Protein AF-0000000072903865 (afdb_homodimer)

InterPro domains:
  IPR009920 Heptaprenyl diphosphate synthase subunit 1 [PF07307] (24-212)

Radius of gyration: 25.07 Å; Cα contacts (8 Å, |Δi|>4): 602; chains: 2; bounding box: 53×66×64 Å

Solvent-accessible surface area (backbone atoms only — not comparable to full-atom values): 28950 Å² total; per-residue (Å²): 129,86,62,72,68,51,54,59,50,50,45,50,51,36,51,50,54,43,51,56,67,57,50,33,78,80,39,54,84,67,42,81,69,78,80,79,59,61,66,61,49,51,54,52,41,61,64,45,49,81,71,39,38,94,90,51,65,48,54,54,57,54,38,26,50,51,30,46,51,49,18,54,54,37,48,62,36,45,65,63,54,79,59,79,54,86,85,47,54,51,57,55,32,46,51,34,45,38,49,17,52,35,34,45,23,48,24,53,31,44,35,38,73,71,65,42,47,69,57,50,33,39,45,23,50,21,50,35,51,22,34,53,29,50,48,40,52,76,64,61,68,57,88,44,68,67,53,44,50,49,31,51,47,36,55,73,32,30,63,62,38,36,55,30,55,73,70,68,34,66,71,55,31,52,38,51,46,26,54,51,47,30,54,48,47,52,51,47,48,52,28,51,74,67,70,42,86,43,75,62,41,52,49,49,47,51,52,24,59,77,66,76,45,52,71,69,57,50,50,49,52,49,49,53,52,31,49,56,25,39,65,61,41,65,65,39,45,73,72,47,87,44,64,68,54,37,51,50,54,49,52,66,58,44,81,68,85,68,71,81,62,68,74,57,58,76,78,98,130,87,61,71,69,53,52,58,49,50,45,50,51,36,49,51,53,44,49,56,66,57,50,33,77,81,39,54,84,68,41,82,72,80,79,80,60,62,66,61,50,50,54,52,40,61,64,44,50,82,71,39,40,93,90,51,66,47,54,52,57,53,38,24,51,52,30,46,51,50,16,54,53,37,49,63,37,45,64,63,53,79,60,78,55,84,85,46,53,52,57,54,33,47,52,34,45,37,49,16,52,37,34,45,25,48,24,55,31,46,33,36,72,70,64,41,47,68,58,50,32,40,45,24,50,21,50,35,51,23,36,53,28,49,48,39,53,75,63,61,68,59,87,44,69,67,53,42,51,50,32,50,47,36,54,71,32,30,61,63,38,35,53,30,55,72,69,69,34,66,70,57,32,51,36,51,46,26,53,52,47,30,55,47,48,53,51,49,49,52,27,52,74,66,71,42,87,43,76,61,43,52,49,48,48,50,52,24,60,75,66,76,47,52,71,69,58,50,49,50,53,50,49,52,54,32,50,55,27,39,65,61,41,65,68,40,44,72,71,46,87,44,62,69,56,35,50,48,51,48,52,66,59,44,79,69,88,66,73,77,60,68,75,56,57,77,74,98

Sequence (536 aa):
MIDVSNILEFIEDVKEQLTNKLQHKYMKNIISTPSIDEDKLLLLCSFLEPFSTAEKPLHAHAVSVMLVQIALDTHDLVSTQKIPSETAPEKERQLTVIAGDYYSGLYYFLLSQAGDIMFIQRLATAIKKTNISKMFLYRNEVKTLEEMIDHFTLIETAVFTALTEYFEQPKWTKLFLNVLLTKRFSYEKQCLLNDEKTLFTETFKKYMKRNSINKREGIAMLDSYIETNRNALIDGDELTKSEEMKKYIKSLLIHETSMGRRVNDARIMIDVSNILEFIEDVKEQLTNKLQHKYMKNIISTPSIDEDKLLLLCSFLEPFSTAEKPLHAHAVSVMLVQIALDTHDLVSTQKIPSETAPEKERQLTVIAGDYYSGLYYFLLSQAGDIMFIQRLATAIKKTNISKMFLYRNEVKTLEEMIDHFTLIETAVFTALTEYFEQPKWTKLFLNVLLTKRFSYEKQCLLNDEKTLFTETFKKYMKRNSINKREGIAMLDSYIETNRNALIDGDELTKSEEMKKYIKSLLIHETSMGRRVNDARI

pLDDT: mean 85.99, std 16.4, range [20.61, 97.69]

Secondary structure (DSSP, 8-state):
---THHHHHHHHHHHHHHHHHHT-HHHHTTSPPPPP-HHHHHHHHHHHGGG--SSS--HHHHHHHHHHHHHHHHHHTTTT-----TT-HHHHHHHHHHHHHHHHHHHHHHHHHHT-HHHHHHHHHHHHHHHHHHHHHHTT---SHHHHHHHHHHHHHHHHHHHHHHTT-HHHHHHHHHHHHHHHHHHHHHHHHTT---HHHHHHHHHHHHTT--HHHHHHHHHHHHHHHHHTTTTHHHH---HHHHHHHHHHHS--S-TTSGGGSTT-/---THHHHHHHHHHHHHHHHHHT-HHHHTTSPPPPP-HHHHHHHHHHHGGG--SSS--HHHHHHHHHHHHHHHHHHTTTT-----TT-HHHHHHHHHHHHHHHHHHHHHHHHHHT-HHHHHHHHHHHHHHHHHHHHHHTT---SHHHHHHHHHHHHHHHHHHHHHHTT-HHHHHHHHHHHHHHHHHHHHHHHHTT---HHHHHHHHHHHHTT--HHHHHHHHHHHHHHHHHTTHHHHHH---HHHHHHHHHHHS--S-TTSGGGSTT-

Nearest PDB structures (foldseek):
  1wl1-assembly1_B  TM=6.257E-01  e=2.037E-03  Thermotoga maritima MSB8
  1wkz-assembly1_B  TM=6.314E-01  e=2.641E-03  Thermotoga maritima MSB8
  1wl2-assembly1_A  TM=6.770E-01  e=1.309E-02  Thermotoga maritima MSB8
  2azj-assembly1_B  TM=6.085E-01  e=1.101E-02  Saccharolobus solfataricus
  2azk-assembly1_B  TM=6.023E-01  e=1.427E-02  Saccharolobus solfataricus

Structure (mmCIF, N/CA/C/O backbone):
data_AF-0000000072903865-model_v1
#
loop_
_entity.id
_entity.type
_entity.pdbx_description
1 polymer 'Uncharacterized protein'
#
loop_
_atom_site.group_PDB
_atom_site.id
_atom_site.type_symbol
_atom_site.label_atom_id
_atom_site.label_alt_id
_atom_site.label_comp_id
_atom_site.label_asym_id
_atom_site.label_entity_id
_atom_site.label_seq_id
_atom_site.pdbx_PDB_ins_code
_atom_site.Cartn_x
_atom_site.Cartn_y
_atom_site.Cartn_z
_atom_site.occupancy
_atom_site.B_iso_or_equiv
_atom_site.auth_seq_id
_atom_site.auth_comp_id
_atom_site.auth_asym_id
_atom_site.auth_atom_id
_atom_site.pdbx_PDB_model_num
ATOM 1 N N . MET A 1 1 ? -21.141 14.852 34.25 1 27.98 1 MET A N 1
ATOM 2 C CA . MET A 1 1 ? -19.703 14.789 34.469 1 27.98 1 MET A CA 1
ATOM 3 C C . MET A 1 1 ? -19.031 13.844 33.5 1 27.98 1 MET A C 1
ATOM 5 O O . MET A 1 1 ? -19.312 12.641 33.5 1 27.98 1 MET A O 1
ATOM 9 N N . ILE A 1 2 ? -18.797 14.133 32.312 1 41.06 2 ILE A N 1
ATOM 10 C CA . ILE A 1 2 ? -18.281 13.367 31.203 1 41.06 2 ILE A CA 1
ATOM 11 C C . ILE A 1 2 ? -17 12.648 31.594 1 41.06 2 ILE A C 1
ATOM 13 O O . ILE A 1 2 ? -16.031 13.281 32.062 1 41.06 2 ILE A O 1
ATOM 17 N N . ASP A 1 3 ? -16.953 11.422 32.094 1 46.97 3 ASP A N 1
ATOM 18 C CA . ASP A 1 3 ? -16.047 10.523 32.781 1 46.97 3 ASP A CA 1
ATOM 19 C C . ASP A 1 3 ? -14.719 10.383 32 1 46.97 3 ASP A C 1
ATOM 21 O O . ASP A 1 3 ? -14.695 9.898 30.891 1 46.97 3 ASP A O 1
ATOM 25 N N . VAL A 1 4 ? -13.719 11.344 32.188 1 51.69 4 VAL A N 1
ATOM 26 C CA . VAL A 1 4 ? -12.312 11.328 31.812 1 51.69 4 VAL A CA 1
ATOM 27 C C . VAL A 1 4 ? -11.836 9.883 31.641 1 51.69 4 VAL A C 1
ATOM 29 O O . VAL A 1 4 ? -11.023 9.586 30.75 1 51.69 4 VAL A O 1
ATOM 32 N N . SER A 1 5 ? -12.508 8.898 32.375 1 62.56 5 SER A N 1
ATOM 33 C CA . SER A 1 5 ? -12.172 7.477 32.438 1 62.56 5 SER A CA 1
ATOM 34 C C . SER A 1 5 ? -12.406 6.805 31.094 1 62.56 5 SER A C 1
ATOM 36 O O . SER A 1 5 ? -11.664 5.906 30.703 1 62.56 5 SER A O 1
ATOM 38 N N . ASN A 1 6 ? -13.109 7.594 30.281 1 81.38 6 ASN A N 1
ATOM 39 C CA . ASN A 1 6 ? -13.562 6.906 29.078 1 81.38 6 ASN A CA 1
ATOM 40 C C . ASN A 1 6 ? -12.57 7.082 27.922 1 81.38 6 ASN A C 1
ATOM 42 O O . ASN A 1 6 ? -12.234 6.113 27.234 1 81.38 6 ASN A O 1
ATOM 46 N N . ILE A 1 7 ? -11.883 8.305 27.953 1 86 7 ILE A N 1
ATOM 47 C CA . ILE A 1 7 ? -10.992 8.547 26.828 1 86 7 ILE A CA 1
ATOM 48 C C . ILE A 1 7 ? -9.695 7.762 27.016 1 86 7 ILE A C 1
ATOM 50 O O . ILE A 1 7 ? -9.133 7.23 26.047 1 86 7 ILE A O 1
ATOM 54 N N . LEU A 1 8 ? -9.188 7.742 28.234 1 88.94 8 LEU A N 1
ATOM 55 C CA . LEU A 1 8 ? -7.957 7.016 28.516 1 88.94 8 LEU A CA 1
ATOM 56 C C . LEU A 1 8 ? -8.117 5.531 28.203 1 88.94 8 LEU A C 1
ATOM 58 O O . LEU A 1 8 ? -7.203 4.902 27.656 1 88.94 8 LEU A O 1
ATOM 62 N N . GLU A 1 9 ? -9.234 5.047 28.578 1 90.88 9 GLU A N 1
ATOM 63 C CA . GLU A 1 9 ? -9.516 3.652 28.266 1 90.88 9 GLU A CA 1
ATOM 64 C C . GLU A 1 9 ? -9.586 3.434 26.75 1 90.88 9 GLU A C 1
ATOM 66 O O . GLU A 1 9 ? -9.078 2.438 26.234 1 90.88 9 GLU A O 1
ATOM 71 N N . PHE A 1 10 ? -10.242 4.352 26.141 1 93 10 PHE A N 1
ATOM 72 C CA . PHE A 1 10 ? -10.344 4.289 24.688 1 93 10 PHE A CA 1
ATOM 73 C C . PHE A 1 10 ? -8.969 4.324 24.031 1 93 10 PHE A C 1
ATOM 75 O O . PHE A 1 10 ? -8.664 3.512 23.156 1 93 10 PHE A O 1
ATOM 82 N N . ILE A 1 11 ? -8.102 5.184 24.453 1 94.62 11 ILE A N 1
ATOM 83 C CA . ILE A 1 11 ? -6.75 5.324 23.938 1 94.62 11 ILE A CA 1
ATOM 84 C C . ILE A 1 11 ? -5.969 4.035 24.188 1 94.62 11 ILE A C 1
ATOM 86 O O . ILE A 1 11 ? -5.285 3.533 23.281 1 94.62 11 ILE A O 1
ATOM 90 N N . GLU A 1 12 ? -6.055 3.518 25.344 1 94.5 12 GLU A N 1
ATOM 91 C CA . GLU A 1 12 ? -5.332 2.299 25.688 1 94.5 12 GLU A CA 1
ATOM 92 C C . GLU A 1 12 ? -5.777 1.121 24.828 1 94.5 12 GLU A C 1
ATOM 94 O O . GLU A 1 12 ? -4.953 0.31 24.406 1 94.5 12 GLU A O 1
ATOM 99 N N . ASP A 1 13 ? -7.023 1.055 24.641 1 95.25 13 ASP A N 1
ATOM 100 C CA . ASP A 1 13 ? -7.562 -0.015 23.797 1 95.25 13 ASP A CA 1
ATOM 101 C C . ASP A 1 13 ? -7.031 0.085 22.375 1 95.25 13 ASP A C 1
ATOM 103 O O . ASP A 1 13 ? -6.621 -0.918 21.781 1 95.25 13 ASP A O 1
ATOM 107 N N . VAL A 1 14 ? -7.09 1.253 21.812 1 96.12 14 VAL A N 1
ATOM 108 C CA . VAL A 1 14 ? -6.605 1.47 20.453 1 96.12 14 VAL A CA 1
ATOM 109 C C . VAL A 1 14 ? -5.113 1.16 20.391 1 96.12 14 VAL A C 1
ATOM 111 O O . VAL A 1 14 ? -4.656 0.488 19.453 1 96.12 14 VAL A O 1
ATOM 114 N N . LYS A 1 15 ? -4.414 1.618 21.375 1 95.12 15 LYS A N 1
ATOM 115 C CA . LYS A 1 15 ? -2.973 1.376 21.422 1 95.12 15 LYS A CA 1
ATOM 116 C C . LYS A 1 15 ? -2.668 -0.118 21.484 1 95.12 15 LYS A C 1
ATOM 118 O O . LYS A 1 15 ? -1.74 -0.595 20.828 1 95.12 15 LYS A O 1
ATOM 123 N N . GLU A 1 16 ? -3.346 -0.79 22.25 1 94.56 16 GLU A N 1
ATOM 124 C CA . GLU A 1 16 ? -3.172 -2.234 22.359 1 94.56 16 GLU A CA 1
ATOM 125 C C . GLU A 1 16 ? -3.445 -2.934 21.031 1 94.56 16 GLU A C 1
ATOM 127 O O . GLU A 1 16 ? -2.684 -3.811 20.625 1 94.56 16 GLU A O 1
ATOM 132 N N . GLN A 1 17 ? -4.492 -2.566 20.422 1 93.5 17 GLN A N 1
ATOM 133 C CA . GLN A 1 17 ? -4.82 -3.156 19.141 1 93.5 17 GLN A CA 1
ATOM 134 C C . GLN A 1 17 ? -3.74 -2.85 18.094 1 93.5 17 GLN A C 1
ATOM 136 O O . GLN A 1 17 ? -3.342 -3.729 17.328 1 93.5 17 GLN A O 1
ATOM 141 N N . LEU A 1 18 ? -3.287 -1.655 18.109 1 93.31 18 LEU A N 1
ATOM 142 C CA . LEU A 1 18 ? -2.227 -1.244 17.188 1 93.31 18 LEU A CA 1
ATOM 143 C C . LEU A 1 18 ? -0.959 -2.057 17.438 1 93.31 18 LEU A C 1
ATOM 145 O O . LEU A 1 18 ? -0.366 -2.582 16.484 1 93.31 18 LEU A O 1
ATOM 149 N N . THR A 1 19 ? -0.58 -2.145 18.672 1 90 19 THR A N 1
ATOM 150 C CA . THR A 1 19 ? 0.636 -2.863 19.031 1 90 19 THR A CA 1
ATOM 151 C C . THR A 1 19 ? 0.547 -4.328 18.609 1 90 19 THR A C 1
ATOM 153 O O . THR A 1 19 ? 1.515 -4.887 18.094 1 90 19 THR A O 1
ATOM 156 N N . ASN A 1 20 ? -0.558 -4.879 18.766 1 88.44 20 ASN A N 1
ATOM 157 C CA . ASN A 1 20 ? -0.774 -6.266 18.375 1 88.44 20 ASN A CA 1
ATOM 158 C C . ASN A 1 20 ? -0.66 -6.438 16.859 1 88.44 20 ASN A C 1
ATOM 160 O O . ASN A 1 20 ? -0.119 -7.438 16.375 1 88.44 20 ASN A O 1
ATOM 164 N N . LYS A 1 21 ? -1.161 -5.52 16.172 1 87.06 21 LYS A N 1
ATOM 165 C CA . LYS A 1 21 ? -1.131 -5.59 14.719 1 87.06 21 LYS A CA 1
ATOM 166 C C . LYS A 1 21 ? 0.271 -5.309 14.18 1 87.06 21 LYS A C 1
ATOM 168 O O . LYS A 1 21 ? 0.655 -5.824 13.133 1 87.06 21 LYS A O 1
ATOM 173 N N . LEU A 1 22 ? 0.993 -4.469 14.828 1 87.25 22 LEU A N 1
ATOM 174 C CA . LEU A 1 22 ? 2.322 -4.066 14.383 1 87.25 22 LEU A CA 1
ATOM 175 C C . LEU A 1 22 ? 3.365 -5.109 14.773 1 87.25 22 LEU A C 1
ATOM 177 O O . LEU A 1 22 ? 4.426 -5.191 14.148 1 87.25 22 LEU A O 1
ATOM 181 N N . GLN A 1 23 ? 3.164 -5.809 15.812 1 78 23 GLN A N 1
ATOM 182 C CA . GLN A 1 23 ? 4.141 -6.766 16.328 1 78 23 GLN A CA 1
ATOM 183 C C . GLN A 1 23 ? 3.797 -8.188 15.891 1 78 23 GLN A C 1
ATOM 185 O O . GLN A 1 23 ? 4.094 -9.148 16.609 1 78 23 GLN A O 1
ATOM 190 N N . HIS A 1 24 ? 3.223 -8.18 14.797 1 70.25 24 HIS A N 1
ATOM 191 C CA . HIS A 1 24 ? 2.984 -9.547 14.344 1 70.25 24 HIS A CA 1
ATOM 192 C C . HIS A 1 24 ? 4.293 -10.32 14.219 1 70.25 24 HIS A C 1
ATOM 194 O O . HIS A 1 24 ? 5.316 -9.758 13.828 1 70.25 24 HIS A O 1
ATOM 200 N N . LYS A 1 25 ? 4.227 -11.445 14.758 1 63.78 25 LYS A N 1
ATOM 201 C CA . LYS A 1 25 ? 5.363 -12.336 14.945 1 63.78 25 LYS A CA 1
ATOM 202 C C . LYS A 1 25 ? 6.312 -12.273 13.75 1 63.78 25 LYS A C 1
ATOM 204 O O . LYS A 1 25 ? 7.535 -12.266 13.922 1 63.78 25 LYS A O 1
ATOM 209 N N . TYR A 1 26 ? 5.742 -12.094 12.656 1 62.66 26 TYR A N 1
ATOM 210 C CA . TYR A 1 26 ? 6.602 -12.164 11.477 1 62.66 26 TYR A CA 1
ATOM 211 C C . TYR A 1 26 ? 7.324 -10.852 11.242 1 62.66 26 TYR A C 1
ATOM 213 O O . TYR A 1 26 ? 8.359 -10.812 10.57 1 62.66 26 TYR A O 1
ATOM 221 N N . MET A 1 27 ? 6.789 -9.734 11.836 1 66.56 27 MET A N 1
ATOM 222 C CA . MET A 1 27 ? 7.367 -8.414 11.586 1 66.56 27 MET A CA 1
ATOM 223 C C . MET A 1 27 ? 8.422 -8.078 12.633 1 66.56 27 MET A C 1
ATOM 225 O O . MET A 1 27 ? 9.352 -7.316 12.367 1 66.56 27 MET A O 1
ATOM 229 N N . LYS A 1 28 ? 8.25 -8.602 13.805 1 61.72 28 LYS A N 1
ATOM 230 C CA . LYS A 1 28 ? 9.055 -8.211 14.961 1 61.72 28 LYS A CA 1
ATOM 231 C C . LYS A 1 28 ? 10.547 -8.352 14.664 1 61.72 28 LYS A C 1
ATOM 233 O O . LYS A 1 28 ? 11.352 -7.52 15.094 1 61.72 28 LYS A O 1
ATOM 238 N N . ASN A 1 29 ? 10.938 -9.32 13.984 1 61.56 29 ASN A N 1
ATOM 239 C CA . ASN A 1 29 ? 12.375 -9.492 13.797 1 61.56 29 ASN A CA 1
ATOM 240 C C . ASN A 1 29 ? 12.844 -8.906 12.469 1 61.56 29 ASN A C 1
ATOM 242 O O . ASN A 1 29 ? 14.016 -9.023 12.109 1 61.56 29 ASN A O 1
ATOM 246 N N . ILE A 1 30 ? 11.961 -8.188 11.945 1 60.12 30 ILE A N 1
ATOM 247 C CA . ILE A 1 30 ? 12.289 -7.836 10.57 1 60.12 30 ILE A CA 1
ATOM 248 C C . ILE A 1 30 ? 12.617 -6.348 10.484 1 60.12 30 ILE A C 1
ATOM 250 O O . ILE A 1 30 ? 13.641 -5.965 9.906 1 60.12 30 ILE A O 1
ATOM 254 N N . ILE A 1 31 ? 11.688 -5.637 11.023 1 64.62 31 ILE A N 1
ATOM 255 C CA . ILE A 1 31 ? 11.914 -4.195 11.039 1 64.62 31 ILE A CA 1
ATOM 256 C C . ILE A 1 31 ? 11.672 -3.65 12.445 1 64.62 31 ILE A C 1
ATOM 258 O O . ILE A 1 31 ? 11.016 -4.293 13.266 1 64.62 31 ILE A O 1
ATOM 262 N N . SER A 1 32 ? 12.469 -2.771 12.695 1 68.5 32 SER A N 1
ATOM 263 C CA . SER A 1 32 ? 12.148 -2.107 13.953 1 68.5 32 SER A CA 1
ATOM 264 C C . SER A 1 32 ? 10.68 -1.715 14.016 1 68.5 32 SER A C 1
ATOM 266 O O . SER A 1 32 ? 10.109 -1.262 13.023 1 68.5 32 SER A O 1
ATOM 268 N N . THR A 1 33 ? 10.102 -2.174 15.008 1 72.69 33 THR A N 1
ATOM 269 C CA . THR A 1 33 ? 8.703 -1.805 15.195 1 72.69 33 THR A CA 1
ATOM 270 C C . THR A 1 33 ? 8.523 -0.292 15.102 1 72.69 33 THR A C 1
ATOM 272 O O . THR A 1 33 ? 9.258 0.466 15.742 1 72.69 33 THR A O 1
ATOM 275 N N . PRO A 1 34 ? 7.547 0.004 14.227 1 79.94 34 PRO A N 1
ATOM 276 C CA . PRO A 1 34 ? 7.309 1.446 14.141 1 79.94 34 PRO A CA 1
ATOM 277 C C . PRO A 1 34 ? 6.812 2.045 15.453 1 79.94 34 PRO A C 1
ATOM 279 O O . PRO A 1 34 ? 6.129 1.369 16.219 1 79.94 34 PRO A O 1
ATOM 282 N N . SER A 1 35 ? 7.258 3.154 15.695 1 83.25 35 SER A N 1
ATOM 283 C CA . SER A 1 35 ? 6.785 3.883 16.875 1 83.25 35 SER A CA 1
ATOM 284 C C . SER A 1 35 ? 5.402 4.484 16.625 1 83.25 35 SER A C 1
ATOM 286 O O . SER A 1 35 ? 5.113 4.961 15.523 1 83.25 35 SER A O 1
ATOM 288 N N . ILE A 1 36 ? 4.605 4.414 17.609 1 92.62 36 ILE A N 1
ATOM 289 C CA . ILE A 1 36 ? 3.279 5.02 17.562 1 92.62 36 ILE A CA 1
ATOM 290 C C . ILE A 1 36 ? 3.367 6.484 17.984 1 92.62 36 ILE A C 1
ATOM 292 O O . ILE A 1 36 ? 3.902 6.801 19.047 1 92.62 36 ILE A O 1
ATOM 296 N N . ASP A 1 37 ? 2.891 7.379 17.188 1 94.56 37 ASP A N 1
ATOM 297 C CA . ASP A 1 37 ? 2.83 8.797 17.516 1 94.56 37 ASP A CA 1
ATOM 298 C C . ASP A 1 37 ? 1.743 9.07 18.562 1 94.56 37 ASP A C 1
ATOM 300 O O . ASP A 1 37 ? 0.56 9.141 18.219 1 94.56 37 ASP A O 1
ATOM 304 N N . GLU A 1 38 ? 2.143 9.328 19.734 1 93 38 GLU A N 1
ATOM 305 C CA . GLU A 1 38 ? 1.226 9.477 20.859 1 93 38 GLU A CA 1
ATOM 306 C C . GLU A 1 38 ? 0.359 10.719 20.719 1 93 38 GLU A C 1
ATOM 308 O O . GLU A 1 38 ? -0.795 10.734 21.141 1 93 38 GLU A O 1
ATOM 313 N N . ASP A 1 39 ? 0.896 11.711 20.141 1 93.12 39 ASP A N 1
ATOM 314 C CA . ASP A 1 39 ? 0.14 12.945 19.953 1 93.12 39 ASP A CA 1
ATOM 315 C C . ASP A 1 39 ? -0.991 12.75 18.938 1 93.12 39 ASP A C 1
ATOM 317 O O . ASP A 1 39 ? -2.121 13.18 19.172 1 93.12 39 ASP A O 1
ATOM 321 N N . LYS A 1 40 ? -0.653 12.102 17.844 1 95.69 40 LYS A N 1
ATOM 322 C CA . LYS A 1 40 ? -1.667 11.828 16.828 1 95.69 40 LYS A CA 1
ATOM 323 C C . LYS A 1 40 ? -2.744 10.891 17.375 1 95.69 40 LYS A C 1
ATOM 325 O O . LYS A 1 40 ? -3.93 11.07 17.094 1 95.69 40 LYS A O 1
ATOM 330 N N . LEU A 1 41 ? -2.254 9.953 18.156 1 96.12 41 LEU A N 1
ATOM 331 C CA . LEU A 1 41 ? -3.189 9.016 18.781 1 96.12 41 LEU A CA 1
ATOM 332 C C . LEU A 1 41 ? -4.152 9.75 19.703 1 96.12 41 LEU A C 1
ATOM 334 O O . LEU A 1 41 ? -5.359 9.508 19.672 1 96.12 41 LEU A O 1
ATOM 338 N N . LEU A 1 42 ? -3.604 10.609 20.531 1 94.38 42 LEU A N 1
ATOM 339 C CA . LEU A 1 42 ? -4.414 11.391 21.469 1 94.38 42 LEU A CA 1
ATOM 340 C C . LEU A 1 42 ? -5.43 12.242 20.703 1 94.38 42 LEU A C 1
ATOM 342 O O . LEU A 1 42 ? -6.605 12.297 21.078 1 94.38 42 LEU A O 1
ATOM 346 N N . LEU A 1 43 ? -4.969 12.898 19.688 1 94.88 43 LEU A N 1
ATOM 347 C CA . LEU A 1 43 ? -5.824 13.75 18.875 1 94.88 43 LEU A CA 1
ATOM 348 C C . LEU A 1 43 ? -6.961 12.945 18.25 1 94.88 43 LEU A C 1
ATOM 350 O O . LEU A 1 43 ? -8.133 13.328 18.359 1 94.88 43 LEU A O 1
ATOM 354 N N . LEU A 1 44 ? -6.641 11.828 17.688 1 96.31 44 LEU A N 1
ATOM 355 C CA . LEU A 1 44 ? -7.594 10.961 17 1 96.31 44 LEU A CA 1
ATOM 356 C C . LEU A 1 44 ? -8.633 10.414 17.969 1 96.31 44 LEU A C 1
ATOM 358 O O . LEU A 1 44 ? -9.836 10.461 17.703 1 96.31 44 LEU A O 1
ATOM 362 N N . CYS A 1 45 ? -8.203 9.953 19.062 1 95.5 45 CYS A N 1
ATOM 363 C CA . CYS A 1 45 ? -9.102 9.336 20.047 1 95.5 45 CYS A CA 1
ATOM 364 C C . CYS A 1 45 ? -9.984 10.383 20.703 1 95.5 45 CYS A C 1
ATOM 366 O O . CYS A 1 45 ? -11.148 10.109 21.016 1 95.5 45 CYS A O 1
ATOM 368 N N . SER A 1 46 ? -9.422 11.547 20.938 1 93.25 46 SER A N 1
ATOM 369 C CA . SER A 1 46 ? -10.211 12.625 21.516 1 93.25 46 SER A CA 1
ATOM 370 C C . SER A 1 46 ? -11.375 13.008 20.594 1 93.25 46 SER A C 1
ATOM 372 O O . SER A 1 46 ? -12.445 13.383 21.062 1 93.25 46 SER A O 1
ATOM 374 N N . PHE A 1 47 ? -11.195 12.953 19.359 1 95 47 PHE A N 1
ATOM 375 C CA . PHE A 1 47 ? -12.242 13.25 18.391 1 95 47 PHE A CA 1
ATOM 376 C C . PHE A 1 47 ? -13.266 12.125 18.344 1 95 47 PHE A C 1
ATOM 378 O O . PHE A 1 47 ? -14.477 12.383 18.359 1 95 47 PHE A O 1
ATOM 385 N N . LEU A 1 48 ? -12.789 10.844 18.328 1 95.5 48 LEU A N 1
ATOM 386 C CA . LEU A 1 48 ? -13.641 9.703 18 1 95.5 48 LEU A CA 1
ATOM 387 C C . LEU A 1 48 ? -14.422 9.234 19.219 1 95.5 48 LEU A C 1
ATOM 389 O O . LEU A 1 48 ? -15.539 8.734 19.094 1 95.5 48 LEU A O 1
ATOM 393 N N . GLU A 1 49 ? -13.852 9.406 20.375 1 91.81 49 GLU A N 1
ATOM 394 C CA . GLU A 1 49 ? -14.406 8.812 21.578 1 91.81 49 GLU A CA 1
ATOM 395 C C . GLU A 1 49 ? -15.852 9.258 21.812 1 91.81 49 GLU A C 1
ATOM 397 O O . GLU A 1 49 ? -16.719 8.438 22.094 1 91.81 49 GLU A O 1
ATOM 402 N N . PRO A 1 50 ? -16.141 10.516 21.625 1 89.25 50 PRO A N 1
ATOM 403 C CA . PRO A 1 50 ? -17.516 10.945 21.844 1 89.25 50 PRO A CA 1
ATOM 404 C C . PRO A 1 50 ? -18.5 10.336 20.844 1 89.25 50 PRO A C 1
ATOM 406 O O . PRO A 1 50 ? -19.703 10.266 21.109 1 89.25 50 PRO A O 1
ATOM 409 N N . PHE A 1 51 ? -18.016 9.922 19.719 1 91.06 51 PHE A N 1
ATOM 410 C CA . PHE A 1 51 ? -18.875 9.352 18.672 1 91.06 51 PHE A CA 1
ATOM 411 C C . PHE A 1 51 ? -19.016 7.844 18.859 1 91.06 51 PHE A C 1
ATOM 413 O O . PHE A 1 51 ? -19.891 7.223 18.266 1 91.06 51 PHE A O 1
ATOM 420 N N . SER A 1 52 ? -18.156 7.246 19.641 1 91.25 52 SER A N 1
ATOM 421 C CA . SER A 1 52 ? -18.109 5.793 19.797 1 91.25 52 SER A CA 1
ATOM 422 C C . SER A 1 52 ? -19.156 5.309 20.781 1 91.25 52 SER A C 1
ATOM 424 O O . SER A 1 52 ? -19.281 5.844 21.891 1 91.25 52 SER A O 1
ATOM 426 N N . THR A 1 53 ? -19.953 4.379 20.328 1 89.19 53 THR A N 1
ATOM 427 C CA . THR A 1 53 ? -20.984 3.777 21.188 1 89.19 53 THR A CA 1
ATOM 428 C C . THR A 1 53 ? -20.797 2.264 21.266 1 89.19 53 THR A C 1
ATOM 430 O O . THR A 1 53 ? -19.969 1.695 20.547 1 89.19 53 THR A O 1
ATOM 433 N N . ALA A 1 54 ? -21.453 1.672 22.203 1 87.12 54 ALA A N 1
ATOM 434 C CA . ALA A 1 54 ? -21.391 0.219 22.328 1 87.12 54 ALA A CA 1
ATOM 435 C C . ALA A 1 54 ? -21.875 -0.468 21.062 1 87.12 54 ALA A C 1
ATOM 437 O O . ALA A 1 54 ? -21.359 -1.518 20.672 1 87.12 54 ALA A O 1
ATOM 438 N N . GLU A 1 55 ? -22.859 0.109 20.359 1 86.06 55 GLU A N 1
ATOM 439 C CA . GLU A 1 55 ? -23.453 -0.463 19.141 1 86.06 55 GLU A CA 1
ATOM 440 C C . GLU A 1 55 ? -22.562 -0.225 17.922 1 86.06 55 GLU A C 1
ATOM 442 O O . GLU A 1 55 ? -22.562 -1.017 16.984 1 86.06 55 GLU A O 1
ATOM 447 N N . LYS A 1 56 ? -21.875 0.882 18.047 1 89.19 56 LYS A N 1
ATOM 448 C CA . LYS A 1 56 ? -21.016 1.245 16.938 1 89.19 56 LYS A CA 1
ATOM 449 C C . LYS A 1 56 ? -19.641 1.695 17.438 1 89.19 56 LYS A C 1
ATOM 451 O O . LYS A 1 56 ? -19.312 2.881 17.375 1 89.19 56 LYS A O 1
ATOM 456 N N . PRO A 1 57 ? -18.891 0.665 17.875 1 91 57 PRO A N 1
ATOM 457 C CA . PRO A 1 57 ? -17.547 1.033 18.312 1 91 57 PRO A CA 1
ATOM 458 C C . PRO A 1 57 ? -16.672 1.566 17.172 1 91 57 PRO A C 1
ATOM 460 O O . PRO A 1 57 ? -16.766 1.078 16.047 1 91 57 PRO A O 1
ATOM 463 N N . LEU A 1 58 ? -15.859 2.59 17.5 1 94.12 58 LEU A N 1
ATOM 464 C CA . LEU A 1 58 ? -15.086 3.246 16.438 1 94.12 58 LEU A CA 1
ATOM 465 C C . LEU A 1 58 ? -13.594 2.969 16.609 1 94.12 58 LEU A C 1
ATOM 467 O O . LEU A 1 58 ? -12.758 3.658 16.031 1 94.12 58 LEU A O 1
ATOM 471 N N . HIS A 1 59 ? -13.234 1.946 17.359 1 94.81 59 HIS A N 1
ATOM 472 C CA . HIS A 1 59 ? -11.844 1.552 17.547 1 94.81 59 HIS A CA 1
ATOM 473 C C . HIS A 1 59 ? -11.188 1.19 16.219 1 94.81 59 HIS A C 1
ATOM 475 O O . HIS A 1 59 ? -10.047 1.576 15.961 1 94.81 59 HIS A O 1
ATOM 481 N N . ALA A 1 60 ? -11.945 0.516 15.352 1 94.38 60 ALA A N 1
ATOM 482 C CA . ALA A 1 60 ? -11.422 0.089 14.055 1 94.38 60 ALA A CA 1
ATOM 483 C C . ALA A 1 60 ? -11.031 1.29 13.203 1 94.38 60 ALA A C 1
ATOM 485 O O . ALA A 1 60 ? -10.047 1.239 12.461 1 94.38 60 ALA A O 1
ATOM 486 N N . HIS A 1 61 ? -11.797 2.357 13.352 1 95.88 61 HIS A N 1
ATOM 487 C CA . HIS A 1 61 ? -11.516 3.576 12.602 1 95.88 61 HIS A CA 1
ATOM 488 C C . HIS A 1 61 ? -10.219 4.223 13.07 1 95.88 61 HIS A C 1
ATOM 490 O O . HIS A 1 61 ? -9.375 4.602 12.258 1 95.88 61 HIS A O 1
ATOM 496 N N . ALA A 1 62 ? -10.07 4.285 14.367 1 96.75 62 ALA A N 1
ATOM 497 C CA . ALA A 1 62 ? -8.852 4.859 14.93 1 96.75 62 ALA A CA 1
ATOM 498 C C . ALA A 1 62 ? -7.629 4.031 14.555 1 96.75 62 ALA A C 1
ATOM 500 O O . ALA A 1 62 ? -6.629 4.574 14.078 1 96.75 62 ALA A O 1
ATOM 501 N N . VAL A 1 63 ? -7.75 2.734 14.711 1 96.81 63 VAL A N 1
ATOM 502 C CA . VAL A 1 63 ? -6.645 1.829 14.414 1 96.81 63 VAL A CA 1
ATOM 503 C C . VAL A 1 63 ? -6.293 1.919 12.93 1 96.81 63 VAL A C 1
ATOM 505 O O . VAL A 1 63 ? -5.113 1.978 12.57 1 96.81 63 VAL A O 1
ATOM 508 N N . SER A 1 64 ? -7.281 1.975 12.102 1 96.25 64 SER A N 1
ATOM 509 C CA . SER A 1 64 ? -7.055 2.01 10.664 1 96.25 64 SER A CA 1
ATOM 510 C C . SER A 1 64 ? -6.328 3.287 10.25 1 96.25 64 SER A C 1
ATOM 512 O O . SER A 1 64 ? -5.383 3.242 9.461 1 96.25 64 SER A O 1
ATOM 514 N N . VAL A 1 65 ? -6.719 4.422 10.781 1 97.38 65 VAL A N 1
ATOM 515 C CA . VAL A 1 65 ? -6.078 5.691 10.453 1 97.38 65 VAL A CA 1
ATOM 516 C C . VAL A 1 65 ? -4.617 5.66 10.891 1 97.38 65 VAL A C 1
ATOM 518 O O . VAL A 1 65 ? -3.727 6.047 10.125 1 97.38 65 VAL A O 1
ATOM 521 N N . MET A 1 66 ? -4.367 5.156 12.055 1 97.25 66 MET A N 1
ATOM 522 C CA . MET A 1 66 ? -2.998 5.07 12.562 1 97.25 66 MET A CA 1
ATOM 523 C C . MET A 1 66 ? -2.164 4.117 11.711 1 97.25 66 MET A C 1
ATOM 525 O O . MET A 1 66 ? -0.995 4.387 11.43 1 97.25 66 MET A O 1
ATOM 529 N N . LEU A 1 67 ? -2.756 3.043 11.328 1 95.38 67 LEU A N 1
ATOM 530 C CA . LEU A 1 67 ? -2.045 2.07 10.5 1 95.38 67 LEU A CA 1
ATOM 531 C C . LEU A 1 67 ? -1.683 2.67 9.148 1 95.38 67 LEU A C 1
ATOM 533 O O . LEU A 1 67 ? -0.582 2.445 8.641 1 95.38 67 LEU A O 1
ATOM 537 N N . VAL A 1 68 ? -2.623 3.393 8.555 1 95.94 68 VAL A N 1
ATOM 538 C CA . VAL A 1 68 ? -2.338 4.062 7.285 1 95.94 68 VAL A CA 1
ATOM 539 C C . VAL A 1 68 ? -1.138 4.992 7.453 1 95.94 68 VAL A C 1
ATOM 541 O O . VAL A 1 68 ? -0.204 4.961 6.648 1 95.94 68 VAL A O 1
ATOM 544 N N . GLN A 1 69 ? -1.181 5.738 8.484 1 95.94 69 GLN A N 1
ATOM 545 C CA . GLN A 1 69 ? -0.089 6.68 8.719 1 95.94 69 GLN A CA 1
ATOM 546 C C . GLN A 1 69 ? 1.232 5.945 8.93 1 95.94 69 GLN A C 1
ATOM 548 O O . GLN A 1 69 ? 2.262 6.34 8.383 1 95.94 69 GLN A O 1
ATOM 553 N N . ILE A 1 70 ? 1.199 4.918 9.68 1 94.62 70 ILE A N 1
ATOM 554 C CA . ILE A 1 70 ? 2.4 4.145 9.969 1 94.62 70 ILE A CA 1
ATOM 555 C C . ILE A 1 70 ? 2.93 3.516 8.68 1 94.62 70 ILE A C 1
ATOM 557 O O . ILE A 1 70 ? 4.141 3.488 8.445 1 94.62 70 ILE A O 1
ATOM 561 N N . ALA A 1 71 ? 2.023 3.004 7.875 1 94.31 71 ALA A N 1
ATOM 562 C CA . ALA A 1 71 ? 2.428 2.439 6.59 1 94.31 71 ALA A CA 1
ATOM 563 C C . ALA A 1 71 ? 3.125 3.484 5.727 1 94.31 71 ALA A C 1
ATOM 565 O O . ALA A 1 71 ? 4.199 3.229 5.18 1 94.31 71 ALA A O 1
ATOM 566 N N . LEU A 1 72 ? 2.553 4.668 5.648 1 94.88 72 LEU A N 1
ATOM 567 C CA . LEU A 1 72 ? 3.137 5.754 4.867 1 94.88 72 LEU A CA 1
ATOM 568 C C . LEU A 1 72 ? 4.492 6.164 5.43 1 94.88 72 LEU A C 1
ATOM 570 O O . LEU A 1 72 ? 5.453 6.344 4.676 1 94.88 72 LEU A O 1
ATOM 574 N N . ASP A 1 73 ? 4.578 6.254 6.73 1 92.94 73 ASP A N 1
ATOM 575 C CA . ASP A 1 73 ? 5.84 6.602 7.375 1 92.94 73 ASP A CA 1
ATOM 576 C C . ASP A 1 73 ? 6.902 5.539 7.113 1 92.94 73 ASP A C 1
ATOM 578 O O . ASP A 1 73 ? 8.07 5.863 6.902 1 92.94 73 ASP A O 1
ATOM 582 N N . THR A 1 74 ? 6.496 4.332 7.188 1 92.19 74 THR A N 1
ATOM 583 C CA . THR A 1 74 ? 7.41 3.225 6.926 1 92.19 74 THR A CA 1
ATOM 584 C C . THR A 1 74 ? 7.945 3.295 5.496 1 92.19 74 THR A C 1
ATOM 586 O O . THR A 1 74 ? 9.141 3.115 5.27 1 92.19 74 THR A O 1
ATOM 589 N N . HIS A 1 75 ? 7.141 3.578 4.547 1 93.19 75 HIS A N 1
ATOM 590 C CA . HIS A 1 75 ? 7.543 3.725 3.152 1 93.19 75 HIS A CA 1
ATOM 591 C C . HIS A 1 75 ? 8.5 4.895 2.975 1 93.19 75 HIS A C 1
ATOM 593 O O . HIS A 1 75 ? 9.414 4.836 2.146 1 93.19 75 HIS A O 1
ATOM 599 N N . ASP A 1 76 ? 8.406 5.875 3.756 1 90.75 76 ASP A N 1
ATOM 600 C CA . ASP A 1 76 ? 9.305 7.023 3.695 1 90.75 76 ASP A CA 1
ATOM 601 C C . ASP A 1 76 ? 10.711 6.641 4.145 1 90.75 76 ASP A C 1
ATOM 603 O O . ASP A 1 76 ? 11.68 7.332 3.818 1 90.75 76 ASP A O 1
ATOM 607 N N . LEU A 1 77 ? 10.836 5.578 4.871 1 88.44 77 LEU A N 1
ATOM 608 C CA . LEU A 1 77 ? 12.117 5.176 5.441 1 88.44 77 LEU A CA 1
ATOM 609 C C . LEU A 1 77 ? 12.93 4.363 4.438 1 88.44 77 LEU A C 1
ATOM 611 O O . LEU A 1 77 ? 14.109 4.094 4.664 1 88.44 77 LEU A O 1
ATOM 615 N N . VAL A 1 78 ? 12.383 4.008 3.391 1 87.75 78 VAL A N 1
ATOM 616 C CA . VAL A 1 78 ? 13.016 3.09 2.445 1 87.75 78 VAL A CA 1
ATOM 617 C C . VAL A 1 78 ? 14.328 3.686 1.944 1 87.75 78 VAL A C 1
ATOM 619 O O . VAL A 1 78 ? 15.328 2.977 1.815 1 87.75 78 VAL A O 1
ATOM 622 N N . SER A 1 79 ? 14.383 4.945 1.67 1 76.94 79 SER A N 1
ATOM 623 C CA . SER A 1 79 ? 15.594 5.547 1.125 1 76.94 79 SER A CA 1
ATOM 624 C C . SER A 1 79 ? 16.438 6.195 2.223 1 76.94 79 SER A C 1
ATOM 626 O O . SER A 1 79 ? 17.594 6.52 2.008 1 76.94 79 SER A O 1
ATOM 628 N N . THR A 1 80 ? 15.875 6.371 3.289 1 67.31 80 THR A N 1
ATOM 629 C CA . THR A 1 80 ? 16.547 7.23 4.258 1 67.31 80 THR A CA 1
ATOM 630 C C . THR A 1 80 ? 17.141 6.402 5.391 1 67.31 80 THR A C 1
ATOM 632 O O . THR A 1 80 ? 17.969 6.906 6.168 1 67.31 80 THR A O 1
ATOM 635 N N . GLN A 1 81 ? 16.672 5.168 5.453 1 62.84 81 GLN A N 1
ATOM 636 C CA . GLN A 1 81 ? 17.188 4.387 6.578 1 62.84 81 GLN A CA 1
ATOM 637 C C . GLN A 1 81 ? 18.672 4.109 6.43 1 62.84 81 GLN A C 1
ATOM 639 O O . GLN A 1 81 ? 19.141 3.777 5.34 1 62.84 81 GLN A O 1
ATOM 644 N N . LYS A 1 82 ? 19.266 4.727 7.477 1 57.66 82 LYS A N 1
ATOM 645 C CA . LYS A 1 82 ? 20.656 4.312 7.602 1 57.66 82 LYS A CA 1
ATOM 646 C C . LYS A 1 82 ? 20.766 2.803 7.797 1 57.66 82 LYS A C 1
ATOM 648 O O . LYS A 1 82 ? 20.188 2.248 8.727 1 57.66 82 LYS A O 1
ATOM 653 N N . ILE A 1 83 ? 20.906 2.047 6.738 1 56.59 83 ILE A N 1
ATOM 654 C CA . ILE A 1 83 ? 21 0.593 6.809 1 56.59 83 ILE A CA 1
ATOM 655 C C . ILE A 1 83 ? 22.266 0.182 7.543 1 56.59 83 ILE A C 1
ATOM 657 O O . ILE A 1 83 ? 23.375 0.517 7.113 1 56.59 83 ILE A O 1
ATOM 661 N N . PRO A 1 84 ? 21.984 -0.098 8.891 1 51.53 84 PRO A N 1
ATOM 662 C CA . PRO A 1 84 ? 23.188 -0.515 9.609 1 51.53 84 PRO A CA 1
ATOM 663 C C . PRO A 1 84 ? 24.031 -1.515 8.828 1 51.53 84 PRO A C 1
ATOM 665 O O . PRO A 1 84 ? 25.25 -1.537 8.961 1 51.53 84 PRO A O 1
ATOM 668 N N . SER A 1 85 ? 23.375 -2.58 8.336 1 50.56 85 SER A N 1
ATOM 669 C CA . SER A 1 85 ? 24.219 -3.678 7.887 1 50.56 85 SER A CA 1
ATOM 670 C C . SER A 1 85 ? 24.859 -3.361 6.539 1 50.56 85 SER A C 1
ATOM 672 O O . SER A 1 85 ? 24.156 -3.078 5.562 1 50.56 85 SER A O 1
ATOM 674 N N . GLU A 1 86 ? 26 -2.998 6.652 1 55.28 86 GLU A N 1
ATOM 675 C CA . GLU A 1 86 ? 26.891 -2.824 5.508 1 55.28 86 GLU A CA 1
ATOM 676 C C . GLU A 1 86 ? 26.719 -3.953 4.496 1 55.28 86 GLU A C 1
ATOM 678 O O . GLU A 1 86 ? 27.031 -3.789 3.314 1 55.28 86 GLU A O 1
ATOM 683 N N . THR A 1 87 ? 26.047 -5.141 4.914 1 59 87 THR A N 1
ATOM 684 C CA . THR A 1 87 ? 26.297 -6.293 4.055 1 59 87 THR A CA 1
ATOM 685 C C . THR A 1 87 ? 25.094 -6.566 3.152 1 59 87 THR A C 1
ATOM 687 O O . THR A 1 87 ? 25.234 -7.191 2.098 1 59 87 THR A O 1
ATOM 690 N N . ALA A 1 88 ? 23.797 -5.855 3.438 1 76.12 88 ALA A N 1
ATOM 691 C CA . ALA A 1 88 ? 22.766 -6.164 2.457 1 76.12 88 ALA A CA 1
ATOM 692 C C . ALA A 1 88 ? 21.703 -5.059 2.41 1 76.12 88 ALA A C 1
ATOM 694 O O . ALA A 1 88 ? 20.547 -5.293 2.734 1 76.12 88 ALA A O 1
ATOM 695 N N . PRO A 1 89 ? 22.125 -3.938 1.968 1 79.88 89 PRO A N 1
ATOM 696 C CA . PRO A 1 89 ? 21.234 -2.779 1.962 1 79.88 89 PRO A CA 1
ATOM 697 C C . PRO A 1 89 ? 19.984 -3.006 1.113 1 79.88 89 PRO A C 1
ATOM 699 O O . PRO A 1 89 ? 18.906 -2.516 1.454 1 79.88 89 PRO A O 1
ATOM 702 N N . GLU A 1 90 ? 20.109 -3.762 0.124 1 84.38 90 GLU A N 1
ATOM 703 C CA . GLU A 1 90 ? 18.969 -4.027 -0.752 1 84.38 90 GLU A CA 1
ATOM 704 C C . GLU A 1 90 ? 17.906 -4.844 -0.035 1 84.38 90 GLU A C 1
ATOM 706 O O . GLU A 1 90 ? 16.703 -4.57 -0.171 1 84.38 90 GLU A O 1
ATOM 711 N N . LYS A 1 91 ? 18.375 -5.766 0.727 1 85.06 91 LYS A N 1
ATOM 712 C CA . LYS A 1 91 ? 17.469 -6.617 1.486 1 85.06 91 LYS A CA 1
ATOM 713 C C . LYS A 1 91 ? 16.703 -5.812 2.535 1 85.06 91 LYS A C 1
ATOM 715 O O . LYS A 1 91 ? 15.492 -5.957 2.676 1 85.06 91 LYS A O 1
ATOM 720 N N . GLU A 1 92 ? 17.375 -4.977 3.191 1 85.25 92 GLU A N 1
ATOM 721 C CA . GLU A 1 92 ? 16.75 -4.16 4.23 1 85.25 92 GLU A CA 1
ATOM 722 C C . GLU A 1 92 ? 15.719 -3.201 3.635 1 85.25 92 GLU A C 1
ATOM 724 O O . GLU A 1 92 ? 14.664 -2.969 4.227 1 85.25 92 GLU A O 1
ATOM 729 N N . ARG A 1 93 ? 16.047 -2.699 2.502 1 88.44 93 ARG A N 1
ATOM 730 C CA . ARG A 1 93 ? 15.117 -1.815 1.81 1 88.44 93 ARG A CA 1
ATOM 731 C C . ARG A 1 93 ? 13.836 -2.557 1.432 1 88.44 93 ARG A C 1
ATOM 733 O O . ARG A 1 93 ? 12.734 -2.049 1.643 1 88.44 93 ARG A O 1
ATOM 740 N N . GLN A 1 94 ? 14.031 -3.725 0.963 1 89.31 94 GLN A N 1
ATOM 741 C CA . GLN A 1 94 ? 12.859 -4.492 0.552 1 89.31 94 GLN A CA 1
ATOM 742 C C . GLN A 1 94 ? 12.023 -4.91 1.758 1 89.31 94 GLN A C 1
ATOM 744 O O . GLN A 1 94 ? 10.789 -4.902 1.697 1 89.31 94 GLN A O 1
ATOM 749 N N . LEU A 1 95 ? 12.695 -5.234 2.797 1 88.94 95 LEU A N 1
ATOM 750 C CA . LEU A 1 95 ? 11.969 -5.598 4.008 1 88.94 95 LEU A CA 1
ATOM 751 C C . LEU A 1 95 ? 11.164 -4.414 4.535 1 88.94 95 LEU A C 1
ATOM 753 O O . LEU A 1 95 ? 10.047 -4.59 5.031 1 88.94 95 LEU A O 1
ATOM 757 N N . THR A 1 96 ? 11.695 -3.232 4.406 1 90.25 96 THR A N 1
ATOM 758 C CA . THR A 1 96 ? 10.977 -2.029 4.812 1 90.25 96 THR A CA 1
ATOM 759 C C . THR A 1 96 ? 9.766 -1.791 3.918 1 90.25 96 THR A C 1
ATOM 761 O O . THR A 1 96 ? 8.688 -1.46 4.402 1 90.25 96 THR A O 1
ATOM 764 N N . VAL A 1 97 ? 9.992 -1.973 2.617 1 92.81 97 VAL A N 1
ATOM 765 C CA . VAL A 1 97 ? 8.891 -1.84 1.666 1 92.81 97 VAL A CA 1
ATOM 766 C C . VAL A 1 97 ? 7.793 -2.846 2.002 1 92.81 97 VAL A C 1
ATOM 768 O O . VAL A 1 97 ? 6.613 -2.488 2.064 1 92.81 97 VAL A O 1
ATOM 771 N N . ILE A 1 98 ? 8.172 -4.047 2.279 1 91.81 98 ILE A N 1
ATOM 772 C CA . ILE A 1 98 ? 7.25 -5.133 2.588 1 91.81 98 ILE A CA 1
ATOM 773 C C . ILE A 1 98 ? 6.492 -4.816 3.875 1 91.81 98 ILE A C 1
ATOM 775 O O . ILE A 1 98 ? 5.289 -5.074 3.973 1 91.81 98 ILE A O 1
ATOM 779 N N . ALA A 1 99 ? 7.18 -4.285 4.832 1 90.81 99 ALA A N 1
ATOM 780 C CA . ALA A 1 99 ? 6.527 -3.898 6.082 1 90.81 99 ALA A CA 1
ATOM 781 C C . ALA A 1 99 ? 5.43 -2.867 5.832 1 90.81 99 ALA A C 1
ATOM 783 O O . ALA A 1 99 ? 4.324 -2.984 6.363 1 90.81 99 ALA A O 1
ATOM 784 N N . GLY A 1 100 ? 5.727 -1.856 5.066 1 92.94 100 GLY A N 1
ATOM 785 C CA . GLY A 1 100 ? 4.719 -0.876 4.695 1 92.94 100 GLY A CA 1
ATOM 786 C C . GLY A 1 100 ? 3.521 -1.488 3.994 1 92.94 100 GLY A C 1
ATOM 787 O O . GLY A 1 100 ? 2.375 -1.162 4.312 1 92.94 100 GLY A O 1
ATOM 788 N N . ASP A 1 101 ? 3.779 -2.391 3.094 1 92.69 101 ASP A N 1
ATOM 789 C CA . ASP A 1 101 ? 2.719 -3.092 2.379 1 92.69 101 ASP A CA 1
ATOM 790 C C . ASP A 1 101 ? 1.847 -3.896 3.34 1 92.69 101 ASP A C 1
ATOM 792 O O . ASP A 1 101 ? 0.624 -3.938 3.189 1 92.69 101 ASP A O 1
ATOM 796 N N . TYR A 1 102 ? 2.48 -4.484 4.223 1 90.5 102 TYR A N 1
ATOM 797 C CA . TYR A 1 102 ? 1.775 -5.289 5.215 1 90.5 102 TYR A CA 1
ATOM 798 C C . TYR A 1 102 ? 0.845 -4.426 6.055 1 90.5 102 TYR A C 1
ATOM 800 O O . TYR A 1 102 ? -0.326 -4.766 6.242 1 90.5 102 TYR A O 1
ATOM 808 N N . TYR A 1 103 ? 1.342 -3.391 6.496 1 90.75 103 TYR A N 1
ATOM 809 C CA . TYR A 1 103 ? 0.526 -2.494 7.309 1 90.75 103 TYR A CA 1
ATOM 810 C C . TYR A 1 103 ? -0.633 -1.927 6.496 1 90.75 103 TYR A C 1
ATOM 812 O O . TYR A 1 103 ? -1.743 -1.772 7.012 1 90.75 103 TYR A O 1
ATOM 820 N N . SER A 1 104 ? -0.379 -1.58 5.266 1 90.56 104 SER A N 1
ATOM 821 C CA . SER A 1 104 ? -1.433 -1.065 4.398 1 90.56 104 SER A CA 1
ATOM 822 C C . SER A 1 104 ? -2.539 -2.096 4.203 1 90.56 104 SER A C 1
ATOM 824 O O . SER A 1 104 ? -3.721 -1.746 4.164 1 90.56 104 SER A O 1
ATOM 826 N N . GLY A 1 105 ? -2.148 -3.27 4.082 1 88.19 105 GLY A N 1
ATOM 827 C CA . GLY A 1 105 ? -3.139 -4.328 3.955 1 88.19 105 GLY A CA 1
ATOM 828 C C . GLY A 1 105 ? -3.986 -4.504 5.199 1 88.19 105 GLY A C 1
ATOM 829 O O . GLY A 1 105 ? -5.184 -4.781 5.105 1 88.19 105 GLY A O 1
ATOM 830 N N . LEU A 1 106 ? -3.438 -4.254 6.332 1 89.38 106 LEU A N 1
ATOM 831 C CA . LEU A 1 106 ? -4.113 -4.457 7.609 1 89.38 106 LEU A CA 1
ATOM 832 C C . LEU A 1 106 ? -5.25 -3.455 7.789 1 89.38 106 LEU A C 1
ATOM 834 O O . LEU A 1 106 ? -6.332 -3.812 8.258 1 89.38 106 LEU A O 1
ATOM 838 N N . TYR A 1 107 ? -5.004 -2.26 7.48 1 90 107 TYR A N 1
ATOM 839 C CA . TYR A 1 107 ? -6.059 -1.285 7.742 1 90 107 TYR A CA 1
ATOM 840 C C . TYR A 1 107 ? -7.262 -1.527 6.84 1 90 107 TYR A C 1
ATOM 842 O O . TYR A 1 107 ? -8.406 -1.37 7.266 1 90 107 TYR A O 1
ATOM 850 N N . TYR A 1 108 ? -7.02 -1.879 5.551 1 86.19 108 TYR A N 1
ATOM 851 C CA . TYR A 1 108 ? -8.141 -2.152 4.66 1 86.19 108 TYR A CA 1
ATOM 852 C C . TYR A 1 108 ? -8.945 -3.354 5.148 1 86.19 108 TYR A C 1
ATOM 854 O O . TYR A 1 108 ? -10.18 -3.342 5.105 1 86.19 108 TYR A O 1
ATOM 862 N N . PHE A 1 109 ? -8.25 -4.297 5.645 1 89.19 109 PHE A N 1
ATOM 863 C CA . PHE A 1 109 ? -8.898 -5.473 6.211 1 89.19 109 PHE A CA 1
ATOM 864 C C . PHE A 1 109 ? -9.773 -5.09 7.395 1 89.19 109 PHE A C 1
ATOM 866 O O . PHE A 1 109 ? -10.945 -5.48 7.461 1 89.19 109 PHE A O 1
ATOM 873 N N . LEU A 1 110 ? -9.32 -4.277 8.266 1 91.25 110 LEU A N 1
ATOM 874 C CA . LEU A 1 110 ? -10.031 -3.885 9.477 1 91.25 110 LEU A CA 1
ATOM 875 C C . LEU A 1 110 ? -11.297 -3.105 9.141 1 91.25 110 LEU A C 1
ATOM 877 O O . LEU A 1 110 ? -12.367 -3.385 9.68 1 91.25 110 LEU A O 1
ATOM 881 N N . LEU A 1 111 ? -11.227 -2.18 8.25 1 90.5 111 LEU A N 1
ATOM 882 C CA . LEU A 1 111 ? -12.375 -1.36 7.883 1 90.5 111 LEU A CA 1
ATOM 883 C C . LEU A 1 11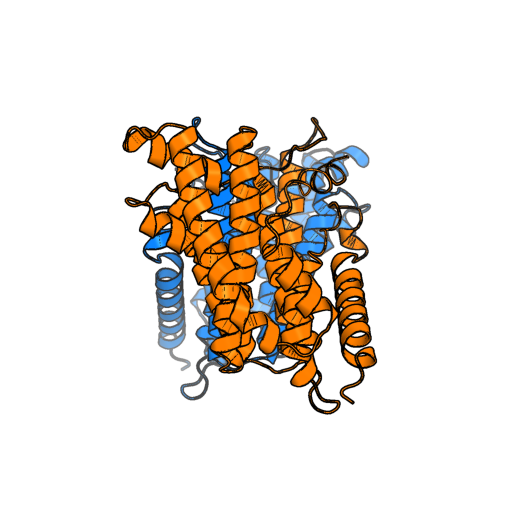1 ? -13.398 -2.18 7.098 1 90.5 111 LEU A C 1
ATOM 885 O O . LEU A 1 111 ? -14.602 -1.938 7.203 1 90.5 111 LEU A O 1
ATOM 889 N N . SER A 1 112 ? -12.867 -3.1 6.32 1 89.31 112 SER A N 1
ATOM 890 C CA . SER A 1 112 ? -13.789 -3.98 5.613 1 89.31 112 SER A CA 1
ATOM 891 C C . SER A 1 112 ? -14.578 -4.852 6.586 1 89.31 112 SER A C 1
ATOM 893 O O . SER A 1 112 ? -15.758 -5.117 6.371 1 89.31 112 SER A O 1
ATOM 895 N N . GLN A 1 113 ? -13.969 -5.25 7.684 1 90.06 113 GLN A N 1
ATOM 896 C CA . GLN A 1 113 ? -14.648 -6.012 8.719 1 90.06 113 GLN A CA 1
ATOM 897 C C . GLN A 1 113 ? -15.711 -5.168 9.422 1 90.06 113 GLN A C 1
ATOM 899 O O . GLN A 1 113 ? -16.781 -5.668 9.773 1 90.06 113 GLN A O 1
ATOM 904 N N . ALA A 1 114 ? -15.406 -3.934 9.602 1 90 114 ALA A N 1
ATOM 905 C CA . ALA A 1 114 ? -16.344 -3.008 10.227 1 90 114 ALA A CA 1
ATOM 906 C C . ALA A 1 114 ? -17.469 -2.635 9.266 1 90 114 ALA A C 1
ATOM 908 O O . ALA A 1 114 ? -18.469 -2.031 9.68 1 90 114 ALA A O 1
ATOM 909 N N . GLY A 1 115 ? -17.328 -2.955 7.992 1 89.12 115 GLY A N 1
ATOM 910 C CA . GLY A 1 115 ? -18.359 -2.732 6.988 1 89.12 115 GLY A CA 1
ATOM 911 C C . GLY A 1 115 ? -18.484 -1.277 6.578 1 89.12 115 GLY A C 1
ATOM 912 O O . GLY A 1 115 ? -19.516 -0.862 6.051 1 89.12 115 GLY A O 1
ATOM 913 N N . ASP A 1 116 ? -17.5 -0.505 6.891 1 89.81 116 ASP A N 1
ATOM 914 C CA . ASP A 1 116 ? -17.578 0.921 6.594 1 89.81 116 ASP A CA 1
ATOM 915 C C . ASP A 1 116 ? -16.922 1.239 5.25 1 89.81 116 ASP A C 1
ATOM 917 O O . ASP A 1 116 ? -15.828 1.804 5.207 1 89.81 116 ASP A O 1
ATOM 921 N N . ILE A 1 117 ? -17.625 1.084 4.227 1 89.94 117 ILE A N 1
ATOM 922 C CA . ILE A 1 117 ? -17.141 1.2 2.854 1 89.94 117 ILE A CA 1
ATOM 923 C C . ILE A 1 117 ? -16.859 2.664 2.529 1 89.94 117 ILE A C 1
ATOM 925 O O . ILE A 1 117 ? -15.906 2.971 1.799 1 89.94 117 ILE A O 1
ATOM 929 N N . MET A 1 118 ? -17.719 3.473 3.031 1 92 118 MET A N 1
ATOM 930 C CA . MET A 1 118 ? -17.547 4.895 2.748 1 92 118 MET A CA 1
ATOM 931 C C . MET A 1 118 ? -16.234 5.418 3.33 1 92 118 MET A C 1
ATOM 933 O O . MET A 1 118 ? -15.555 6.223 2.699 1 92 118 MET A O 1
ATOM 937 N N . PHE A 1 119 ? -15.906 4.984 4.484 1 94.19 119 PHE A N 1
ATOM 938 C CA . PHE A 1 119 ? -14.664 5.449 5.086 1 94.19 119 PHE A CA 1
ATOM 939 C C . PHE A 1 119 ? -13.461 4.859 4.359 1 94.19 119 PHE A C 1
ATOM 941 O O . PHE A 1 119 ? -12.422 5.516 4.234 1 94.19 119 PHE A O 1
ATOM 948 N N . ILE A 1 120 ? -13.57 3.637 3.836 1 92.94 120 ILE A N 1
ATOM 949 C CA . ILE A 1 120 ? -12.523 3.061 3.006 1 92.94 120 ILE A CA 1
ATOM 950 C C . ILE A 1 120 ? -12.258 3.967 1.805 1 92.94 120 ILE A C 1
ATOM 952 O O . ILE A 1 120 ? -11.109 4.258 1.48 1 92.94 120 ILE A O 1
ATOM 956 N N . GLN A 1 121 ? -13.289 4.449 1.22 1 93 121 GLN A N 1
ATOM 957 C CA . GLN A 1 121 ? -13.164 5.332 0.062 1 93 121 GLN A CA 1
ATOM 958 C C . GLN A 1 121 ? -12.477 6.641 0.434 1 93 121 GLN A C 1
ATOM 960 O O . GLN A 1 121 ? -11.617 7.125 -0.3 1 93 121 GLN A O 1
ATOM 965 N N . ARG A 1 122 ? -12.859 7.133 1.521 1 94.12 122 ARG A N 1
ATOM 966 C CA .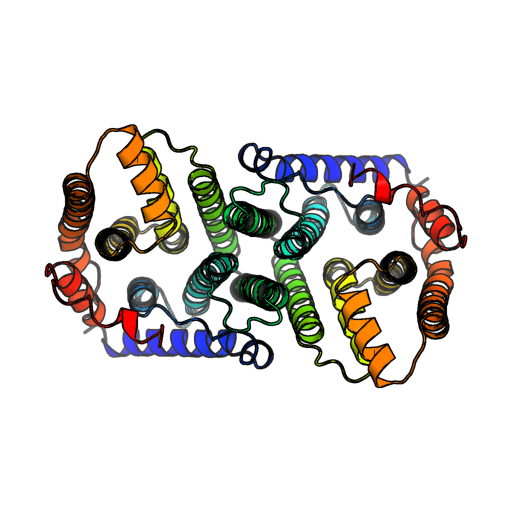 ARG A 1 122 ? -12.289 8.398 1.967 1 94.12 122 ARG A CA 1
ATOM 967 C C . ARG A 1 122 ? -10.797 8.25 2.27 1 94.12 122 ARG A C 1
ATOM 969 O O . ARG A 1 122 ? -10 9.109 1.898 1 94.12 122 ARG A O 1
ATOM 976 N N . LEU A 1 123 ? -10.453 7.195 2.943 1 94.69 123 LEU A N 1
ATOM 977 C CA . LEU A 1 123 ? -9.055 6.969 3.271 1 94.69 123 LEU A CA 1
ATOM 978 C C . LEU A 1 123 ? -8.234 6.703 2.012 1 94.69 123 LEU A C 1
ATOM 980 O O . LEU A 1 123 ? -7.109 7.188 1.884 1 94.69 123 LEU A O 1
ATOM 984 N N . ALA A 1 124 ? -8.805 5.898 1.123 1 92.56 124 ALA A N 1
ATOM 985 C CA . ALA A 1 124 ? -8.117 5.645 -0.139 1 92.56 124 ALA A CA 1
ATOM 986 C C . ALA A 1 124 ? -7.84 6.945 -0.885 1 92.56 124 ALA A C 1
ATOM 988 O O . ALA A 1 124 ? -6.754 7.129 -1.438 1 92.56 124 ALA A O 1
ATOM 989 N N . THR A 1 125 ? -8.766 7.855 -0.882 1 94.12 125 THR A N 1
ATOM 990 C CA . THR A 1 125 ? -8.609 9.156 -1.525 1 94.12 125 THR A CA 1
ATOM 991 C C . THR A 1 125 ? -7.523 9.977 -0.832 1 94.12 125 THR A C 1
ATOM 993 O O . THR A 1 125 ? -6.699 10.609 -1.494 1 94.12 125 THR A O 1
ATOM 996 N N . ALA A 1 126 ? -7.566 9.945 0.456 1 96.19 126 ALA A N 1
ATOM 997 C CA . ALA A 1 126 ? -6.551 10.664 1.223 1 96.19 126 ALA A CA 1
ATOM 998 C C . ALA A 1 126 ? -5.156 10.125 0.922 1 96.19 126 ALA A C 1
ATOM 1000 O O . ALA A 1 126 ? -4.203 10.898 0.776 1 96.19 126 ALA A O 1
ATOM 1001 N N . ILE A 1 127 ? -5.023 8.805 0.85 1 94.88 127 ILE A N 1
ATOM 1002 C CA . ILE A 1 127 ? -3.754 8.172 0.531 1 94.88 127 ILE A CA 1
ATOM 1003 C C . ILE A 1 127 ? -3.297 8.594 -0.863 1 94.88 127 ILE A C 1
ATOM 1005 O O . ILE A 1 127 ? -2.129 8.93 -1.064 1 94.88 127 ILE A O 1
ATOM 1009 N N . LYS A 1 128 ? -4.207 8.609 -1.791 1 91.31 128 LYS A N 1
ATOM 1010 C CA . LYS A 1 128 ? -3.902 9.055 -3.148 1 91.31 128 LYS A CA 1
ATOM 1011 C C . LYS A 1 128 ? -3.387 10.492 -3.158 1 91.31 128 LYS A C 1
ATOM 1013 O O . LYS A 1 128 ? -2.344 10.781 -3.75 1 91.31 128 LYS A O 1
ATOM 1018 N N . LYS A 1 129 ? -4.039 11.383 -2.516 1 93.38 129 LYS A N 1
ATOM 1019 C CA . LYS A 1 129 ? -3.646 12.789 -2.447 1 93.38 129 LYS A CA 1
ATOM 1020 C C . LYS A 1 129 ? -2.27 12.945 -1.812 1 93.38 129 LYS A C 1
ATOM 1022 O O . LYS A 1 129 ? -1.444 13.727 -2.287 1 93.38 129 LYS A O 1
ATOM 1027 N N . THR A 1 130 ? -2.098 12.188 -0.759 1 95.62 130 THR A N 1
ATOM 1028 C CA . THR A 1 130 ? -0.82 12.227 -0.056 1 95.62 130 THR A CA 1
ATOM 1029 C C . THR A 1 130 ? 0.32 11.82 -0.984 1 95.62 130 THR A C 1
ATOM 1031 O O . THR A 1 130 ? 1.338 12.508 -1.067 1 95.62 130 THR A O 1
ATOM 1034 N N . ASN A 1 131 ? 0.147 10.766 -1.702 1 92.31 131 ASN A N 1
ATOM 1035 C CA . ASN A 1 131 ? 1.204 10.242 -2.562 1 92.31 131 ASN A CA 1
ATOM 1036 C C . ASN A 1 131 ? 1.426 11.133 -3.781 1 92.31 131 ASN A C 1
ATOM 1038 O O . ASN A 1 131 ? 2.561 11.32 -4.223 1 92.31 131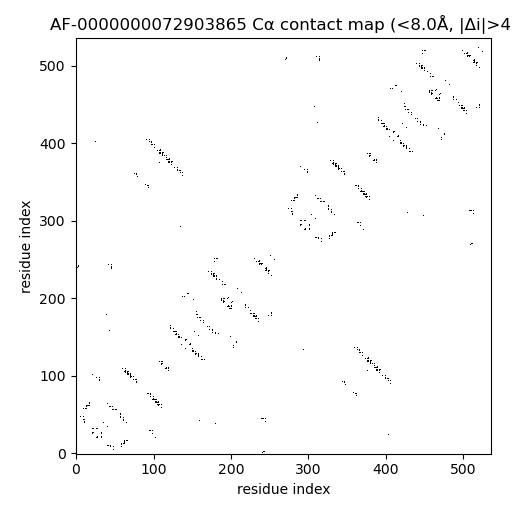 ASN A O 1
ATOM 1042 N N . ILE A 1 132 ? 0.398 11.758 -4.316 1 90.31 132 ILE A N 1
ATOM 1043 C CA . ILE A 1 132 ? 0.53 12.719 -5.406 1 90.31 132 ILE A CA 1
ATOM 1044 C C . ILE A 1 132 ? 1.331 13.93 -4.93 1 90.31 132 ILE A C 1
ATOM 1046 O O . ILE A 1 132 ? 2.234 14.398 -5.625 1 90.31 132 ILE A O 1
ATOM 1050 N N . SER A 1 133 ? 1.012 14.352 -3.779 1 93.56 133 SER A N 1
ATOM 1051 C CA . SER A 1 133 ? 1.724 15.5 -3.223 1 93.56 133 SER A CA 1
ATOM 1052 C C . SER A 1 133 ? 3.195 15.172 -2.988 1 93.56 133 SER A C 1
ATOM 1054 O O . SER A 1 133 ? 4.07 15.992 -3.271 1 93.56 133 SER A O 1
ATOM 1056 N N . LYS A 1 134 ? 3.455 14 -2.434 1 92.75 134 LYS A N 1
ATOM 1057 C CA . LYS A 1 134 ? 4.844 13.586 -2.266 1 92.75 134 LYS A CA 1
ATOM 1058 C C . LYS A 1 134 ? 5.578 13.562 -3.604 1 92.75 134 LYS A C 1
ATOM 1060 O O . LYS A 1 134 ? 6.73 13.992 -3.691 1 92.75 134 LYS A O 1
ATOM 1065 N N . MET A 1 135 ? 4.93 13.102 -4.574 1 89.19 135 MET A N 1
ATOM 1066 C CA . MET A 1 135 ? 5.527 13.031 -5.902 1 89.19 135 MET A CA 1
ATOM 1067 C C . MET A 1 135 ? 5.906 14.422 -6.402 1 89.19 135 MET A C 1
ATOM 1069 O O . MET A 1 135 ? 6.996 14.617 -6.949 1 89.19 135 MET A O 1
ATOM 1073 N N . PHE A 1 136 ? 5.066 15.359 -6.215 1 89.12 136 PHE A N 1
ATOM 1074 C CA . PHE A 1 136 ? 5.332 16.734 -6.645 1 89.12 136 PHE A CA 1
ATOM 1075 C C . PHE A 1 136 ? 6.559 17.297 -5.938 1 89.12 136 PHE A C 1
ATOM 1077 O O . PHE A 1 136 ? 7.367 17.984 -6.551 1 89.12 136 PHE A O 1
ATOM 1084 N N . LEU A 1 137 ? 6.684 16.969 -4.746 1 91.5 137 LEU A N 1
ATOM 1085 C CA . LEU A 1 137 ? 7.809 17.484 -3.973 1 91.5 137 LEU A CA 1
ATOM 1086 C C . LEU A 1 137 ? 9.109 16.797 -4.379 1 91.5 137 LEU A C 1
ATOM 1088 O O . LEU A 1 137 ? 10.141 17.453 -4.539 1 91.5 137 LEU A O 1
ATOM 1092 N N . TYR A 1 138 ? 9.047 15.508 -4.582 1 88 138 TYR A N 1
ATOM 1093 C CA . TYR A 1 138 ? 10.242 14.773 -4.973 1 88 138 TYR A CA 1
ATOM 1094 C C . TYR A 1 138 ? 10.719 15.203 -6.352 1 88 138 TYR A C 1
ATOM 1096 O O . TYR A 1 138 ? 11.93 15.211 -6.621 1 88 138 TYR A O 1
ATOM 1104 N N . ARG A 1 139 ? 9.852 15.633 -7.098 1 84.31 139 ARG A N 1
ATOM 1105 C CA . ARG A 1 139 ? 10.219 16.016 -8.453 1 84.31 139 ARG A CA 1
ATOM 1106 C C . ARG A 1 139 ? 10.555 17.516 -8.523 1 84.31 139 ARG A C 1
ATOM 1108 O O . ARG A 1 139 ? 10.859 18.031 -9.602 1 84.31 139 ARG A O 1
ATOM 1115 N N . ASN A 1 140 ? 10.484 18.078 -7.461 1 79.25 140 ASN A N 1
ATOM 1116 C CA . ASN A 1 140 ? 10.781 19.516 -7.379 1 79.25 140 ASN A CA 1
ATOM 1117 C C . ASN A 1 140 ? 9.93 20.312 -8.352 1 79.25 140 ASN A C 1
ATOM 1119 O O . ASN A 1 140 ? 10.445 21.172 -9.07 1 79.25 140 ASN A O 1
ATOM 1123 N N . GLU A 1 141 ? 8.766 20 -8.461 1 75.69 141 GLU A N 1
ATOM 1124 C CA . GLU A 1 141 ? 7.855 20.656 -9.398 1 75.69 141 GLU A CA 1
ATOM 1125 C C . GLU A 1 141 ? 7.082 21.781 -8.727 1 75.69 141 GLU A C 1
ATOM 1127 O O . GLU A 1 141 ? 6.129 22.312 -9.297 1 75.69 141 GLU A O 1
ATOM 1132 N N . VAL A 1 142 ? 7.523 22.109 -7.562 1 80.5 142 VAL A N 1
ATOM 1133 C CA . VAL A 1 142 ? 6.82 23.188 -6.875 1 80.5 142 VAL A CA 1
ATOM 1134 C C . VAL A 1 142 ? 7.48 24.531 -7.199 1 80.5 142 VAL A C 1
ATOM 1136 O O . VAL A 1 142 ? 8.703 24.656 -7.129 1 80.5 142 VAL A O 1
ATOM 1139 N N . LYS A 1 143 ? 6.652 25.484 -7.613 1 81.19 143 LYS A N 1
ATOM 1140 C CA . LYS A 1 143 ? 7.145 26.75 -8.141 1 81.19 143 LYS A CA 1
ATOM 1141 C C . LYS A 1 143 ? 7.125 27.844 -7.066 1 81.19 143 LYS A C 1
ATOM 1143 O O . LYS A 1 143 ? 7.934 28.766 -7.098 1 81.19 143 LYS A O 1
ATOM 1148 N N . THR A 1 144 ? 6.199 27.734 -6.195 1 91.19 144 THR A N 1
ATOM 1149 C CA . THR A 1 144 ? 6.059 28.766 -5.172 1 91.19 144 THR A CA 1
ATOM 1150 C C . THR A 1 144 ? 6.086 28.141 -3.777 1 91.19 144 THR A C 1
ATOM 1152 O O . THR A 1 144 ? 5.895 26.938 -3.625 1 91.19 144 THR A O 1
ATOM 1155 N N . LEU A 1 145 ? 6.398 28.969 -2.857 1 91.81 145 LEU A N 1
ATOM 1156 C CA . LEU A 1 145 ? 6.379 28.516 -1.469 1 91.81 145 LEU A CA 1
ATOM 1157 C C . LEU A 1 145 ? 4.984 28.047 -1.066 1 91.81 145 LEU A C 1
ATOM 1159 O O . LEU A 1 145 ? 4.844 27.047 -0.354 1 91.81 145 LEU A O 1
ATOM 1163 N N . GLU A 1 146 ? 3.994 28.75 -1.508 1 93 146 GLU A N 1
ATOM 1164 C CA . GLU A 1 146 ? 2.611 28.406 -1.192 1 93 146 GLU A CA 1
ATOM 1165 C C . GLU A 1 146 ? 2.262 27.016 -1.695 1 93 146 GLU A C 1
ATOM 1167 O O . GLU A 1 146 ? 1.635 26.234 -0.979 1 93 146 GLU A O 1
ATOM 1172 N N . GLU A 1 147 ? 2.697 26.75 -2.852 1 93.94 147 GLU A N 1
ATOM 1173 C CA . GLU A 1 147 ? 2.453 25.438 -3.418 1 93.94 147 GLU A CA 1
ATOM 1174 C C . GLU A 1 147 ? 3.166 24.344 -2.617 1 93.94 147 GLU A C 1
ATOM 1176 O O . GLU A 1 147 ? 2.611 23.266 -2.389 1 93.94 147 GLU A O 1
ATOM 1181 N N . MET A 1 148 ? 4.352 24.641 -2.271 1 94.19 148 MET A N 1
ATOM 1182 C CA . MET A 1 148 ? 5.129 23.703 -1.471 1 94.19 148 MET A CA 1
ATOM 1183 C C . MET A 1 148 ? 4.438 23.406 -0.146 1 94.19 148 MET A C 1
ATOM 1185 O O . MET A 1 148 ? 4.277 22.25 0.232 1 94.19 148 MET A O 1
ATOM 1189 N N . ILE A 1 149 ? 4.023 24.469 0.479 1 94.25 149 ILE A N 1
ATOM 1190 C CA . ILE A 1 149 ? 3.369 24.344 1.777 1 94.25 149 ILE A CA 1
ATOM 1191 C C . ILE A 1 149 ? 2.053 23.594 1.62 1 94.25 149 ILE A C 1
ATOM 1193 O O . ILE A 1 149 ? 1.695 22.781 2.473 1 94.25 149 ILE A O 1
ATOM 1197 N N . ASP A 1 150 ? 1.367 23.828 0.549 1 95.56 150 ASP A N 1
ATOM 1198 C CA . ASP A 1 150 ? 0.111 23.125 0.289 1 95.56 150 ASP A CA 1
ATOM 1199 C C . ASP A 1 150 ? 0.332 21.625 0.174 1 95.56 150 ASP A C 1
ATOM 1201 O O . ASP A 1 150 ? -0.424 20.828 0.745 1 95.56 150 ASP A O 1
ATOM 1205 N N . HIS A 1 151 ? 1.319 21.25 -0.582 1 95.19 151 HIS A N 1
ATOM 1206 C CA . HIS A 1 151 ? 1.619 19.828 -0.734 1 95.19 151 HIS A CA 1
ATOM 1207 C C . HIS A 1 151 ? 2.055 19.203 0.59 1 95.19 151 HIS A C 1
ATOM 1209 O O . HIS A 1 151 ? 1.629 18.109 0.936 1 95.19 151 HIS A O 1
ATOM 1215 N N . PHE A 1 152 ? 2.805 19.922 1.314 1 95.06 152 PHE A N 1
ATOM 1216 C CA . PHE A 1 152 ? 3.25 19.422 2.605 1 95.06 152 PHE A CA 1
ATOM 1217 C C . PHE A 1 152 ? 2.078 19.297 3.574 1 95.06 152 PHE A C 1
ATOM 1219 O O . PHE A 1 152 ? 2.029 18.375 4.387 1 95.06 152 PHE A O 1
ATOM 1226 N N . THR A 1 153 ? 1.219 20.25 3.488 1 96.5 153 THR A N 1
ATOM 1227 C CA . THR A 1 153 ? 0.012 20.219 4.305 1 96.5 153 THR A CA 1
ATOM 1228 C C . THR A 1 153 ? -0.798 18.953 4.02 1 96.5 153 THR A C 1
ATOM 1230 O O . THR A 1 153 ? -1.223 18.25 4.945 1 96.5 153 THR A O 1
ATOM 1233 N N . LEU A 1 154 ? -0.951 18.656 2.805 1 96.75 154 LEU A N 1
ATOM 1234 C CA . LEU A 1 154 ? -1.702 17.469 2.42 1 96.75 154 LEU A CA 1
ATOM 1235 C C . LEU A 1 154 ? -1.007 16.203 2.912 1 96.75 154 LEU A C 1
ATOM 1237 O O . LEU A 1 154 ? -1.655 15.305 3.455 1 96.75 154 LEU A O 1
ATOM 1241 N N . ILE A 1 155 ? 0.248 16.141 2.783 1 97.06 155 ILE A N 1
ATOM 1242 C CA . ILE A 1 155 ? 1.027 14.977 3.195 1 97.06 155 ILE A CA 1
ATOM 1243 C C . ILE A 1 155 ? 0.853 14.742 4.695 1 97.06 155 ILE A C 1
ATOM 1245 O O . ILE A 1 155 ? 0.706 13.602 5.141 1 97.06 155 ILE A O 1
ATOM 1249 N N . GLU A 1 156 ? 0.803 15.812 5.441 1 96.94 156 GLU A N 1
ATOM 1250 C CA . GLU A 1 156 ? 0.805 15.719 6.895 1 96.94 156 GLU A CA 1
ATOM 1251 C C . GLU A 1 156 ? -0.604 15.484 7.438 1 96.94 156 GLU A C 1
ATOM 1253 O O . GLU A 1 156 ? -0.777 14.875 8.492 1 96.94 156 GLU A O 1
ATOM 1258 N N . THR A 1 157 ? -1.617 15.875 6.684 1 97.69 157 THR A N 1
ATOM 1259 C CA . THR A 1 157 ? -2.895 16.016 7.375 1 97.69 157 THR A CA 1
ATOM 1260 C C . THR A 1 157 ? -3.979 15.203 6.668 1 97.69 157 THR A C 1
ATOM 1262 O O . THR A 1 157 ? -5.023 14.906 7.25 1 97.69 157 THR A O 1
ATOM 1265 N N . ALA A 1 158 ? -3.775 14.836 5.434 1 97.44 158 ALA A N 1
ATOM 1266 C CA . ALA A 1 158 ? -4.867 14.328 4.609 1 97.44 158 ALA A CA 1
ATOM 1267 C C . ALA A 1 158 ? -5.492 13.078 5.227 1 97.44 158 ALA A C 1
ATOM 1269 O O . ALA A 1 158 ? -6.719 12.945 5.262 1 97.44 158 ALA A O 1
ATOM 1270 N N . VAL A 1 159 ? -4.711 12.219 5.754 1 97.38 159 VAL A N 1
ATOM 1271 C CA . VAL A 1 159 ? -5.18 10.953 6.309 1 97.38 159 VAL A CA 1
ATOM 1272 C C . VAL A 1 159 ? -6.055 11.219 7.531 1 97.38 159 VAL A C 1
ATOM 1274 O O . VAL A 1 159 ? -7.133 10.633 7.672 1 97.38 159 VAL A O 1
ATOM 1277 N N . PHE A 1 160 ? -5.699 12.172 8.375 1 97.62 160 PHE A N 1
ATOM 1278 C CA . PHE A 1 160 ? -6.418 12.461 9.602 1 97.62 160 PHE A CA 1
ATOM 1279 C C . PHE A 1 160 ? -7.664 13.297 9.32 1 97.62 160 PHE A C 1
ATOM 1281 O O . PHE A 1 160 ? -8.719 13.055 9.906 1 97.62 160 PHE A O 1
ATOM 1288 N N . THR A 1 161 ? -7.504 14.188 8.391 1 97.19 161 THR A N 1
ATOM 1289 C CA . THR A 1 161 ? -8.656 15.039 8.109 1 97.19 161 THR A CA 1
ATOM 1290 C C . THR A 1 161 ? -9.727 14.266 7.34 1 97.19 161 THR A C 1
ATOM 1292 O O . THR A 1 161 ? -10.898 14.641 7.344 1 97.19 161 THR A O 1
ATOM 1295 N N . ALA A 1 162 ? -9.305 13.172 6.684 1 96.94 162 ALA A N 1
ATOM 1296 C CA . ALA A 1 162 ? -10.297 12.305 6.055 1 96.94 162 ALA A CA 1
ATOM 1297 C C . ALA A 1 162 ? -11.32 11.82 7.07 1 96.94 162 ALA A C 1
ATOM 1299 O O . ALA A 1 162 ? -12.508 11.711 6.754 1 96.94 162 ALA A O 1
ATOM 1300 N N . LEU A 1 163 ? -10.906 11.562 8.273 1 97.06 163 LEU A N 1
ATOM 1301 C CA . LEU A 1 163 ? -11.781 11.078 9.336 1 97.06 163 LEU A CA 1
ATOM 1302 C C . LEU A 1 163 ? -12.75 12.172 9.773 1 97.06 163 LEU A C 1
ATOM 1304 O O . LEU A 1 163 ? -13.961 11.938 9.844 1 97.06 163 LEU A O 1
ATOM 1308 N N . THR A 1 164 ? -12.227 13.352 10.039 1 97 164 THR A N 1
ATOM 1309 C CA . THR A 1 164 ? -13.078 14.43 10.523 1 97 164 THR A CA 1
ATOM 1310 C C . THR A 1 164 ? -14.055 14.875 9.445 1 97 164 THR A C 1
ATOM 1312 O O . THR A 1 164 ? -15.188 15.258 9.742 1 97 164 THR A O 1
ATOM 1315 N N . GLU A 1 165 ? -13.609 14.836 8.219 1 96.25 165 GLU A N 1
ATOM 1316 C CA . GLU A 1 165 ? -14.492 15.156 7.098 1 96.25 165 GLU A CA 1
ATOM 1317 C C . GLU A 1 165 ? -15.586 14.102 6.938 1 96.25 165 GLU A C 1
ATOM 1319 O O . GLU A 1 165 ? -16.734 14.43 6.629 1 96.25 165 GLU A O 1
ATOM 1324 N N . TYR A 1 166 ? -15.227 12.867 7.188 1 95.88 166 TYR A N 1
ATOM 1325 C CA . TYR A 1 166 ? -16.188 11.766 7.133 1 95.88 166 TYR A CA 1
ATOM 1326 C C . TYR A 1 166 ? -17.312 11.977 8.148 1 95.88 166 TYR A C 1
ATOM 1328 O O . TYR A 1 166 ? -18.484 11.695 7.859 1 95.88 166 TYR A O 1
ATOM 1336 N N . PHE A 1 167 ? -17.031 12.57 9.25 1 95.44 167 PHE A N 1
ATOM 1337 C CA . PHE A 1 167 ? -18 12.82 10.305 1 95.44 167 PHE A CA 1
ATOM 1338 C C . PHE A 1 167 ? -18.594 14.219 10.172 1 95.44 167 PHE A C 1
ATOM 1340 O O . PHE A 1 167 ? -19.375 14.656 11.023 1 95.44 167 PHE A O 1
ATOM 1347 N N . GLU A 1 168 ? -18.156 15.008 9.18 1 96.06 168 GLU A N 1
ATOM 1348 C CA . GLU A 1 168 ? -18.672 16.344 8.883 1 96.06 168 GLU A CA 1
ATOM 1349 C C . GLU A 1 168 ? -18.484 17.281 10.07 1 96.06 168 GLU A C 1
ATOM 1351 O O . GLU A 1 168 ? -19.438 17.938 10.5 1 96.06 168 GLU A O 1
ATOM 1356 N N . GLN A 1 169 ? -17.281 17.25 10.594 1 95.5 169 GLN A N 1
ATOM 1357 C CA . GLN A 1 169 ? -16.922 18.109 11.719 1 95.5 169 GLN A CA 1
ATOM 1358 C C . GLN A 1 169 ? -15.836 19.109 11.32 1 95.5 169 GLN A C 1
ATOM 1360 O O . GLN A 1 169 ? -14.664 18.938 11.664 1 95.5 169 GLN A O 1
ATOM 1365 N N . PRO A 1 170 ? -16.219 20.234 10.734 1 94.88 170 PRO A N 1
ATOM 1366 C CA . PRO A 1 170 ? -15.25 21.172 10.188 1 94.88 170 PRO A CA 1
ATOM 1367 C C . PRO A 1 170 ? -14.383 21.828 11.266 1 94.88 170 PRO A C 1
ATOM 1369 O O . PRO A 1 170 ? -13.219 22.156 11.016 1 94.88 170 PRO A O 1
ATOM 1372 N N . LYS A 1 171 ? -14.938 22.062 12.43 1 94.44 171 LYS A N 1
ATOM 1373 C CA . LYS A 1 171 ? -14.133 22.656 13.5 1 94.44 171 LYS A CA 1
ATOM 1374 C C . LYS A 1 171 ? -12.984 21.719 13.898 1 94.44 171 LYS A C 1
ATOM 1376 O O . LYS A 1 171 ? -11.867 22.188 14.125 1 94.44 171 LYS A O 1
ATOM 1381 N N . TRP A 1 172 ? -13.297 20.453 13.953 1 95.06 172 TRP A N 1
ATOM 1382 C CA . TRP A 1 172 ? -12.258 19.469 14.25 1 95.06 172 TRP A CA 1
ATOM 1383 C C . TRP A 1 172 ? -11.258 19.359 13.102 1 95.06 172 TRP A C 1
ATOM 1385 O O . TRP A 1 172 ? -10.062 19.141 13.328 1 95.06 172 TRP A O 1
ATOM 1395 N N . THR A 1 173 ? -11.727 19.469 11.867 1 96.38 173 THR A N 1
ATOM 1396 C CA . THR A 1 173 ? -10.82 19.469 10.719 1 96.38 173 THR A CA 1
ATOM 1397 C C . THR A 1 173 ? -9.789 20.594 10.844 1 96.38 173 THR A C 1
ATOM 1399 O O . THR A 1 173 ? -8.594 20.359 10.664 1 96.38 173 THR A O 1
ATOM 1402 N N . LYS A 1 174 ? -10.281 21.734 11.211 1 95.5 174 LYS A N 1
ATOM 1403 C CA . LYS A 1 174 ? -9.383 22.875 11.398 1 95.5 174 LYS A CA 1
ATOM 1404 C C . LYS A 1 174 ? -8.414 22.625 12.547 1 95.5 174 LYS A C 1
ATOM 1406 O O . LYS A 1 174 ? -7.23 22.953 12.445 1 95.5 174 LYS A O 1
ATOM 1411 N N . LEU A 1 175 ? -8.914 22.109 13.609 1 95.38 175 LEU A N 1
ATOM 1412 C CA . LEU A 1 175 ? -8.07 21.812 14.758 1 95.38 175 LEU A CA 1
ATOM 1413 C C . LEU A 1 175 ? -6.977 20.812 14.383 1 95.38 175 LEU A C 1
ATOM 1415 O O . LEU A 1 175 ? -5.809 21 14.727 1 95.38 175 LEU A O 1
ATOM 1419 N N . PHE A 1 176 ? -7.371 19.688 13.688 1 96.38 176 PHE A N 1
ATOM 1420 C CA . PHE A 1 176 ? -6.406 18.688 13.242 1 96.38 176 PHE A CA 1
ATOM 1421 C C . PHE A 1 176 ? -5.312 19.344 12.398 1 96.38 176 PHE A C 1
ATOM 1423 O O . PHE A 1 176 ? -4.125 19.109 12.641 1 96.38 176 PHE A O 1
ATOM 1430 N N . LEU A 1 177 ? -5.746 20.141 11.477 1 96.44 177 LEU A N 1
ATOM 1431 C CA . LEU A 1 177 ? -4.82 20.812 10.578 1 96.44 177 LEU A CA 1
ATOM 1432 C C . LEU A 1 177 ? -3.811 21.641 11.367 1 96.44 177 LEU A C 1
ATOM 1434 O O . LEU A 1 177 ? -2.6 21.5 11.18 1 96.44 177 LEU A O 1
ATOM 1438 N N . ASN A 1 178 ? -4.289 22.406 12.25 1 95.25 178 ASN A N 1
ATOM 1439 C CA . ASN A 1 178 ? -3.432 23.328 12.977 1 95.25 178 ASN A CA 1
ATOM 1440 C C . ASN A 1 178 ? -2.498 22.609 13.938 1 95.25 178 ASN A C 1
ATOM 1442 O O . ASN A 1 178 ? -1.321 22.953 14.055 1 95.25 178 ASN A O 1
ATOM 1446 N N . VAL A 1 179 ? -2.99 21.609 14.594 1 95.19 179 VAL A N 1
ATOM 1447 C CA . VAL A 1 179 ? -2.174 20.844 15.531 1 95.19 179 VAL A CA 1
ATOM 1448 C C . VAL A 1 179 ? -1.069 20.109 14.781 1 95.19 179 VAL A C 1
ATOM 1450 O O . VAL A 1 179 ? 0.108 20.203 15.133 1 95.19 179 VAL A O 1
ATOM 1453 N N . LEU A 1 180 ? -1.442 19.406 13.727 1 96.75 180 LEU A N 1
ATOM 1454 C CA . LEU A 1 180 ? -0.499 18.578 12.984 1 96.75 180 LEU A CA 1
ATOM 1455 C C . LEU A 1 180 ? 0.542 19.438 12.273 1 96.75 180 LEU A C 1
ATOM 1457 O O . LEU A 1 180 ? 1.727 19.094 12.258 1 96.75 180 LEU A O 1
ATOM 1461 N N . LEU A 1 181 ? 0.104 20.547 11.758 1 96.31 181 LEU A N 1
ATOM 1462 C CA . LEU A 1 181 ? 1.035 21.406 11.039 1 96.31 181 LEU A CA 1
ATOM 1463 C C . LEU A 1 181 ? 1.979 22.109 12.008 1 96.31 181 LEU A C 1
ATOM 1465 O O . LEU A 1 181 ? 3.16 22.297 11.711 1 96.31 181 LEU A O 1
ATOM 1469 N N . THR A 1 182 ? 1.473 22.547 13.125 1 94.94 182 THR A N 1
ATOM 1470 C CA . THR A 1 182 ? 2.332 23.156 14.133 1 94.94 182 THR A CA 1
ATOM 1471 C C . THR A 1 182 ? 3.441 22.188 14.547 1 94.94 182 THR A C 1
ATOM 1473 O O . THR A 1 182 ? 4.617 22.562 14.562 1 94.94 182 THR A O 1
ATOM 1476 N N . LYS A 1 183 ? 3.053 21 14.812 1 94.12 183 LYS A N 1
ATOM 1477 C CA . LYS A 1 183 ? 4.023 19.984 15.211 1 94.12 183 LYS A CA 1
ATOM 1478 C C . LYS A 1 183 ? 5.031 19.719 14.102 1 94.12 183 LYS A C 1
ATOM 1480 O O . LYS A 1 183 ? 6.238 19.703 14.344 1 94.12 183 LYS A O 1
ATOM 1485 N N . ARG A 1 184 ? 4.559 19.594 12.93 1 94.69 184 ARG A N 1
ATOM 1486 C CA . ARG A 1 184 ? 5.41 19.234 11.797 1 94.69 184 ARG A CA 1
ATOM 1487 C C . ARG A 1 184 ? 6.379 20.359 11.453 1 94.69 184 ARG A C 1
ATOM 1489 O O . ARG A 1 184 ? 7.574 20.125 11.281 1 94.69 184 ARG A O 1
ATOM 1496 N N . PHE A 1 185 ? 5.875 21.562 11.383 1 95.19 185 PHE A N 1
ATOM 1497 C CA . PHE A 1 185 ? 6.734 22.688 11.008 1 95.19 185 PHE A CA 1
ATOM 1498 C C . PHE A 1 185 ? 7.758 22.969 12.094 1 95.19 185 PHE A C 1
ATOM 1500 O O . PHE A 1 185 ? 8.883 23.375 11.805 1 95.19 185 PHE A O 1
ATOM 1507 N N . SER A 1 186 ? 7.367 22.75 13.328 1 94.75 186 SER A N 1
ATOM 1508 C CA . SER A 1 186 ? 8.336 22.875 14.406 1 94.75 186 SER A CA 1
ATOM 1509 C C . SER A 1 186 ? 9.477 21.859 14.25 1 94.75 186 SER A C 1
ATOM 1511 O O . SER A 1 186 ? 10.648 22.203 14.43 1 94.75 186 SER A O 1
ATOM 1513 N N . TYR A 1 187 ? 9.102 20.719 13.938 1 94.75 187 TYR A N 1
ATOM 1514 C CA . TYR A 1 187 ? 10.094 19.672 13.695 1 94.75 187 TYR A CA 1
ATOM 1515 C C . TYR A 1 187 ? 10.984 20.031 12.516 1 94.75 187 TYR A C 1
ATOM 1517 O O . TYR A 1 187 ? 12.211 19.922 12.602 1 94.75 187 TYR A O 1
ATOM 1525 N N . GLU A 1 188 ? 10.406 20.516 11.43 1 95.88 188 GLU A N 1
ATOM 1526 C CA . GLU A 1 188 ? 11.156 20.844 10.219 1 95.88 188 GLU A CA 1
ATOM 1527 C C . GLU A 1 188 ? 12.086 22.031 10.453 1 95.88 188 GLU A C 1
ATOM 1529 O O . GLU A 1 188 ? 13.164 22.094 9.875 1 95.88 188 GLU A O 1
ATOM 1534 N N . LYS A 1 189 ? 11.602 22.938 11.25 1 96.31 189 LYS A N 1
ATOM 1535 C CA . LYS A 1 189 ? 12.461 24.047 11.633 1 96.31 189 LYS A CA 1
ATOM 1536 C C . LYS A 1 189 ? 13.719 23.578 12.336 1 96.31 189 LYS A C 1
ATOM 1538 O O . LYS A 1 189 ? 14.828 24.016 12.023 1 96.31 189 LYS A O 1
ATOM 1543 N N . GLN A 1 190 ? 13.531 22.672 13.258 1 96.56 190 GLN A N 1
ATOM 1544 C CA . GLN A 1 190 ? 14.68 22.109 13.977 1 96.56 190 GLN A CA 1
ATOM 1545 C C . GLN A 1 190 ? 15.609 21.359 13.023 1 96.56 190 GLN A C 1
ATOM 1547 O O . GLN A 1 190 ? 16.828 21.469 13.141 1 96.56 190 GLN A O 1
ATOM 1552 N N . CYS A 1 191 ? 15.039 20.688 12.125 1 96 191 CYS A N 1
ATOM 1553 C CA . CYS A 1 191 ? 15.844 19.984 11.133 1 96 191 CYS A CA 1
ATOM 1554 C C . CYS A 1 191 ? 16.625 20.969 10.273 1 96 191 CYS A C 1
A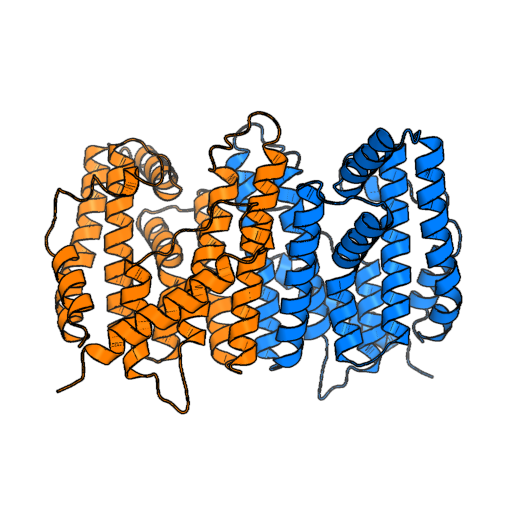TOM 1556 O O . CYS A 1 191 ? 17.797 20.734 9.969 1 96 191 CYS A O 1
ATOM 1558 N N . LEU A 1 192 ? 15.984 22.031 9.867 1 96.25 192 LEU A N 1
ATOM 1559 C CA . LEU A 1 192 ? 16.656 23.047 9.07 1 96.25 192 LEU A CA 1
ATOM 1560 C C . LEU A 1 192 ? 17.797 23.672 9.844 1 96.25 192 LEU A C 1
ATOM 1562 O O . LEU A 1 192 ? 18.891 23.875 9.289 1 96.25 192 LEU A O 1
ATOM 1566 N N . LEU A 1 193 ? 17.594 23.875 11.078 1 96.5 193 LEU A N 1
ATOM 1567 C CA . LEU A 1 193 ? 18.609 24.469 11.945 1 96.5 193 LEU A CA 1
ATOM 1568 C C . LEU A 1 193 ? 19.797 23.531 12.094 1 96.5 193 LEU A C 1
ATOM 1570 O O . LEU A 1 193 ? 20.953 23.969 12.078 1 96.5 193 LEU A O 1
ATOM 1574 N N . ASN A 1 194 ? 19.516 22.281 12.133 1 96.25 194 ASN A N 1
ATOM 1575 C CA . ASN A 1 194 ? 20.547 21.281 12.359 1 96.25 194 ASN A CA 1
ATOM 1576 C C . ASN A 1 194 ? 21.094 20.719 11.047 1 96.25 194 ASN A C 1
ATOM 1578 O O . ASN A 1 194 ? 21.875 19.766 11.047 1 96.25 194 ASN A O 1
ATOM 1582 N N . ASP A 1 195 ? 20.656 21.156 9.984 1 95.06 195 ASP A N 1
ATOM 1583 C CA . ASP A 1 195 ? 21.062 20.734 8.648 1 95.06 195 ASP A CA 1
ATOM 1584 C C . ASP A 1 195 ? 20.734 19.266 8.414 1 95.06 195 ASP A C 1
ATOM 1586 O O . ASP A 1 195 ? 21.531 18.531 7.824 1 95.06 195 ASP A O 1
ATOM 1590 N N . GLU A 1 196 ? 19.641 18.891 9.086 1 93.75 196 GLU A N 1
ATOM 1591 C CA . GLU A 1 196 ? 19.156 17.531 8.844 1 93.75 196 GLU A CA 1
ATOM 1592 C C . GLU A 1 196 ? 18.312 17.469 7.57 1 93.75 196 GLU A C 1
ATOM 1594 O O . GLU A 1 196 ? 17.531 18.391 7.289 1 93.75 196 GLU A O 1
ATOM 1599 N N . LYS A 1 197 ? 18.469 16.375 6.871 1 91.06 197 LYS A N 1
ATOM 1600 C CA . LYS A 1 197 ? 17.797 16.25 5.578 1 91.06 197 LYS A CA 1
ATOM 1601 C C . LYS A 1 197 ? 16.453 15.547 5.727 1 91.06 197 LYS A C 1
ATOM 1603 O O . LYS A 1 197 ? 16.375 14.453 6.285 1 91.06 197 LYS A O 1
ATOM 1608 N N . THR A 1 198 ? 15.43 16.203 5.367 1 92.5 198 THR A N 1
ATOM 1609 C CA . THR A 1 198 ? 14.078 15.68 5.176 1 92.5 198 THR A CA 1
ATOM 1610 C C . THR A 1 198 ? 13.523 16.094 3.818 1 92.5 198 THR A C 1
ATOM 1612 O O . THR A 1 198 ? 14.125 16.922 3.117 1 92.5 198 THR A O 1
ATOM 1615 N N . LEU A 1 199 ? 12.484 15.477 3.475 1 92 199 LEU A N 1
ATOM 1616 C CA . LEU A 1 199 ? 11.859 15.898 2.225 1 92 199 LEU A CA 1
ATOM 1617 C C . LEU A 1 199 ? 11.555 17.391 2.246 1 92 199 LEU A C 1
ATOM 1619 O O . LEU A 1 199 ? 11.789 18.094 1.259 1 92 199 LEU A O 1
ATOM 1623 N N . PHE A 1 200 ? 11.125 17.844 3.359 1 93.81 200 PHE A N 1
ATOM 1624 C CA . PHE A 1 200 ? 10.781 19.25 3.49 1 93.81 200 PHE A CA 1
ATOM 1625 C C . PHE A 1 200 ? 12.031 20.125 3.406 1 93.81 200 PHE A C 1
ATOM 1627 O O . PHE A 1 200 ? 12.094 21.047 2.602 1 93.81 200 PHE A O 1
ATOM 1634 N N . THR A 1 201 ? 13.039 19.812 4.199 1 94.75 201 THR A N 1
ATOM 1635 C CA . THR A 1 201 ? 14.219 20.672 4.238 1 94.75 201 THR A CA 1
ATOM 1636 C C . THR A 1 201 ? 14.914 20.688 2.885 1 94.75 201 THR A C 1
ATOM 1638 O O . THR A 1 201 ? 15.422 21.734 2.459 1 94.75 201 THR A O 1
ATOM 1641 N N . GLU A 1 202 ? 14.852 19.578 2.229 1 92 202 GLU A N 1
ATOM 1642 C CA . GLU A 1 202 ? 15.5 19.516 0.921 1 92 202 GLU A CA 1
ATOM 1643 C C . GLU A 1 202 ? 14.75 20.375 -0.103 1 92 202 GLU A C 1
ATOM 1645 O O . GLU A 1 202 ? 15.367 21.109 -0.872 1 92 202 GLU A O 1
ATOM 1650 N N . THR A 1 203 ? 13.508 20.25 -0.087 1 93.31 203 THR A N 1
ATOM 1651 C CA . THR A 1 203 ? 12.695 21.016 -1.018 1 93.31 203 THR A CA 1
ATOM 1652 C C . THR A 1 203 ? 12.727 22.5 -0.667 1 93.31 203 THR A C 1
ATOM 1654 O O . THR A 1 203 ? 12.828 23.344 -1.553 1 93.31 203 THR A O 1
ATOM 1657 N N . PHE A 1 204 ? 12.727 22.797 0.567 1 94.88 204 PHE A N 1
ATOM 1658 C CA . PHE A 1 204 ? 12.734 24.172 1.052 1 94.88 204 PHE A CA 1
ATOM 1659 C C . PHE A 1 204 ? 14.062 24.859 0.75 1 94.88 204 PHE A C 1
ATOM 1661 O O . PHE A 1 204 ? 14.094 26.016 0.354 1 94.88 204 PHE A O 1
ATOM 1668 N N . LYS A 1 205 ? 15.117 24.141 0.886 1 94.31 205 LYS A N 1
ATOM 1669 C CA . LYS A 1 205 ? 16.438 24.672 0.576 1 94.31 205 LYS A CA 1
ATOM 1670 C C . LYS A 1 205 ? 16.562 25.016 -0.905 1 94.31 205 LYS A C 1
ATOM 1672 O O . LYS A 1 205 ? 17.172 26.031 -1.266 1 94.31 205 LYS A O 1
ATOM 1677 N N . LYS A 1 206 ? 16.031 24.188 -1.675 1 92.88 206 LYS A N 1
ATOM 1678 C CA . LYS A 1 206 ? 16.047 24.484 -3.105 1 92.88 206 LYS A CA 1
ATOM 1679 C C . LYS A 1 206 ? 15.266 25.75 -3.412 1 92.88 206 LYS A C 1
ATOM 1681 O O . LYS A 1 206 ? 15.703 26.578 -4.223 1 92.88 206 LYS A O 1
ATOM 1686 N N . TYR A 1 207 ? 14.133 25.812 -2.822 1 92.81 207 TYR A N 1
ATOM 1687 C CA . TYR A 1 207 ? 13.328 27.031 -2.965 1 92.81 207 TYR A CA 1
ATOM 1688 C C . TYR A 1 207 ? 14.102 28.25 -2.488 1 92.81 207 TYR A C 1
ATOM 1690 O O . TYR A 1 207 ? 14.117 29.281 -3.158 1 92.81 207 TYR A O 1
ATOM 1698 N N . MET A 1 208 ? 14.758 28.125 -1.409 1 94.44 208 MET A N 1
ATOM 1699 C CA . MET A 1 208 ? 15.539 29.234 -0.836 1 94.44 208 MET A CA 1
ATOM 1700 C C . MET A 1 208 ? 16.656 29.656 -1.778 1 94.44 208 MET A C 1
ATOM 1702 O O . MET A 1 208 ? 16.859 30.844 -2.018 1 94.44 208 MET A O 1
ATOM 1706 N N . LYS A 1 209 ? 17.281 28.672 -2.277 1 94.31 209 LYS A N 1
ATOM 1707 C CA . LYS A 1 209 ? 18.391 28.938 -3.199 1 94.31 209 LYS A CA 1
ATOM 1708 C C . LYS A 1 209 ? 17.891 29.672 -4.445 1 94.31 209 LYS A C 1
ATOM 1710 O O . LYS A 1 209 ? 18.484 30.656 -4.883 1 94.31 209 LYS A O 1
ATOM 1715 N N . ARG A 1 210 ? 16.828 29.266 -4.949 1 93.31 210 ARG A N 1
ATOM 1716 C CA . ARG A 1 210 ? 16.266 29.844 -6.16 1 93.31 210 ARG A CA 1
ATOM 1717 C C . ARG A 1 210 ? 15.844 31.281 -5.93 1 93.31 210 ARG A C 1
ATOM 1719 O O . ARG A 1 210 ? 15.875 32.094 -6.852 1 93.31 210 ARG A O 1
ATOM 1726 N N . ASN A 1 211 ? 15.523 31.609 -4.715 1 93.75 211 ASN A N 1
ATOM 1727 C CA . ASN A 1 211 ? 14.977 32.938 -4.418 1 93.75 211 ASN A CA 1
ATOM 1728 C C . ASN A 1 211 ? 15.938 33.75 -3.57 1 93.75 211 ASN A C 1
ATOM 1730 O O . ASN A 1 211 ? 15.547 34.781 -2.992 1 93.75 211 ASN A O 1
ATOM 1734 N N . SER A 1 212 ? 17.141 33.375 -3.43 1 95.56 212 SER A N 1
ATOM 1735 C CA . SER A 1 212 ? 18.203 34.062 -2.697 1 95.56 212 SER A CA 1
ATOM 1736 C C . SER A 1 212 ? 17.781 34.344 -1.258 1 95.56 212 SER A C 1
ATOM 1738 O O . SER A 1 212 ? 17.953 35.469 -0.767 1 95.56 212 SER A O 1
ATOM 1740 N N . ILE A 1 213 ? 17.188 33.312 -0.683 1 95.5 213 ILE A N 1
ATOM 1741 C CA . ILE A 1 213 ? 16.781 33.375 0.716 1 95.5 213 ILE A CA 1
ATOM 1742 C C . ILE A 1 213 ? 17.812 32.688 1.588 1 95.5 213 ILE A C 1
ATOM 1744 O O . ILE A 1 213 ? 18.156 31.531 1.338 1 95.5 213 ILE A O 1
ATOM 1748 N N . ASN A 1 214 ? 18.344 33.406 2.57 1 96 214 ASN A N 1
ATOM 1749 C CA . ASN A 1 214 ? 19.344 32.781 3.438 1 96 214 ASN A CA 1
ATOM 1750 C C . ASN A 1 214 ? 18.672 31.969 4.555 1 96 214 ASN A C 1
ATOM 1752 O O . ASN A 1 214 ? 17.453 31.953 4.68 1 96 214 ASN A O 1
ATOM 1756 N N . LYS A 1 215 ? 19.406 31.281 5.379 1 96.12 215 LYS A N 1
ATOM 1757 C CA . LYS A 1 215 ? 18.922 30.344 6.391 1 96.12 215 LYS A CA 1
ATOM 1758 C C . LYS A 1 215 ? 18.078 31.062 7.445 1 96.12 215 LYS A C 1
ATOM 1760 O O . LYS A 1 215 ? 17.031 30.562 7.863 1 96.12 215 LYS A O 1
ATOM 1765 N N . ARG A 1 216 ? 18.562 32.219 7.828 1 96.5 216 ARG A N 1
ATOM 1766 C CA . ARG A 1 216 ? 17.859 33 8.844 1 96.5 216 ARG A CA 1
ATOM 1767 C C . ARG A 1 216 ? 16.469 33.406 8.352 1 96.5 216 ARG A C 1
ATOM 1769 O O . ARG A 1 216 ? 15.492 33.312 9.094 1 96.5 216 ARG A O 1
ATOM 1776 N N . GLU A 1 217 ? 16.438 33.844 7.137 1 96.88 217 GLU A N 1
ATOM 1777 C CA . GLU A 1 217 ? 15.164 34.25 6.531 1 96.88 217 GLU A CA 1
ATOM 1778 C C . GLU A 1 217 ? 14.234 33.031 6.391 1 96.88 217 GLU A C 1
ATOM 1780 O O . GLU A 1 217 ? 13.031 33.156 6.605 1 96.88 217 GLU A O 1
ATOM 1785 N N . GLY A 1 218 ? 14.828 31.922 6.051 1 96.38 218 GLY A N 1
ATOM 1786 C CA . GLY A 1 218 ? 14.047 30.703 5.938 1 96.38 218 GLY A CA 1
ATOM 1787 C C . GLY A 1 218 ? 13.422 30.281 7.25 1 96.38 218 GLY A C 1
ATOM 1788 O O . GLY A 1 218 ? 12.25 29.906 7.293 1 96.38 218 GLY A O 1
ATOM 1789 N N . ILE A 1 219 ? 14.164 30.391 8.281 1 96.94 219 ILE A N 1
ATOM 1790 C CA . ILE A 1 219 ? 13.688 30.031 9.609 1 96.94 219 ILE A CA 1
ATOM 1791 C C . ILE A 1 219 ? 12.555 30.969 10.023 1 96.94 219 ILE A C 1
ATOM 1793 O O . ILE A 1 219 ? 11.562 30.531 10.609 1 96.94 219 ILE A O 1
ATOM 1797 N N . ALA A 1 220 ? 12.742 32.188 9.688 1 96.31 220 ALA A N 1
ATOM 1798 C CA . ALA A 1 220 ? 11.727 33.156 10.008 1 96.31 220 ALA A CA 1
ATOM 1799 C C . ALA A 1 220 ? 10.414 32.875 9.289 1 96.31 220 ALA A C 1
ATOM 1801 O O . ALA A 1 220 ? 9.328 33.062 9.844 1 96.31 220 ALA A O 1
ATOM 1802 N N . MET A 1 221 ? 10.5 32.438 8.078 1 95.25 221 MET A N 1
ATOM 1803 C CA . MET A 1 221 ? 9.32 32.062 7.309 1 95.25 221 MET A CA 1
ATOM 1804 C C . MET A 1 221 ? 8.586 30.906 7.977 1 95.25 221 MET A C 1
ATOM 1806 O O . MET A 1 221 ? 7.359 30.938 8.117 1 95.25 221 MET A O 1
ATOM 1810 N N . LEU A 1 222 ? 9.32 29.906 8.422 1 95.25 222 LEU A N 1
ATOM 1811 C CA . LEU A 1 222 ? 8.719 28.766 9.102 1 95.25 222 LEU A CA 1
ATOM 1812 C C . LEU A 1 222 ? 8.086 29.203 10.422 1 95.25 222 LEU A C 1
ATOM 1814 O O . LEU A 1 222 ? 7 28.734 10.773 1 95.25 222 LEU A O 1
ATOM 1818 N N . ASP A 1 223 ? 8.758 30.109 11.102 1 95.38 223 ASP A N 1
ATOM 1819 C CA . ASP A 1 223 ? 8.227 30.625 12.352 1 95.38 223 ASP A CA 1
ATOM 1820 C C . ASP A 1 223 ? 6.875 31.297 12.133 1 95.38 223 ASP A C 1
ATOM 1822 O O . ASP A 1 223 ? 5.969 31.172 12.961 1 95.38 223 ASP A O 1
ATOM 1826 N N . SER A 1 224 ? 6.832 32.031 11.07 1 95.19 224 SER A N 1
ATOM 1827 C CA . SER A 1 224 ? 5.578 32.688 10.758 1 95.19 224 SER A CA 1
ATOM 1828 C C . SER A 1 224 ? 4.449 31.703 10.539 1 95.19 224 SER A C 1
ATOM 1830 O O . SER A 1 224 ? 3.332 31.906 11.008 1 95.19 224 SER A O 1
ATOM 1832 N N . TYR A 1 225 ? 4.727 30.609 9.828 1 93.06 225 TYR A N 1
ATOM 1833 C CA . TYR A 1 225 ? 3.729 29.578 9.586 1 93.06 225 TYR A CA 1
ATOM 1834 C C . TYR A 1 225 ? 3.334 28.891 10.883 1 93.06 225 TYR A C 1
ATOM 1836 O O . TYR A 1 225 ? 2.152 28.625 11.117 1 93.06 225 TYR A O 1
ATOM 1844 N N . ILE A 1 226 ? 4.27 28.609 11.727 1 94.94 226 ILE A N 1
ATOM 1845 C CA . ILE A 1 226 ? 4.023 27.953 13.008 1 94.94 226 ILE A CA 1
ATOM 1846 C C . ILE A 1 226 ? 3.127 28.844 13.875 1 94.94 226 ILE A C 1
ATOM 1848 O O . ILE A 1 226 ? 2.152 28.375 14.461 1 94.94 226 ILE A O 1
ATOM 1852 N N . GLU A 1 227 ? 3.461 30.109 13.883 1 93.56 227 GLU A N 1
ATOM 1853 C CA . GLU A 1 227 ? 2.699 31.047 14.703 1 93.56 227 GLU A CA 1
ATOM 1854 C C . GLU A 1 227 ? 1.263 31.188 14.195 1 93.56 227 GLU A C 1
ATOM 1856 O O . GLU A 1 227 ? 0.328 31.281 14.992 1 93.56 227 GLU A O 1
ATOM 1861 N N . THR A 1 228 ? 1.12 31.234 12.945 1 92.69 228 THR A N 1
ATOM 1862 C CA . THR A 1 228 ? -0.214 31.312 12.359 1 92.69 228 THR A CA 1
ATOM 1863 C C . THR A 1 228 ? -1.058 30.109 12.781 1 92.69 228 THR A C 1
ATOM 1865 O O . THR A 1 228 ? -2.217 30.266 13.172 1 92.69 228 THR A O 1
ATOM 1868 N N . ASN A 1 229 ? -0.487 28.906 12.688 1 93 229 ASN A N 1
ATOM 1869 C CA . ASN A 1 229 ? -1.2 27.688 13.078 1 93 229 ASN A CA 1
ATOM 1870 C C . ASN A 1 229 ? -1.468 27.672 14.586 1 93 229 ASN A C 1
ATOM 1872 O O . ASN A 1 229 ? -2.539 27.234 15.016 1 93 229 ASN A O 1
ATOM 1876 N N . ARG A 1 230 ? -0.536 28.109 15.375 1 92.69 230 ARG A N 1
ATOM 1877 C CA . ARG A 1 230 ? -0.687 28.141 16.828 1 92.69 230 ARG A CA 1
ATOM 1878 C C . ARG A 1 230 ? -1.819 29.078 17.234 1 92.69 230 ARG A C 1
ATOM 1880 O O . ARG A 1 230 ? -2.613 28.75 18.125 1 92.69 230 ARG A O 1
ATOM 1887 N N . ASN A 1 231 ? -1.866 30.172 16.625 1 90.69 231 ASN A N 1
ATOM 1888 C CA . ASN A 1 231 ? -2.893 31.156 16.938 1 90.69 231 ASN A CA 1
ATOM 1889 C C . ASN A 1 231 ? -4.293 30.625 16.656 1 90.69 231 ASN A C 1
ATOM 1891 O O . ASN A 1 231 ? -5.254 31 17.344 1 90.69 231 ASN A O 1
ATOM 1895 N N . ALA A 1 232 ? -4.328 29.734 15.75 1 90.12 232 ALA A N 1
ATOM 1896 C CA . ALA A 1 232 ? -5.621 29.156 15.367 1 90.12 232 ALA A CA 1
ATOM 1897 C C . ALA A 1 232 ? -6.051 28.078 16.344 1 90.12 232 ALA A C 1
ATOM 1899 O O . ALA A 1 232 ? -7.219 27.672 16.359 1 90.12 232 ALA A O 1
ATOM 1900 N N . LEU A 1 233 ? -5.188 27.594 17.297 1 91.62 233 LEU A N 1
ATOM 1901 C CA . LEU A 1 233 ? -5.449 26.469 18.188 1 91.62 233 LEU A CA 1
ATOM 1902 C C . LEU A 1 233 ? -6.266 26.922 19.391 1 91.62 233 LEU A C 1
ATOM 1904 O O . LEU A 1 233 ? -6.859 26.109 20.094 1 91.62 233 LEU A O 1
ATOM 1908 N N . ILE A 1 234 ? -6.367 28.156 19.719 1 84.56 234 ILE A N 1
ATOM 1909 C CA . ILE A 1 234 ? -7.023 28.688 20.906 1 84.56 234 ILE A CA 1
ATOM 1910 C C . ILE A 1 234 ? -8.469 28.188 20.969 1 84.56 234 ILE A C 1
ATOM 1912 O O . ILE A 1 234 ? -8.914 27.688 22 1 84.56 234 ILE A O 1
ATOM 1916 N N . ASP A 1 235 ? -9.172 28.203 19.859 1 81.12 235 ASP A N 1
ATOM 1917 C CA . ASP A 1 235 ? -10.547 27.719 19.781 1 81.12 235 ASP A CA 1
ATOM 1918 C C . ASP A 1 235 ? -10.617 26.203 19.953 1 81.12 235 ASP A C 1
ATOM 1920 O O . ASP A 1 235 ? -11.641 25.672 20.375 1 81.12 235 ASP A O 1
ATOM 1924 N N . GLY A 1 236 ? -9.586 25.609 19.609 1 78.75 236 GLY A N 1
ATOM 1925 C CA . GLY A 1 236 ? -9.547 24.156 19.641 1 78.75 236 GLY A CA 1
ATOM 1926 C C . GLY A 1 236 ? -9.625 23.594 21.047 1 78.75 236 GLY A C 1
ATOM 1927 O O . GLY A 1 236 ? -10.18 22.516 21.25 1 78.75 236 GLY A O 1
ATOM 1928 N N . ASP A 1 237 ? -9.133 24.391 21.969 1 79.12 237 ASP A N 1
ATOM 1929 C CA . ASP A 1 237 ? -9.156 23.953 23.359 1 79.12 237 ASP A CA 1
ATOM 1930 C C . ASP A 1 237 ? -10.594 23.75 23.844 1 79.12 237 ASP A C 1
ATOM 1932 O O . ASP A 1 237 ? -10.867 22.844 24.609 1 79.12 237 ASP A O 1
ATOM 1936 N N . GLU A 1 238 ? -11.453 24.438 23.297 1 84 238 GLU A N 1
ATOM 1937 C CA . GLU A 1 238 ? -12.844 24.391 23.734 1 84 238 GLU A CA 1
ATOM 1938 C C . GLU A 1 238 ? -13.594 23.266 23.047 1 84 238 GLU A C 1
ATOM 1940 O O . GLU A 1 238 ? -14.672 22.859 23.5 1 84 238 GLU A O 1
ATOM 1945 N N . LEU A 1 239 ? -12.961 22.734 22.031 1 85.69 239 LEU A N 1
ATOM 1946 C CA . LEU A 1 239 ? -13.664 21.734 21.234 1 85.69 239 LEU A CA 1
ATOM 1947 C C . LEU A 1 239 ? -13.586 20.359 21.891 1 85.69 239 LEU A C 1
ATOM 1949 O O . LEU A 1 239 ? -14.383 19.469 21.594 1 85.69 239 LEU A O 1
ATOM 1953 N N . THR A 1 240 ? -12.594 20.234 22.703 1 83.06 240 THR A N 1
ATOM 1954 C CA . THR A 1 240 ? -12.398 18.922 23.281 1 83.06 240 THR A CA 1
ATOM 1955 C C . THR A 1 240 ? -12.758 18.922 24.766 1 83.06 240 THR A C 1
ATOM 1957 O O . THR A 1 240 ? -12.5 19.906 25.469 1 83.06 240 THR A O 1
ATOM 1960 N N . LYS A 1 241 ? -13.328 17.828 25.203 1 80.19 241 LYS A N 1
ATOM 1961 C CA . LYS A 1 241 ? -13.609 17.641 26.625 1 80.19 241 LYS A CA 1
ATOM 1962 C C . LYS A 1 241 ? -12.469 16.906 27.312 1 80.19 241 LYS A C 1
ATOM 1964 O O . LYS A 1 241 ? -12.406 16.859 28.547 1 80.19 241 LYS A O 1
ATOM 1969 N N . SER A 1 242 ? -11.594 16.422 26.531 1 83.44 242 SER A N 1
ATOM 1970 C CA . SER A 1 242 ? -10.469 15.664 27.062 1 83.44 242 SER A CA 1
ATOM 1971 C C . SER A 1 242 ? -9.438 16.594 27.719 1 83.44 242 SER A C 1
ATOM 1973 O O . SER A 1 242 ? -8.828 17.422 27.031 1 83.44 242 SER A O 1
ATOM 1975 N N . GLU A 1 243 ? -9.211 16.375 29.016 1 86.06 243 GLU A N 1
ATOM 1976 C CA . GLU A 1 243 ? -8.219 17.172 29.719 1 86.06 243 GLU A CA 1
ATOM 1977 C C . GLU A 1 243 ? -6.816 16.953 29.156 1 86.06 243 GLU A C 1
ATOM 1979 O O . GLU A 1 243 ? -6.012 17.875 29.078 1 86.06 243 GLU A O 1
ATOM 1984 N N . GLU A 1 244 ? -6.586 15.711 28.781 1 85.12 244 GLU A N 1
ATOM 1985 C CA . GLU A 1 244 ? -5.297 15.391 28.188 1 85.12 244 GLU A CA 1
ATOM 1986 C C . GLU A 1 244 ? -5.082 16.172 26.891 1 85.12 244 GLU A C 1
ATOM 1988 O O . GLU A 1 244 ? -4 16.719 26.656 1 85.12 244 GLU A O 1
ATOM 1993 N N . MET A 1 245 ? -6.137 16.25 26.109 1 87.5 245 MET A N 1
ATOM 1994 C CA . MET A 1 245 ? -6.043 16.969 24.844 1 87.5 245 MET A CA 1
ATOM 1995 C C . MET A 1 245 ? -5.938 18.469 25.078 1 87.5 245 MET A C 1
ATOM 1997 O O . MET A 1 245 ? -5.199 19.172 24.375 1 87.5 245 MET A O 1
ATOM 2001 N N . LYS A 1 246 ? -6.617 18.953 26.094 1 89.38 246 LYS A N 1
ATOM 2002 C CA . LYS A 1 246 ? -6.527 20.375 26.438 1 89.38 246 LYS A CA 1
ATOM 2003 C C . LYS A 1 246 ? -5.109 20.75 26.859 1 89.38 246 LYS A C 1
ATOM 2005 O O . LYS A 1 246 ? -4.574 21.766 26.422 1 89.38 246 LYS A O 1
ATOM 2010 N N . LYS A 1 247 ? -4.59 19.891 27.641 1 88.44 247 LYS A N 1
ATOM 2011 C CA . LYS A 1 247 ? -3.213 20.109 28.078 1 88.44 247 LYS A CA 1
ATOM 2012 C C . LYS A 1 247 ? -2.246 20.078 26.906 1 88.44 247 LYS A C 1
ATOM 2014 O O . LYS A 1 247 ? -1.316 20.875 26.828 1 88.44 247 LYS A O 1
ATOM 2019 N N . TYR A 1 248 ? -2.486 19.141 26.094 1 88.88 248 TYR A N 1
ATOM 2020 C CA . TYR A 1 248 ? -1.635 19 24.906 1 88.88 248 TYR A CA 1
ATOM 2021 C C . TYR A 1 248 ? -1.712 20.25 24.031 1 88.88 248 TYR A C 1
ATOM 2023 O O . TYR A 1 248 ? -0.684 20.797 23.625 1 88.88 248 TYR A O 1
ATOM 2031 N N . ILE A 1 249 ? -2.885 20.719 23.781 1 89.62 249 ILE A N 1
ATOM 2032 C CA . ILE A 1 249 ? -3.076 21.922 22.969 1 89.62 249 ILE A CA 1
ATOM 2033 C C . ILE A 1 249 ? -2.385 23.109 23.625 1 89.62 249 ILE A C 1
ATOM 2035 O O . ILE A 1 249 ? -1.706 23.891 22.953 1 89.62 249 ILE A O 1
ATOM 2039 N N . LYS A 1 250 ? -2.475 23.172 24.875 1 88.38 250 LYS A N 1
ATOM 2040 C CA . LYS A 1 250 ? -1.828 24.25 25.609 1 88.38 250 LYS A CA 1
ATOM 2041 C C . LYS A 1 250 ? -0.31 24.172 25.484 1 88.38 250 LYS A C 1
ATOM 2043 O O . LYS A 1 250 ? 0.364 25.203 25.375 1 88.38 250 LYS A O 1
ATOM 2048 N N . SER A 1 251 ? 0.167 22.953 25.484 1 87.69 251 SER A N 1
ATOM 2049 C CA . SER A 1 251 ? 1.609 22.781 25.344 1 87.69 251 SER A CA 1
ATOM 2050 C C . SER A 1 251 ? 2.102 23.25 23.984 1 87.69 251 SER A C 1
ATOM 2052 O O . SER A 1 251 ? 3.232 23.719 23.859 1 87.69 251 SER A O 1
ATOM 2054 N N . LEU A 1 252 ? 1.297 23.094 22.969 1 85.56 252 LEU A N 1
ATOM 2055 C CA . LEU A 1 252 ? 1.661 23.531 21.625 1 85.56 252 LEU A CA 1
ATOM 2056 C C . LEU A 1 252 ? 1.64 25.047 21.531 1 85.56 252 LEU A C 1
ATOM 2058 O O . LEU A 1 252 ? 2.354 25.625 20.703 1 85.56 252 LEU A O 1
ATOM 2062 N N . LEU A 1 253 ? 0.778 25.562 22.406 1 84.62 253 LEU A N 1
ATOM 2063 C CA . LEU A 1 253 ? 0.639 27.016 22.406 1 84.62 253 LEU A CA 1
ATOM 2064 C C . LEU A 1 253 ? 1.815 27.672 23.109 1 84.62 253 LEU A C 1
ATOM 2066 O O . LEU A 1 253 ? 2.193 28.797 22.781 1 84.62 253 LEU A O 1
ATOM 2070 N N . ILE A 1 254 ? 2.314 26.875 24.078 1 76.06 254 ILE A N 1
ATOM 2071 C CA . ILE A 1 254 ? 3.418 27.422 24.859 1 76.06 254 ILE A CA 1
ATOM 2072 C C . ILE A 1 254 ? 4.727 27.25 24.094 1 76.06 254 ILE A C 1
ATOM 2074 O O . ILE A 1 254 ? 4.957 26.203 23.469 1 76.06 254 ILE A O 1
ATOM 2078 N N . HIS A 1 255 ? 5.203 28.141 23.188 1 58.31 255 HIS A N 1
ATOM 2079 C CA . HIS A 1 255 ? 6.48 28.172 22.484 1 58.31 255 HIS A CA 1
ATOM 2080 C C . HIS A 1 255 ? 7.512 27.297 23.188 1 58.31 255 HIS A C 1
ATOM 2082 O O . HIS A 1 255 ? 8.18 27.75 24.125 1 58.31 255 HIS A O 1
ATOM 2088 N N . GLU A 1 256 ? 7.277 25.984 23.359 1 45.31 256 GLU A N 1
ATOM 2089 C CA . GLU A 1 256 ? 8.289 25.234 24.094 1 45.31 256 GLU A CA 1
ATOM 2090 C C . GLU A 1 256 ? 9.633 25.25 23.375 1 45.31 256 GLU A C 1
ATOM 2092 O O . GLU A 1 256 ? 9.719 24.844 22.219 1 45.31 256 GLU A O 1
ATOM 2097 N N . THR A 1 257 ? 10.578 26.031 23.469 1 38.59 257 THR A N 1
ATOM 2098 C CA . THR A 1 257 ? 12.039 26.078 23.375 1 38.59 257 THR A CA 1
ATOM 2099 C C . THR A 1 257 ? 12.641 24.703 23.656 1 38.59 257 THR A C 1
ATOM 2101 O O . THR A 1 257 ? 13.781 24.438 23.281 1 38.59 257 THR A O 1
ATOM 2104 N N . SER A 1 258 ? 12.133 23.781 24.5 1 35.38 258 SER A N 1
ATOM 2105 C CA . SER A 1 258 ? 12.797 22.594 25.047 1 35.38 258 SER A CA 1
ATOM 2106 C C . SER A 1 258 ? 12.617 21.391 24.141 1 35.38 258 SER A C 1
ATOM 2108 O O . SER A 1 258 ? 13.039 20.281 24.469 1 35.38 258 SER A O 1
ATOM 2110 N N . MET A 1 259 ? 11.914 21.266 23.25 1 36.75 259 MET A N 1
ATOM 2111 C CA . MET A 1 259 ? 11.594 20.031 22.547 1 36.75 259 MET A CA 1
ATOM 2112 C C . MET A 1 259 ? 12.805 19.5 21.766 1 36.75 259 MET A C 1
ATOM 2114 O O . MET A 1 259 ? 12.703 18.5 21.062 1 36.75 259 MET A O 1
ATOM 2118 N N . GLY A 1 260 ? 13.938 20.016 21.844 1 33.53 260 GLY A N 1
ATOM 2119 C CA . GLY A 1 260 ? 15.156 19.406 21.344 1 33.53 260 GLY A CA 1
ATOM 2120 C C . GLY A 1 260 ? 15.383 18 21.844 1 33.53 260 GLY A C 1
ATOM 2121 O O . GLY A 1 260 ? 16.344 17.328 21.438 1 33.53 260 GLY A O 1
ATOM 2122 N N . ARG A 1 261 ? 14.969 17.547 23.047 1 30.22 261 ARG A N 1
ATOM 2123 C CA . ARG A 1 261 ? 15.547 16.375 23.703 1 30.22 261 ARG A CA 1
ATOM 2124 C C . ARG A 1 261 ? 14.883 15.094 23.234 1 30.22 261 ARG A C 1
ATOM 2126 O O . ARG A 1 261 ? 15.492 14.023 23.25 1 30.22 261 ARG A O 1
ATOM 2133 N N . ARG A 1 262 ? 13.703 14.891 22.938 1 34.41 262 ARG A N 1
ATOM 2134 C CA . ARG A 1 262 ? 13.141 13.539 22.859 1 34.41 262 ARG A CA 1
ATOM 2135 C C . ARG A 1 262 ? 13.383 12.93 21.484 1 34.41 262 ARG A C 1
ATOM 2137 O O . ARG A 1 262 ? 13.047 11.766 21.25 1 34.41 262 ARG A O 1
ATOM 2144 N N . VAL A 1 263 ? 13.508 13.531 20.5 1 32.25 263 VAL A N 1
ATOM 2145 C CA . VAL A 1 263 ? 13.711 12.859 19.219 1 32.25 263 VAL A CA 1
ATOM 2146 C C . VAL A 1 263 ? 15.062 12.148 19.219 1 32.25 263 VAL A C 1
ATOM 2148 O O . VAL A 1 263 ? 15.375 11.391 18.297 1 32.25 263 VAL A O 1
ATOM 2151 N N . ASN A 1 264 ? 15.969 12.383 20.062 1 28.8 264 ASN A N 1
ATOM 2152 C CA . ASN A 1 264 ? 17.266 11.711 20.078 1 28.8 264 ASN A CA 1
ATOM 2153 C C . ASN A 1 264 ? 17.141 10.281 20.609 1 28.8 264 ASN A C 1
ATOM 2155 O O . ASN A 1 264 ? 18.094 9.5 20.5 1 28.8 264 ASN A O 1
ATOM 2159 N N . ASP A 1 265 ? 16.203 9.984 21.406 1 27.86 265 ASP A N 1
ATOM 2160 C CA . ASP A 1 265 ? 16.297 8.664 22.016 1 27.86 265 ASP A CA 1
ATOM 2161 C C . ASP A 1 265 ? 15.852 7.574 21.047 1 27.86 265 ASP A C 1
ATOM 2163 O O . ASP A 1 265 ? 16.141 6.391 21.25 1 27.86 265 ASP A O 1
ATOM 2167 N N . ALA A 1 266 ? 15.023 7.762 20.172 1 29.23 266 ALA A N 1
ATOM 2168 C CA . ALA A 1 266 ? 14.734 6.621 19.297 1 29.23 266 ALA A CA 1
ATOM 2169 C C . ALA A 1 266 ? 15.859 6.395 18.297 1 29.23 266 ALA A C 1
ATOM 2171 O O . ALA A 1 266 ? 15.789 5.492 17.469 1 29.23 266 ALA A O 1
ATOM 2172 N N . ARG A 1 267 ? 16.594 7.367 18.016 1 24.88 267 ARG A N 1
ATOM 2173 C CA . ARG A 1 267 ? 17.719 7.031 17.156 1 24.88 267 ARG A CA 1
ATOM 2174 C C . ARG A 1 267 ? 18.859 6.398 17.953 1 24.88 267 ARG A C 1
ATOM 2176 O O . ARG A 1 267 ? 19.938 6.176 17.422 1 24.88 267 ARG A O 1
ATOM 2183 N N . ILE A 1 268 ? 18.625 6.34 19.359 1 20.61 268 ILE A N 1
ATOM 2184 C CA . ILE A 1 268 ? 19.688 5.473 19.859 1 20.61 268 ILE A CA 1
ATOM 2185 C C . ILE A 1 268 ? 19.219 4.016 19.828 1 20.61 268 ILE A C 1
ATOM 2187 O O . ILE A 1 268 ? 18.109 3.699 20.25 1 20.61 268 ILE A O 1
ATOM 2191 N N . MET B 1 1 ? -24.141 -20.312 -29.5 1 28.3 1 MET B N 1
ATOM 2192 C CA . MET B 1 1 ? -22.812 -19.969 -30.016 1 28.3 1 MET B CA 1
ATOM 2193 C C . MET B 1 1 ? -22.172 -18.875 -29.188 1 28.3 1 MET B C 1
ATOM 2195 O O . MET B 1 1 ? -22.688 -17.766 -29.109 1 28.3 1 MET B O 1
ATOM 2199 N N . ILE B 1 2 ? -21.672 -19.078 -28.094 1 40.75 2 ILE B N 1
ATOM 2200 C CA . ILE B 1 2 ? -21.125 -18.188 -27.062 1 40.75 2 ILE B CA 1
ATOM 2201 C C . ILE B 1 2 ? -20.125 -17.219 -27.688 1 40.75 2 ILE B C 1
ATOM 2203 O O . ILE B 1 2 ? -19.156 -17.641 -28.328 1 40.75 2 ILE B O 1
ATOM 2207 N N . ASP B 1 3 ? -20.438 -16 -28.094 1 47.25 3 ASP B N 1
ATOM 2208 C CA . ASP B 1 3 ? -19.906 -14.922 -28.922 1 47.25 3 ASP B CA 1
ATOM 2209 C C . ASP B 1 3 ? -18.531 -14.484 -28.438 1 47.25 3 ASP B C 1
ATOM 2211 O O . ASP B 1 3 ? -18.391 -13.977 -27.328 1 47.25 3 ASP B O 1
ATOM 2215 N N . VAL B 1 4 ? -17.391 -15.211 -28.828 1 51.94 4 VAL B N 1
ATOM 2216 C CA . VAL B 1 4 ? -15.984 -14.867 -28.75 1 51.94 4 VAL B CA 1
ATOM 2217 C C . VAL B 1 4 ? -15.82 -13.352 -28.656 1 51.94 4 VAL B C 1
ATOM 2219 O O . VAL B 1 4 ? -14.938 -12.852 -27.953 1 51.94 4 VAL B O 1
ATOM 2222 N N . SER B 1 5 ? -16.828 -12.547 -29.234 1 63.22 5 SER B N 1
ATOM 2223 C CA . SER B 1 5 ? -16.828 -11.094 -29.328 1 63.22 5 SER B CA 1
ATOM 2224 C C . SER B 1 5 ? -16.922 -10.453 -27.938 1 63.22 5 SER B C 1
ATOM 2226 O O . SER B 1 5 ? -16.328 -9.406 -27.703 1 63.22 5 SER B O 1
ATOM 2228 N N . ASN B 1 6 ? -17.25 -11.359 -27.031 1 81.38 6 ASN B N 1
ATOM 2229 C CA . ASN B 1 6 ? -17.578 -10.766 -25.734 1 81.38 6 ASN B CA 1
ATOM 2230 C C . ASN B 1 6 ? -16.344 -10.68 -24.828 1 81.38 6 ASN B C 1
ATOM 2232 O O . ASN B 1 6 ? -16.109 -9.648 -24.203 1 81.38 6 ASN B O 1
ATOM 2236 N N . ILE B 1 7 ? -15.43 -11.719 -25.016 1 86.25 7 ILE B N 1
ATOM 2237 C CA . ILE B 1 7 ? -14.281 -11.734 -24.109 1 86.25 7 ILE B CA 1
ATOM 2238 C C . ILE B 1 7 ? -13.266 -10.68 -24.562 1 86.25 7 ILE B C 1
ATOM 2240 O O . ILE B 1 7 ? -12.648 -10.016 -23.734 1 86.25 7 ILE B O 1
ATOM 2244 N N . LEU B 1 8 ? -13.062 -10.578 -25.875 1 89.06 8 LEU B N 1
ATOM 2245 C CA . LEU B 1 8 ? -12.109 -9.602 -26.391 1 89.06 8 LEU B CA 1
ATOM 2246 C C . LEU B 1 8 ? -12.523 -8.188 -26 1 89.06 8 LEU B C 1
ATOM 2248 O O . LEU B 1 8 ? -11.68 -7.359 -25.656 1 89.06 8 LEU B O 1
ATOM 2252 N N . GLU B 1 9 ? -13.773 -7.973 -26.125 1 90.94 9 GLU B N 1
ATOM 2253 C CA . GLU B 1 9 ? -14.289 -6.668 -25.719 1 90.94 9 GLU B CA 1
ATOM 2254 C C . GLU B 1 9 ? -14.078 -6.434 -24.219 1 90.94 9 GLU B C 1
ATOM 2256 O O . GLU B 1 9 ? -13.711 -5.336 -23.812 1 90.94 9 GLU B O 1
ATOM 2261 N N . PHE B 1 10 ? -14.359 -7.457 -23.516 1 93.12 10 PHE B N 1
ATOM 2262 C CA . PHE B 1 10 ? -14.164 -7.383 -22.062 1 93.12 10 PHE B CA 1
ATOM 2263 C C . PHE B 1 10 ? -12.711 -7.094 -21.734 1 93.12 10 PHE B C 1
ATOM 2265 O O . PHE B 1 10 ? -12.414 -6.219 -20.922 1 93.12 10 PHE B O 1
ATOM 2272 N N . ILE B 1 11 ? -11.781 -7.75 -22.359 1 94.69 11 ILE B N 1
ATOM 2273 C CA . ILE B 1 11 ? -10.352 -7.57 -22.141 1 94.69 11 ILE B CA 1
ATOM 2274 C C . ILE B 1 11 ? -9.953 -6.145 -22.516 1 94.69 11 ILE B C 1
ATOM 2276 O O . ILE B 1 11 ? -9.219 -5.48 -21.781 1 94.69 11 ILE B O 1
ATOM 2280 N N . GLU B 1 12 ? -10.398 -5.691 -23.609 1 94.56 12 GLU B N 1
ATOM 2281 C CA . GLU B 1 12 ? -10.062 -4.352 -24.078 1 94.56 12 GLU B CA 1
ATOM 2282 C C . GLU B 1 12 ? -10.562 -3.281 -23.125 1 94.56 12 GLU B C 1
ATOM 2284 O O . GLU B 1 12 ? -9.867 -2.297 -22.859 1 94.56 12 GLU B O 1
ATOM 2289 N N . ASP B 1 13 ? -11.719 -3.492 -22.656 1 95.25 13 ASP B N 1
ATOM 2290 C CA . ASP B 1 13 ? -12.289 -2.547 -21.703 1 95.25 13 ASP B CA 1
ATOM 2291 C C . ASP B 1 13 ? -11.461 -2.49 -20.422 1 95.25 13 ASP B C 1
ATOM 2293 O O . ASP B 1 13 ? -11.164 -1.407 -19.906 1 95.25 13 ASP B O 1
ATOM 2297 N N . VAL B 1 14 ? -11.133 -3.631 -19.906 1 96.19 14 VAL B N 1
ATOM 2298 C CA . VAL B 1 14 ? -10.336 -3.697 -18.688 1 96.19 14 VAL B CA 1
ATOM 2299 C C . VAL B 1 14 ? -8.969 -3.059 -18.922 1 96.19 14 VAL B C 1
ATOM 2301 O O . VAL B 1 14 ? -8.484 -2.275 -18.109 1 96.19 14 VAL B O 1
ATOM 2304 N N . LYS B 1 15 ? -8.414 -3.367 -20.047 1 95.19 15 LYS B N 1
ATOM 2305 C CA . LYS B 1 15 ? -7.109 -2.811 -20.391 1 95.19 15 LYS B CA 1
ATOM 2306 C C . LYS B 1 15 ? -7.168 -1.288 -20.484 1 95.19 15 LYS B C 1
ATOM 2308 O O . LYS B 1 15 ? -6.254 -0.597 -20.047 1 95.19 15 LYS B O 1
ATOM 2313 N N . GLU B 1 16 ? -8.133 -0.799 -21.062 1 94.56 16 GLU B N 1
ATOM 2314 C CA . GLU B 1 16 ? -8.32 0.644 -21.188 1 94.56 16 GLU B CA 1
ATOM 2315 C C . GLU B 1 16 ? -8.445 1.3 -19.812 1 94.56 16 GLU B C 1
ATOM 2317 O O . GLU B 1 16 ? -7.832 2.336 -19.562 1 94.56 16 GLU B O 1
ATOM 2322 N N . GLN B 1 17 ? -9.227 0.719 -19 1 93.56 17 GLN B N 1
ATOM 2323 C CA . GLN B 1 17 ? -9.391 1.255 -17.656 1 93.56 17 GLN B CA 1
ATOM 2324 C C . GLN B 1 17 ? -8.07 1.225 -16.891 1 93.56 17 GLN B C 1
ATOM 2326 O O . GLN B 1 17 ? -7.727 2.188 -16.203 1 93.56 17 GLN B O 1
ATOM 2331 N N . LEU B 1 18 ? -7.379 0.159 -17.031 1 93.38 18 LEU B N 1
ATOM 2332 C CA . LEU B 1 18 ? -6.082 0.019 -16.375 1 93.38 18 LEU B CA 1
ATOM 2333 C C . LEU B 1 18 ? -5.109 1.088 -16.859 1 93.38 18 LEU B C 1
ATOM 2335 O O . LEU B 1 18 ? -4.461 1.756 -16.047 1 93.38 18 LEU B O 1
ATOM 2339 N N . THR B 1 19 ? -5.039 1.232 -18.141 1 90 19 THR B N 1
ATOM 2340 C CA . THR B 1 19 ? -4.125 2.195 -18.75 1 90 19 THR B CA 1
ATOM 2341 C C . THR B 1 19 ? -4.445 3.611 -18.281 1 90 19 THR B C 1
ATOM 2343 O O . THR B 1 19 ? -3.541 4.391 -17.969 1 90 19 THR B O 1
ATOM 2346 N N . ASN B 1 20 ? -5.652 3.896 -18.188 1 88.44 20 ASN B N 1
ATOM 2347 C CA . ASN B 1 20 ? -6.082 5.211 -17.719 1 88.44 20 ASN B CA 1
ATOM 2348 C C . ASN B 1 20 ? -5.688 5.445 -16.266 1 88.44 20 ASN B C 1
ATOM 2350 O O . ASN B 1 20 ? -5.301 6.555 -15.891 1 88.44 20 ASN B O 1
ATOM 2354 N N . LYS B 1 21 ? -5.805 4.453 -15.508 1 87.12 21 LYS B N 1
ATOM 2355 C CA . LYS B 1 21 ? -5.477 4.566 -14.086 1 87.12 21 LYS B CA 1
ATOM 2356 C C . LYS B 1 21 ? -3.967 4.617 -13.875 1 87.12 21 LYS B C 1
ATOM 2358 O O . LYS B 1 21 ? -3.49 5.223 -12.914 1 87.12 21 LYS B O 1
ATOM 2363 N N . LEU B 1 22 ? -3.232 3.945 -14.688 1 87.25 22 LEU B N 1
ATOM 2364 C CA . LEU B 1 22 ? -1.783 3.859 -14.547 1 87.25 22 LEU B CA 1
ATOM 2365 C C . LEU B 1 22 ? -1.108 5.098 -15.125 1 87.25 22 LEU B C 1
ATOM 2367 O O . LEU B 1 22 ? 0.015 5.434 -14.75 1 87.25 22 LEU B O 1
ATOM 2371 N N . GLN B 1 23 ? -1.683 5.711 -16.078 1 78.06 23 GLN B N 1
ATOM 2372 C CA . GLN B 1 23 ? -1.081 6.844 -16.766 1 78.06 23 GLN B CA 1
ATOM 2373 C C . GLN B 1 23 ? -1.626 8.164 -16.234 1 78.06 23 GLN B C 1
ATOM 2375 O O . GLN B 1 23 ? -1.706 9.156 -16.969 1 78.06 23 GLN B O 1
ATOM 2380 N N . HIS B 1 24 ? -1.951 8.055 -15.031 1 70.5 24 HIS B N 1
ATOM 2381 C CA . HIS B 1 24 ? -2.381 9.344 -14.5 1 70.5 24 HIS B CA 1
ATOM 2382 C C . HIS B 1 24 ? -1.28 10.391 -14.633 1 70.5 24 HIS B C 1
ATOM 2384 O O . HIS B 1 24 ? -0.097 10.07 -14.5 1 70.5 24 HIS B O 1
ATOM 2390 N N . LYS B 1 25 ? -1.697 11.461 -15.125 1 63.94 25 LYS B N 1
ATOM 2391 C CA . LYS B 1 25 ? -0.849 12.586 -15.523 1 63.94 25 LYS B CA 1
ATOM 2392 C C . LYS B 1 25 ? 0.322 12.758 -14.555 1 63.94 25 LYS B C 1
ATOM 2394 O O . LYS B 1 25 ? 1.449 13.016 -14.984 1 63.94 25 LYS B O 1
ATOM 2399 N N . TYR B 1 26 ? 0.052 12.477 -13.367 1 62.62 26 TYR B N 1
ATOM 2400 C CA . TYR B 1 26 ? 1.101 12.758 -12.391 1 62.62 26 TYR B CA 1
ATOM 2401 C C . TYR B 1 26 ? 2.139 11.641 -12.367 1 62.62 26 TYR B C 1
ATOM 2403 O O . TYR B 1 26 ? 3.271 11.852 -11.93 1 62.62 26 TYR B O 1
ATOM 2411 N N . MET B 1 27 ? 1.747 10.422 -12.875 1 66.5 27 MET B N 1
ATOM 2412 C CA . MET B 1 27 ? 2.646 9.273 -12.805 1 66.5 27 MET B CA 1
ATOM 2413 C C . MET B 1 27 ? 3.5 9.172 -14.062 1 66.5 27 MET B C 1
ATOM 2415 O O . MET B 1 27 ? 4.609 8.641 -14.023 1 66.5 27 MET B O 1
ATOM 2419 N N . LYS B 1 28 ? 2.973 9.625 -15.141 1 61.84 28 LYS B N 1
ATOM 2420 C CA . LYS B 1 28 ? 3.572 9.406 -16.453 1 61.84 28 LYS B CA 1
ATOM 2421 C C . LYS B 1 28 ? 5.023 9.883 -16.484 1 61.84 28 LYS B C 1
ATOM 2423 O O . LYS B 1 28 ? 5.879 9.25 -17.109 1 61.84 28 LYS B O 1
ATOM 2428 N N . ASN B 1 29 ? 5.328 10.922 -15.875 1 61.56 29 ASN B N 1
ATOM 2429 C CA . ASN B 1 29 ? 6.695 11.414 -16 1 61.56 29 ASN B CA 1
ATOM 2430 C C . ASN B 1 29 ? 7.555 10.977 -14.812 1 61.56 29 ASN B C 1
ATOM 2432 O O . ASN B 1 29 ? 8.719 11.375 -14.711 1 61.56 29 ASN B O 1
ATOM 2436 N N . ILE B 1 30 ? 6.992 10.094 -14.125 1 60.12 30 ILE B N 1
ATOM 2437 C CA . ILE B 1 30 ? 7.684 9.852 -12.867 1 60.12 30 ILE B CA 1
ATOM 2438 C C . ILE B 1 30 ? 8.359 8.484 -12.906 1 60.12 30 ILE B C 1
ATOM 2440 O O . ILE B 1 30 ? 9.539 8.352 -12.578 1 60.12 30 ILE B O 1
ATOM 2444 N N . ILE B 1 31 ? 7.504 7.566 -13.25 1 64.56 31 ILE B N 1
ATOM 2445 C CA . ILE B 1 31 ? 8.047 6.215 -13.352 1 64.56 31 ILE B CA 1
ATOM 2446 C C . ILE B 1 31 ? 7.637 5.594 -14.688 1 64.56 31 ILE B C 1
ATOM 2448 O O . ILE B 1 31 ? 6.688 6.055 -15.328 1 64.56 31 ILE B O 1
ATOM 2452 N N . SER B 1 32 ? 8.531 4.914 -15.125 1 68.44 32 SER B N 1
ATOM 2453 C CA . SER B 1 32 ? 8.109 4.164 -16.297 1 68.44 32 SER B CA 1
ATOM 2454 C C . SER B 1 32 ? 6.781 3.453 -16.062 1 68.44 32 SER B C 1
ATOM 2456 O O . SER B 1 32 ? 6.551 2.922 -14.969 1 68.44 32 SER B O 1
ATOM 2458 N N . THR B 1 33 ? 5.918 3.736 -16.891 1 72.38 33 THR B N 1
ATOM 2459 C CA . THR B 1 33 ? 4.629 3.062 -16.781 1 72.38 33 THR B CA 1
ATOM 2460 C C . THR B 1 33 ? 4.816 1.552 -16.672 1 72.38 33 THR B C 1
ATOM 2462 O O . THR B 1 33 ? 5.547 0.956 -17.469 1 72.38 33 THR B O 1
ATOM 2465 N N . PRO B 1 34 ? 4.141 1.066 -15.617 1 79.81 34 PRO B N 1
ATOM 2466 C CA . PRO B 1 34 ? 4.254 -0.39 -15.5 1 79.81 34 PRO B CA 1
ATOM 2467 C C . PRO B 1 34 ? 3.633 -1.121 -16.688 1 79.81 34 PRO B C 1
ATOM 2469 O O . PRO B 1 34 ? 2.666 -0.634 -17.281 1 79.81 34 PRO B O 1
ATOM 2472 N N . SER B 1 35 ? 4.246 -2.102 -17.062 1 83 35 SER B N 1
ATOM 2473 C CA . SER B 1 35 ? 3.707 -2.949 -18.109 1 83 35 SER B CA 1
ATOM 2474 C C . SER B 1 35 ? 2.58 -3.834 -17.594 1 83 35 SER B C 1
ATOM 2476 O O . SER B 1 35 ? 2.646 -4.336 -16.469 1 83 35 SER B O 1
ATOM 2478 N N . ILE B 1 36 ? 1.594 -3.973 -18.375 1 92.62 36 ILE B N 1
ATOM 2479 C CA . ILE B 1 36 ? 0.477 -4.855 -18.062 1 92.62 36 ILE B CA 1
ATOM 2480 C C . ILE B 1 36 ? 0.794 -6.277 -18.531 1 92.62 36 ILE B C 1
ATOM 2482 O O . ILE B 1 36 ? 1.14 -6.492 -19.688 1 92.62 36 ILE B O 1
ATOM 2486 N N . ASP B 1 37 ? 0.718 -7.234 -17.672 1 94.56 37 ASP B N 1
ATOM 2487 C CA . ASP B 1 37 ? 0.907 -8.633 -18.016 1 94.56 37 ASP B CA 1
ATOM 2488 C C . ASP B 1 37 ? -0.289 -9.172 -18.797 1 94.56 37 ASP B C 1
ATOM 2490 O O . ASP B 1 37 ? -1.325 -9.5 -18.219 1 94.56 37 ASP B O 1
ATOM 2494 N N . GLU B 1 38 ? -0.093 -9.375 -20.047 1 92.94 38 GLU B N 1
ATOM 2495 C CA . GLU B 1 38 ? -1.176 -9.75 -20.953 1 92.94 38 GLU B CA 1
ATOM 2496 C C . GLU B 1 38 ? -1.688 -11.156 -20.656 1 92.94 38 GLU B C 1
ATOM 2498 O O . GLU B 1 38 ? -2.877 -11.438 -20.828 1 92.94 38 GLU B O 1
ATOM 2503 N N . ASP B 1 39 ? -0.841 -11.977 -20.234 1 93.06 39 ASP B N 1
ATOM 2504 C CA . ASP B 1 39 ? -1.242 -13.344 -19.906 1 93.06 39 ASP B CA 1
ATOM 2505 C C . ASP B 1 39 ? -2.145 -13.383 -18.688 1 93.06 39 ASP B C 1
ATOM 2507 O O . ASP B 1 39 ? -3.172 -14.062 -18.672 1 93.06 39 ASP B O 1
ATOM 2511 N N . LYS B 1 40 ? -1.733 -12.656 -17.672 1 95.69 40 LYS B N 1
ATOM 2512 C CA . LYS B 1 40 ? -2.541 -12.586 -16.453 1 95.69 40 LYS B CA 1
ATOM 2513 C C . LYS B 1 40 ? -3.893 -11.93 -16.734 1 95.69 40 LYS B C 1
ATOM 2515 O O . LYS B 1 40 ? -4.918 -12.367 -16.203 1 95.69 40 LYS B O 1
ATOM 2520 N N . LEU B 1 41 ? -3.803 -10.922 -17.562 1 96.12 41 LEU B N 1
ATOM 2521 C CA . LEU B 1 41 ? -5.035 -10.234 -17.953 1 96.12 41 LEU B CA 1
ATOM 2522 C C . LEU B 1 41 ? -5.984 -11.188 -18.672 1 96.12 41 LEU B C 1
ATOM 2524 O O . LEU B 1 41 ? -7.18 -11.219 -18.375 1 96.12 41 LEU B O 1
ATOM 2528 N N . LEU B 1 42 ? -5.453 -11.922 -19.625 1 94.44 42 LEU B N 1
ATOM 2529 C CA . LEU B 1 42 ? -6.25 -12.883 -20.375 1 94.44 42 LEU B CA 1
ATOM 2530 C C . LEU B 1 42 ? -6.859 -13.93 -19.438 1 94.44 42 LEU B C 1
ATOM 2532 O O . LEU B 1 42 ? -8.047 -14.25 -19.547 1 94.44 42 LEU B O 1
ATOM 2536 N N . LEU B 1 43 ? -6.055 -14.438 -18.562 1 94.94 43 LEU B N 1
ATOM 2537 C CA . LEU B 1 43 ? -6.5 -15.445 -17.594 1 94.94 43 LEU B CA 1
ATOM 2538 C C . LEU B 1 43 ? -7.629 -14.898 -16.719 1 94.94 43 LEU B C 1
ATOM 2540 O O . LEU B 1 43 ? -8.68 -15.531 -16.594 1 94.94 43 LEU B O 1
ATOM 2544 N N . LEU B 1 44 ? -7.445 -13.727 -16.203 1 96.38 44 LEU B N 1
ATOM 2545 C CA . LEU B 1 44 ? -8.398 -13.078 -15.312 1 96.38 44 LEU B CA 1
ATOM 2546 C C . LEU B 1 44 ? -9.719 -12.805 -16.031 1 96.38 44 LEU B C 1
ATOM 2548 O O . LEU B 1 44 ? -10.789 -13.109 -15.5 1 96.38 44 LEU B O 1
ATOM 2552 N N . CYS B 1 45 ? -9.648 -12.281 -17.172 1 95.56 45 CYS B N 1
ATOM 2553 C CA . CYS B 1 45 ? -10.852 -11.906 -17.922 1 95.56 45 CYS B CA 1
ATOM 2554 C C . CYS B 1 45 ? -11.602 -13.141 -18.406 1 95.56 45 CYS B C 1
ATOM 2556 O O . CYS B 1 45 ? -12.828 -13.148 -18.453 1 95.56 45 CYS B O 1
ATOM 2558 N N . SER B 1 46 ? -10.852 -14.156 -18.766 1 93.44 46 SER B N 1
ATOM 2559 C CA . SER B 1 46 ? -11.492 -15.406 -19.188 1 93.44 46 SER B CA 1
ATOM 2560 C C . SER B 1 46 ? -12.312 -16.016 -18.047 1 93.44 46 SER B C 1
ATOM 2562 O O . SER B 1 46 ? -13.352 -16.625 -18.297 1 93.44 46 SER B O 1
ATOM 2564 N N . PHE B 1 47 ? -11.891 -15.891 -16.891 1 95.06 47 PHE B N 1
ATOM 2565 C CA . PHE B 1 47 ? -12.602 -16.391 -15.719 1 95.06 47 PHE B CA 1
ATOM 2566 C C . PHE B 1 47 ? -13.82 -15.523 -15.422 1 95.06 47 PHE B C 1
ATOM 2568 O O . PHE B 1 47 ? -14.914 -16.047 -15.188 1 95.06 47 PHE B O 1
ATOM 2575 N N . LEU B 1 48 ? -13.656 -14.156 -15.484 1 95.56 48 LEU B N 1
ATOM 2576 C CA . LEU B 1 48 ? -14.648 -13.234 -14.953 1 95.56 48 LEU B CA 1
ATOM 2577 C C . LEU B 1 48 ? -15.758 -12.977 -15.969 1 95.56 48 LEU B C 1
ATOM 2579 O O . LEU B 1 48 ? -16.906 -12.734 -15.586 1 95.56 48 LEU B O 1
ATOM 2583 N N . GLU B 1 49 ? -15.422 -13.031 -17.219 1 91.88 49 GLU B N 1
ATOM 2584 C CA . GLU B 1 49 ? -16.344 -12.602 -18.266 1 91.88 49 GLU B CA 1
ATOM 2585 C C . GLU B 1 49 ? -17.656 -13.367 -18.188 1 91.88 49 GLU B C 1
ATOM 2587 O O . GLU B 1 49 ? -18.734 -12.766 -18.25 1 91.88 49 GLU B O 1
ATOM 2592 N N . PRO B 1 50 ? -17.609 -14.656 -17.969 1 89.25 50 PRO B N 1
ATOM 2593 C CA . PRO B 1 50 ? -18.875 -15.383 -17.906 1 89.25 50 PRO B CA 1
ATOM 2594 C C . PRO B 1 50 ? -19.734 -14.977 -16.703 1 89.25 50 PRO B C 1
ATOM 2596 O O . PRO B 1 50 ? -20.938 -15.195 -16.688 1 89.25 50 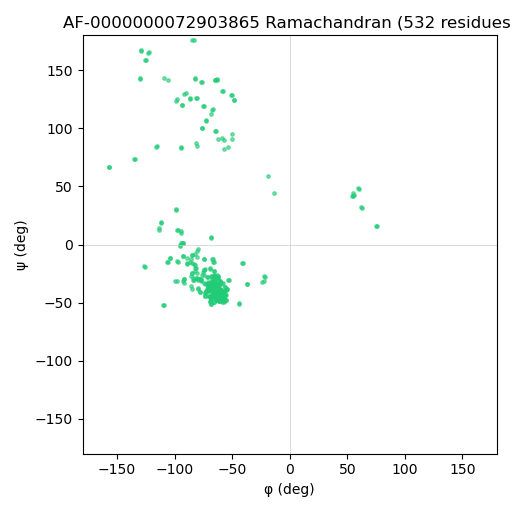PRO B O 1
ATOM 2599 N N . PHE B 1 51 ? -19.125 -14.453 -15.688 1 91.12 51 PHE B N 1
ATOM 2600 C CA . PHE B 1 51 ? -19.844 -14.062 -14.477 1 91.12 51 PHE B CA 1
ATOM 2601 C C . PHE B 1 51 ? -20.344 -12.625 -14.586 1 91.12 51 PHE B C 1
ATOM 2603 O O . PHE B 1 51 ? -21.203 -12.203 -13.805 1 91.12 51 PHE B O 1
ATOM 2610 N N . SER B 1 52 ? -19.828 -11.875 -15.523 1 91.25 52 SER B N 1
ATOM 2611 C CA . SER B 1 52 ? -20.156 -10.461 -15.656 1 91.25 52 SER B CA 1
ATOM 2612 C C . SER B 1 52 ? -21.484 -10.25 -16.375 1 91.25 52 SER B C 1
ATOM 2614 O O . SER B 1 52 ? -21.703 -10.82 -17.438 1 91.25 52 SER B O 1
ATOM 2616 N N . THR B 1 53 ? -22.344 -9.508 -15.742 1 89.12 53 THR B N 1
ATOM 2617 C CA . THR B 1 53 ? -23.641 -9.172 -16.328 1 89.12 53 THR B CA 1
ATOM 2618 C C . THR B 1 53 ? -23.812 -7.656 -16.406 1 89.12 53 THR B C 1
ATOM 2620 O O . THR B 1 53 ? -23.016 -6.902 -15.867 1 89.12 53 THR B O 1
ATOM 2623 N N . ALA B 1 54 ? -24.766 -7.25 -17.172 1 87.31 54 ALA B N 1
ATOM 2624 C CA . ALA B 1 54 ? -25.062 -5.824 -17.266 1 87.31 54 ALA B CA 1
ATOM 2625 C C . ALA B 1 54 ? -25.406 -5.234 -15.906 1 87.31 54 ALA B C 1
ATOM 2627 O O . ALA B 1 54 ? -25.078 -4.086 -15.617 1 87.31 54 ALA B O 1
ATOM 2628 N N . GLU B 1 55 ? -26.047 -5.996 -15.023 1 86.31 55 GLU B N 1
ATOM 2629 C CA . GLU B 1 55 ? -26.484 -5.539 -13.703 1 86.31 55 GLU B CA 1
ATOM 2630 C C . GLU B 1 55 ? -25.328 -5.543 -12.711 1 86.31 55 GLU B C 1
ATOM 2632 O O . GLU B 1 55 ? -25.312 -4.75 -11.766 1 86.31 55 GLU B O 1
ATOM 2637 N N . LYS B 1 56 ? -24.469 -6.473 -13.008 1 89.31 56 LYS B N 1
ATOM 2638 C CA . LYS B 1 56 ? -23.312 -6.602 -12.117 1 89.31 56 LYS B CA 1
ATOM 2639 C C . LYS B 1 56 ? -22.016 -6.746 -12.906 1 89.31 56 LYS B C 1
ATOM 2641 O O . LYS B 1 56 ? -21.422 -7.824 -12.945 1 89.31 56 LYS B O 1
ATOM 2646 N N . PRO B 1 57 ? -21.641 -5.586 -13.461 1 90.94 57 PRO B N 1
ATOM 2647 C CA . PRO B 1 57 ? -20.359 -5.652 -14.195 1 90.94 57 PRO B CA 1
ATOM 2648 C C . PRO B 1 57 ? -19.172 -5.953 -13.289 1 90.94 57 PRO B C 1
ATOM 2650 O O . PRO B 1 57 ? -19.125 -5.473 -12.156 1 90.94 57 PRO B O 1
ATOM 2653 N N . LEU B 1 58 ? -18.234 -6.781 -13.805 1 94.31 58 LEU B N 1
ATOM 2654 C CA . LEU B 1 58 ? -17.125 -7.223 -12.961 1 94.31 58 LEU B CA 1
ATOM 2655 C C . LEU B 1 58 ? -15.805 -6.621 -13.445 1 94.31 58 LEU B C 1
ATOM 2657 O O . LEU B 1 58 ? -14.734 -7.094 -13.07 1 94.31 58 LEU B O 1
ATOM 2661 N N . HIS B 1 59 ? -15.859 -5.559 -14.227 1 94.88 59 HIS B N 1
ATOM 2662 C CA . HIS B 1 59 ? -14.672 -4.867 -14.703 1 94.88 59 HIS B CA 1
ATOM 2663 C C . HIS B 1 59 ? -13.844 -4.336 -13.539 1 94.88 59 HIS B C 1
ATOM 2665 O O . HIS B 1 59 ? -12.609 -4.445 -13.547 1 94.88 59 HIS B O 1
ATOM 2671 N N . ALA B 1 60 ? -14.523 -3.826 -12.508 1 94.38 60 ALA B N 1
ATOM 2672 C CA . ALA B 1 60 ? -13.836 -3.26 -11.352 1 94.38 60 ALA B CA 1
ATOM 2673 C C . ALA B 1 60 ? -13.016 -4.32 -10.625 1 94.38 60 ALA B C 1
ATOM 2675 O O . ALA B 1 60 ? -11.93 -4.035 -10.117 1 94.38 60 ALA B O 1
ATOM 2676 N N . HIS B 1 61 ? -13.539 -5.539 -10.641 1 95.94 61 HIS B N 1
ATOM 2677 C CA . HIS B 1 61 ? -12.836 -6.645 -10 1 95.94 61 HIS B CA 1
ATOM 2678 C C . HIS B 1 61 ? -11.555 -6.996 -10.758 1 95.94 61 HIS B C 1
ATOM 2680 O O . HIS B 1 61 ? -10.492 -7.16 -10.148 1 95.94 61 HIS B O 1
ATOM 2686 N N . ALA B 1 62 ? -11.688 -7.051 -12.047 1 96.75 62 ALA B N 1
ATOM 2687 C CA . ALA B 1 62 ? -10.523 -7.352 -12.875 1 96.75 62 ALA B CA 1
ATOM 2688 C C . ALA B 1 62 ? -9.461 -6.262 -12.75 1 96.75 62 ALA B C 1
ATOM 2690 O O . ALA B 1 62 ? -8.289 -6.551 -12.516 1 96.75 62 ALA B O 1
ATOM 2691 N N . VAL B 1 63 ? -9.906 -5.031 -12.852 1 96.81 63 VAL B N 1
ATOM 2692 C CA . VAL B 1 63 ? -9 -3.893 -12.773 1 96.81 63 VAL B CA 1
ATOM 2693 C C . VAL B 1 63 ? -8.32 -3.865 -11.406 1 96.81 63 VAL B C 1
ATOM 2695 O O . VAL B 1 63 ? -7.109 -3.648 -11.312 1 96.81 63 VAL B O 1
ATOM 2698 N N . SER B 1 64 ? -9.062 -4.121 -10.383 1 96.25 64 SER B N 1
ATOM 2699 C CA . SER B 1 64 ? -8.531 -4.07 -9.031 1 96.25 64 SER B CA 1
ATOM 2700 C C . SER B 1 64 ? -7.465 -5.141 -8.812 1 96.25 64 SER B C 1
ATOM 2702 O O . SER B 1 64 ? -6.406 -4.867 -8.25 1 96.25 64 SER B O 1
ATOM 2704 N N . VAL B 1 65 ? -7.695 -6.344 -9.273 1 97.38 65 VAL B N 1
ATOM 2705 C CA . VAL B 1 65 ? -6.73 -7.426 -9.117 1 97.38 65 VAL B CA 1
ATOM 2706 C C . VAL B 1 65 ? -5.441 -7.078 -9.859 1 97.38 65 VAL B C 1
ATOM 2708 O O . VAL B 1 65 ? -4.344 -7.234 -9.32 1 97.38 65 VAL B O 1
ATOM 2711 N N . MET B 1 66 ? -5.57 -6.57 -11.047 1 97.25 66 MET B N 1
ATOM 2712 C CA . MET B 1 66 ? -4.402 -6.191 -11.836 1 97.25 66 MET B CA 1
ATOM 2713 C C . MET B 1 66 ? -3.639 -5.055 -11.164 1 97.25 66 MET B C 1
ATOM 2715 O O . MET B 1 66 ? -2.406 -5.047 -11.148 1 97.25 66 MET B O 1
ATOM 2719 N N . LEU B 1 67 ? -4.363 -4.121 -10.633 1 95.31 67 LEU B N 1
ATOM 2720 C CA . LEU B 1 67 ? -3.729 -2.996 -9.961 1 95.31 67 LEU B CA 1
ATOM 2721 C C . LEU B 1 67 ? -2.957 -3.463 -8.727 1 95.31 67 LEU B C 1
ATOM 2723 O O . LEU B 1 67 ? -1.852 -2.984 -8.461 1 95.31 67 LEU B O 1
ATOM 2727 N N . VAL B 1 68 ? -3.551 -4.375 -7.969 1 95.88 68 VAL B N 1
ATOM 2728 C CA . VAL B 1 68 ? -2.857 -4.934 -6.812 1 95.88 68 VAL B CA 1
ATOM 2729 C C . VAL B 1 68 ? -1.546 -5.578 -7.254 1 95.88 68 VAL B C 1
ATOM 2731 O O . VAL B 1 68 ? -0.491 -5.316 -6.672 1 95.88 68 VAL B O 1
ATOM 2734 N N . GLN B 1 69 ? -1.64 -6.328 -8.266 1 95.94 69 GLN B N 1
ATOM 2735 C CA . GLN B 1 69 ? -0.442 -7.004 -8.75 1 95.94 69 GLN B CA 1
ATOM 2736 C C . GLN B 1 69 ? 0.604 -6 -9.227 1 95.94 69 GLN B C 1
ATOM 2738 O O . GLN B 1 69 ? 1.79 -6.141 -8.922 1 95.94 69 GLN B O 1
ATOM 2743 N N . ILE B 1 70 ? 0.177 -5.027 -9.938 1 94.62 70 ILE B N 1
ATOM 2744 C CA . ILE B 1 70 ? 1.081 -4.008 -10.453 1 94.62 70 ILE B CA 1
ATOM 2745 C C . ILE B 1 70 ? 1.723 -3.25 -9.297 1 94.62 70 ILE B C 1
ATOM 2747 O O . ILE B 1 70 ? 2.918 -2.945 -9.328 1 94.62 70 ILE B O 1
ATOM 2751 N N . ALA B 1 71 ? 0.919 -2.941 -8.297 1 94.25 71 ALA B N 1
ATOM 2752 C CA . ALA B 1 71 ? 1.452 -2.271 -7.113 1 94.25 71 ALA B CA 1
ATOM 2753 C C . ALA B 1 71 ? 2.537 -3.111 -6.449 1 94.25 71 ALA B C 1
ATOM 2755 O O . ALA B 1 71 ? 3.619 -2.607 -6.137 1 94.25 71 ALA B O 1
ATOM 2756 N N . LEU B 1 72 ? 2.275 -4.391 -6.281 1 94.88 72 LEU B N 1
ATOM 2757 C CA . LEU B 1 72 ? 3.24 -5.297 -5.668 1 94.88 72 LEU B CA 1
ATOM 2758 C C . LEU B 1 72 ? 4.5 -5.406 -6.52 1 94.88 72 LEU B C 1
ATOM 2760 O O . LEU B 1 72 ? 5.617 -5.352 -5.996 1 94.88 72 LEU B O 1
ATOM 2764 N N . ASP B 1 73 ? 4.324 -5.496 -7.805 1 92.88 73 ASP B N 1
ATOM 2765 C CA . ASP B 1 73 ? 5.461 -5.566 -8.719 1 92.88 73 ASP B CA 1
ATOM 2766 C C . ASP B 1 73 ? 6.293 -4.289 -8.664 1 92.88 73 ASP B C 1
ATOM 2768 O O . ASP B 1 73 ? 7.523 -4.336 -8.719 1 92.88 73 ASP B O 1
ATOM 2772 N N . THR B 1 74 ? 5.617 -3.207 -8.625 1 92.12 74 THR B N 1
ATOM 2773 C CA . THR B 1 74 ? 6.297 -1.919 -8.539 1 92.12 74 THR B CA 1
ATOM 2774 C C . THR B 1 74 ? 7.129 -1.83 -7.262 1 92.12 74 THR B C 1
ATOM 2776 O O . THR B 1 74 ? 8.273 -1.377 -7.289 1 92.12 74 THR B O 1
ATOM 2779 N N . HIS B 1 75 ? 6.625 -2.266 -6.16 1 93.12 75 HIS B N 1
ATOM 2780 C CA . HIS B 1 75 ? 7.34 -2.285 -4.891 1 93.12 75 HIS B CA 1
ATOM 2781 C C . HIS B 1 75 ? 8.555 -3.205 -4.953 1 93.12 75 HIS B C 1
ATOM 2783 O O . HIS B 1 75 ? 9.586 -2.922 -4.34 1 93.12 75 HIS B O 1
ATOM 2789 N N . ASP B 1 76 ? 8.523 -4.195 -5.719 1 90.81 76 ASP B N 1
ATOM 2790 C CA . ASP B 1 76 ? 9.648 -5.109 -5.883 1 90.81 76 ASP B CA 1
ATOM 2791 C C . ASP B 1 76 ? 10.805 -4.434 -6.613 1 90.81 76 ASP B C 1
ATOM 2793 O O . ASP B 1 76 ? 11.945 -4.879 -6.523 1 90.81 76 ASP B O 1
ATOM 2797 N N . LEU B 1 77 ? 10.516 -3.387 -7.32 1 88.38 77 LEU B N 1
ATOM 2798 C CA . LEU B 1 77 ? 11.523 -2.723 -8.148 1 88.38 77 LEU B CA 1
ATOM 2799 C C . LEU B 1 77 ? 12.328 -1.728 -7.316 1 88.38 77 LEU B C 1
ATOM 2801 O O . LEU B 1 77 ? 13.352 -1.206 -7.785 1 88.38 77 LEU B O 1
ATOM 2805 N N . VAL B 1 78 ? 11.969 -1.473 -6.168 1 87.62 78 VAL B N 1
ATOM 2806 C CA . VAL B 1 78 ? 12.57 -0.419 -5.355 1 87.62 78 VAL B CA 1
ATOM 2807 C C . VAL B 1 78 ? 14.055 -0.7 -5.16 1 87.62 78 VAL B C 1
ATOM 2809 O O . VAL B 1 78 ? 14.883 0.216 -5.219 1 87.62 78 VAL B O 1
ATOM 2812 N N . SER B 1 79 ? 14.438 -1.91 -4.949 1 76.56 79 SER B N 1
ATOM 2813 C CA . SER B 1 79 ? 15.844 -2.215 -4.695 1 76.56 79 SER B CA 1
ATOM 2814 C C . SER B 1 79 ? 16.547 -2.693 -5.961 1 76.56 79 SER B C 1
ATOM 2816 O O . SER B 1 79 ? 17.781 -2.756 -6.008 1 76.56 79 SER B O 1
ATOM 2818 N N . THR B 1 80 ? 15.836 -3 -6.875 1 67.12 80 THR B N 1
ATOM 2819 C CA . THR B 1 80 ? 16.453 -3.715 -7.984 1 67.12 80 THR B CA 1
ATOM 2820 C C . THR B 1 80 ? 16.594 -2.805 -9.203 1 67.12 80 THR B C 1
ATOM 2822 O O . THR B 1 80 ? 17.312 -3.135 -10.148 1 67.12 80 THR B O 1
ATOM 2825 N N . GLN B 1 81 ? 15.867 -1.69 -9.141 1 62.41 81 GLN B N 1
ATOM 2826 C CA . GLN B 1 81 ? 15.93 -0.848 -10.328 1 62.41 81 GLN B CA 1
ATOM 2827 C C . GLN B 1 81 ? 17.312 -0.248 -10.508 1 62.41 81 GLN B C 1
ATOM 2829 O O . GLN B 1 81 ? 17.938 0.202 -9.539 1 62.41 81 GLN B O 1
ATOM 2834 N N . LYS B 1 82 ? 17.828 -0.747 -11.664 1 57.62 82 LYS B N 1
ATOM 2835 C CA . LYS B 1 82 ? 19.031 -0.032 -12.086 1 57.62 82 LYS B CA 1
ATOM 2836 C C . LYS B 1 82 ? 18.75 1.458 -12.258 1 57.62 82 LYS B C 1
ATOM 2838 O O . LYS B 1 82 ? 17.875 1.843 -13.031 1 57.62 82 LYS B O 1
ATOM 2843 N N . ILE B 1 83 ? 18.922 2.238 -11.227 1 56.06 83 ILE B N 1
ATOM 2844 C CA . ILE B 1 83 ? 18.656 3.672 -11.281 1 56.06 83 ILE B CA 1
ATOM 2845 C C . ILE B 1 83 ? 19.609 4.344 -12.258 1 56.06 83 ILE B C 1
ATOM 2847 O O . ILE B 1 83 ? 20.828 4.281 -12.086 1 56.06 83 ILE B O 1
ATOM 2851 N N . PRO B 1 84 ? 18.984 4.52 -13.508 1 51.47 84 PRO B N 1
ATOM 2852 C CA . PRO B 1 84 ? 19.875 5.188 -14.461 1 51.47 84 PRO B CA 1
ATOM 2853 C C . PRO B 1 84 ? 20.625 6.367 -13.844 1 51.47 84 PRO B C 1
ATOM 2855 O O . PRO B 1 84 ? 21.75 6.664 -14.242 1 51.47 84 PRO B O 1
ATOM 2858 N N . SER B 1 85 ? 19.859 7.258 -13.195 1 50.5 85 SER B N 1
ATOM 2859 C CA . SER B 1 85 ? 20.516 8.531 -12.914 1 50.5 85 SER B CA 1
ATOM 2860 C C . SER B 1 85 ? 21.5 8.398 -11.75 1 50.5 85 SER B C 1
ATOM 2862 O O . SER B 1 85 ? 21.109 7.988 -10.656 1 50.5 85 SER B O 1
ATOM 2864 N N . GLU B 1 86 ? 22.625 8.297 -12.125 1 55.34 86 GLU B N 1
ATOM 2865 C CA . GLU B 1 86 ? 23.766 8.367 -11.211 1 55.34 86 GLU B CA 1
ATOM 2866 C C . GLU B 1 86 ? 23.578 9.453 -10.156 1 55.34 86 GLU B C 1
ATOM 2868 O O . GLU B 1 86 ? 24.172 9.406 -9.086 1 55.34 86 GLU B O 1
ATOM 2873 N N . THR B 1 87 ? 22.562 10.453 -10.391 1 59.03 87 THR B N 1
ATOM 2874 C CA . THR B 1 87 ? 22.734 11.656 -9.578 1 59.03 87 THR B CA 1
ATOM 2875 C C . THR B 1 87 ? 21.719 11.672 -8.43 1 59.03 87 THR B C 1
ATOM 2877 O O . THR B 1 87 ? 21.938 12.336 -7.414 1 59.03 87 THR B O 1
ATOM 2880 N N . ALA B 1 88 ? 20.578 10.68 -8.453 1 76.19 88 ALA B N 1
ATOM 2881 C CA . ALA B 1 88 ? 19.734 10.773 -7.262 1 76.19 88 ALA B CA 1
ATOM 2882 C C . ALA B 1 88 ? 18.984 9.461 -7.016 1 76.19 88 ALA B C 1
ATOM 2884 O O . ALA B 1 88 ? 17.766 9.414 -7.066 1 76.19 88 ALA B O 1
ATOM 2885 N N . PRO B 1 89 ? 19.734 8.477 -6.695 1 80 89 PRO B N 1
ATOM 2886 C CA . PRO B 1 89 ? 19.141 7.148 -6.527 1 80 89 PRO B CA 1
ATOM 2887 C C . PRO B 1 89 ? 18.094 7.109 -5.426 1 80 89 PRO B C 1
ATOM 2889 O O . PRO B 1 89 ? 17.109 6.379 -5.535 1 80 89 PRO B O 1
ATOM 2892 N N . GLU B 1 90 ? 18.266 7.891 -4.473 1 84.5 90 GLU B N 1
ATOM 2893 C CA . GLU B 1 90 ? 17.312 7.914 -3.365 1 84.5 90 GLU B CA 1
ATOM 2894 C C . GLU B 1 90 ? 15.953 8.453 -3.814 1 84.5 90 GLU B C 1
ATOM 2896 O O . GLU B 1 90 ? 14.914 7.922 -3.432 1 84.5 90 GLU B O 1
ATOM 2901 N N . LYS B 1 91 ? 16.047 9.445 -4.629 1 85.12 91 LYS B N 1
ATOM 2902 C CA . LYS B 1 91 ? 14.82 10.055 -5.152 1 85.12 91 LYS B CA 1
ATOM 2903 C C . LYS B 1 91 ? 14.055 9.07 -6.035 1 85.12 91 LYS B C 1
ATOM 2905 O O . LYS B 1 91 ? 12.836 8.938 -5.906 1 85.12 91 LYS B O 1
ATOM 2910 N N . GLU B 1 92 ? 14.734 8.391 -6.836 1 85.25 92 GLU B N 1
ATOM 2911 C CA . GLU B 1 92 ? 14.102 7.43 -7.738 1 85.25 92 GLU B CA 1
ATOM 2912 C C . GLU B 1 92 ? 13.469 6.281 -6.961 1 85.25 92 GLU B C 1
ATOM 2914 O O . GLU B 1 92 ? 12.391 5.805 -7.32 1 85.25 92 GLU B O 1
ATOM 2919 N N . ARG B 1 93 ? 14.125 5.891 -5.945 1 88.44 93 ARG B N 1
ATOM 2920 C CA . ARG B 1 93 ? 13.586 4.836 -5.09 1 88.44 93 ARG B CA 1
ATOM 2921 C C . ARG B 1 93 ? 12.289 5.281 -4.426 1 88.44 93 ARG B C 1
ATOM 2923 O O . ARG B 1 93 ? 11.305 4.535 -4.406 1 88.44 93 ARG B O 1
ATOM 2930 N N . GLN B 1 94 ? 12.312 6.477 -3.971 1 89.38 94 GLN B N 1
ATOM 2931 C CA . GLN B 1 94 ? 11.117 6.973 -3.297 1 89.38 94 GLN B CA 1
ATOM 2932 C C . GLN B 1 94 ? 9.969 7.164 -4.281 1 89.38 94 GLN B C 1
ATOM 2934 O O . GLN B 1 94 ? 8.812 6.887 -3.957 1 89.38 94 GLN B O 1
ATOM 2939 N N . LEU B 1 95 ? 10.32 7.605 -5.445 1 88.88 95 LEU B N 1
ATOM 2940 C CA . LEU B 1 95 ? 9.289 7.766 -6.461 1 88.88 95 LEU B CA 1
ATOM 2941 C C . LEU B 1 95 ? 8.672 6.422 -6.828 1 88.88 95 LEU B C 1
ATOM 2943 O O . LEU B 1 95 ? 7.465 6.332 -7.066 1 88.88 95 LEU B O 1
ATOM 2947 N N . THR B 1 96 ? 9.469 5.391 -6.844 1 90.38 96 THR B N 1
ATOM 2948 C CA . THR B 1 96 ? 8.969 4.051 -7.117 1 90.38 96 THR B CA 1
ATOM 2949 C C . THR B 1 96 ? 8.062 3.57 -5.984 1 90.38 96 THR B C 1
ATOM 2951 O O . THR B 1 96 ? 7 2.994 -6.234 1 90.38 96 THR B O 1
ATOM 2954 N N . VAL B 1 97 ? 8.508 3.824 -4.754 1 92.81 97 VAL B N 1
ATOM 2955 C CA . VAL B 1 97 ? 7.699 3.475 -3.594 1 92.81 97 VAL B CA 1
ATOM 2956 C C . VAL B 1 97 ? 6.359 4.199 -3.662 1 92.81 97 VAL B C 1
ATOM 2958 O O . VAL B 1 97 ? 5.305 3.588 -3.479 1 92.81 97 VAL B O 1
ATOM 2961 N N . ILE B 1 98 ? 6.398 5.457 -3.982 1 91.81 98 ILE B N 1
ATOM 2962 C CA . ILE B 1 98 ? 5.211 6.305 -4.059 1 91.81 98 ILE B CA 1
ATOM 2963 C C . ILE B 1 98 ? 4.285 5.793 -5.16 1 91.81 98 ILE B C 1
ATOM 2965 O O . ILE B 1 98 ? 3.062 5.77 -4.992 1 91.81 98 ILE B O 1
ATOM 2969 N N . ALA B 1 99 ? 4.844 5.398 -6.258 1 90.81 99 ALA B N 1
ATOM 2970 C CA . ALA B 1 99 ? 4.043 4.844 -7.344 1 90.81 99 ALA B CA 1
ATOM 2971 C C . ALA B 1 99 ? 3.285 3.598 -6.887 1 90.81 99 ALA B C 1
ATOM 2973 O O . ALA B 1 99 ? 2.094 3.451 -7.164 1 90.81 99 ALA B O 1
ATOM 2974 N N . GLY B 1 100 ? 3.957 2.701 -6.234 1 92.94 100 GLY B N 1
ATOM 2975 C CA . GLY B 1 100 ? 3.299 1.529 -5.676 1 92.94 100 GLY B CA 1
ATOM 2976 C C . GLY B 1 100 ? 2.174 1.876 -4.719 1 92.94 100 GLY B C 1
ATOM 2977 O O . GLY B 1 100 ? 1.089 1.294 -4.793 1 92.94 100 GLY B O 1
ATOM 2978 N N . ASP B 1 101 ? 2.412 2.832 -3.869 1 92.75 101 ASP B N 1
ATOM 2979 C CA . ASP B 1 101 ? 1.398 3.295 -2.928 1 92.75 101 ASP B CA 1
ATOM 2980 C C . ASP B 1 101 ? 0.184 3.861 -3.66 1 92.75 101 ASP B C 1
ATOM 2982 O O . ASP B 1 101 ? -0.957 3.631 -3.252 1 92.75 101 ASP B O 1
ATOM 2986 N N . TYR B 1 102 ? 0.458 4.562 -4.648 1 90.44 102 TYR B N 1
ATOM 2987 C CA . TYR B 1 102 ? -0.604 5.164 -5.445 1 90.44 102 TYR B CA 1
ATOM 2988 C C . TYR B 1 102 ? -1.479 4.094 -6.086 1 90.44 102 TYR B C 1
ATOM 2990 O O . TYR B 1 102 ? -2.707 4.156 -6.008 1 90.44 102 TYR B O 1
ATOM 2998 N N . TYR B 1 103 ? -0.868 3.18 -6.648 1 90.69 103 TYR B N 1
ATOM 2999 C CA . TYR B 1 103 ? -1.618 2.102 -7.285 1 90.69 103 TYR B CA 1
ATOM 3000 C C . TYR B 1 103 ? -2.42 1.314 -6.254 1 90.69 103 TYR B C 1
ATOM 3002 O O . TYR B 1 103 ? -3.549 0.899 -6.523 1 90.69 103 TYR B O 1
ATOM 3010 N N . SER B 1 104 ? -1.837 1.064 -5.113 1 90.5 104 SER B N 1
ATOM 3011 C CA . SER B 1 104 ? -2.539 0.352 -4.051 1 90.5 104 SER B CA 1
ATOM 3012 C C . SER B 1 104 ? -3.779 1.115 -3.6 1 90.5 104 SER B C 1
ATOM 3014 O O . SER B 1 104 ? -4.816 0.513 -3.32 1 90.5 104 SER B O 1
ATOM 3016 N N . GLY B 1 105 ? -3.643 2.357 -3.543 1 88.12 105 GLY B N 1
ATOM 3017 C CA . GLY B 1 105 ? -4.793 3.17 -3.184 1 88.12 105 GLY B CA 1
ATOM 3018 C C . GLY B 1 105 ? -5.906 3.117 -4.211 1 88.12 105 GLY B C 1
ATOM 3019 O O . GLY B 1 105 ? -7.086 3.125 -3.857 1 88.12 105 GLY B O 1
ATOM 3020 N N . LEU B 1 106 ? -5.57 2.957 -5.441 1 89.38 106 LEU B N 1
ATOM 3021 C CA . LEU B 1 106 ? -6.535 2.967 -6.539 1 89.38 106 LEU B CA 1
ATOM 3022 C C . LEU B 1 106 ? -7.43 1.731 -6.488 1 89.38 106 LEU B C 1
ATOM 3024 O O . LEU B 1 106 ? -8.641 1.825 -6.699 1 89.38 106 LEU B O 1
ATOM 3028 N N . TYR B 1 107 ? -6.867 0.634 -6.266 1 89.88 107 TYR B N 1
ATOM 3029 C CA . TYR B 1 107 ? -7.703 -0.561 -6.316 1 89.88 107 TYR B CA 1
ATOM 3030 C C . TYR B 1 107 ? -8.703 -0.573 -5.168 1 89.88 107 TYR B C 1
ATOM 3032 O O . TYR B 1 107 ? -9.852 -0.996 -5.344 1 89.88 107 TYR B O 1
ATOM 3040 N N . TYR B 1 108 ? -8.273 -0.145 -3.959 1 86.25 108 TYR B N 1
ATOM 3041 C CA . TYR B 1 108 ? -9.211 -0.111 -2.842 1 86.25 108 TYR B CA 1
ATOM 3042 C C . TYR B 1 108 ? -10.344 0.87 -3.109 1 86.25 108 TYR B C 1
ATOM 3044 O O . TYR B 1 108 ? -11.508 0.59 -2.793 1 86.25 108 TYR B O 1
ATOM 3052 N N . PHE B 1 109 ? -10.008 1.931 -3.723 1 89.25 109 PHE B N 1
ATOM 3053 C CA . PHE B 1 109 ? -11.016 2.916 -4.105 1 89.25 109 PHE B CA 1
ATOM 3054 C C . PHE B 1 109 ? -12.016 2.316 -5.082 1 89.25 109 PHE B C 1
ATOM 3056 O O . PHE B 1 109 ? -13.227 2.434 -4.887 1 89.25 109 PHE B O 1
ATOM 3063 N N . LEU B 1 110 ? -11.586 1.601 -6.059 1 91.25 110 LEU B N 1
ATOM 3064 C CA . LEU B 1 110 ? -12.438 1.027 -7.094 1 91.25 110 LEU B CA 1
ATOM 3065 C C . LEU B 1 110 ? -13.391 -0.005 -6.504 1 91.25 110 LEU B C 1
ATOM 3067 O O . LEU B 1 110 ? -14.586 0.013 -6.797 1 91.25 110 LEU B O 1
ATOM 3071 N N . LEU B 1 111 ? -12.93 -0.873 -5.676 1 90.5 111 LEU B N 1
ATOM 3072 C CA . LEU B 1 111 ? -13.758 -1.918 -5.086 1 90.5 111 LEU B CA 1
ATOM 3073 C C . LEU B 1 111 ? -14.75 -1.328 -4.086 1 90.5 111 LEU B C 1
ATOM 3075 O O . LEU B 1 111 ? -15.859 -1.835 -3.932 1 90.5 111 LEU B O 1
ATOM 3079 N N . SER B 1 112 ? -14.266 -0.29 -3.408 1 89.38 112 SER B N 1
ATOM 3080 C CA . SER B 1 112 ? -15.188 0.381 -2.5 1 89.38 112 SER B CA 1
ATOM 3081 C C . SER B 1 112 ? -16.344 1.024 -3.258 1 89.38 112 SER B C 1
ATOM 3083 O O . SER B 1 112 ? -17.484 1.021 -2.787 1 89.38 112 SER B O 1
ATOM 3085 N N . GLN B 1 113 ? -16.078 1.531 -4.453 1 90.12 113 GLN B N 1
ATOM 3086 C CA . GLN B 1 113 ? -17.125 2.096 -5.297 1 90.12 113 GLN B CA 1
ATOM 3087 C C . GLN B 1 113 ? -18.094 1.016 -5.77 1 90.12 113 GLN B C 1
ATOM 3089 O O . GLN B 1 113 ? -19.297 1.258 -5.875 1 90.12 113 GLN B O 1
ATOM 3094 N N . ALA B 1 114 ? -17.578 -0.128 -6.039 1 89.94 114 ALA B N 1
ATOM 3095 C CA . ALA B 1 114 ? -18.406 -1.255 -6.473 1 89.94 114 ALA B CA 1
ATOM 3096 C C . ALA B 1 114 ? -19.188 -1.846 -5.301 1 89.94 114 ALA B C 1
ATOM 3098 O O . ALA B 1 114 ? -20.078 -2.666 -5.496 1 89.94 114 ALA B O 1
ATOM 3099 N N . GLY B 1 115 ? -18.828 -1.461 -4.082 1 89.19 115 GLY B N 1
ATOM 3100 C CA . GLY B 1 115 ? -19.547 -1.886 -2.887 1 89.19 115 GLY B CA 1
ATOM 3101 C C . GLY B 1 115 ? -19.25 -3.322 -2.494 1 89.19 115 GLY B C 1
ATOM 3102 O O . GLY B 1 115 ? -20.031 -3.945 -1.77 1 89.19 115 GLY B O 1
ATOM 3103 N N . ASP B 1 116 ? -18.219 -3.869 -3.021 1 89.88 116 ASP B N 1
ATOM 3104 C CA . ASP B 1 116 ? -17.906 -5.27 -2.756 1 89.88 116 ASP B CA 1
ATOM 3105 C C . ASP B 1 116 ? -16.922 -5.402 -1.596 1 89.88 116 ASP B C 1
ATOM 3107 O O . ASP B 1 116 ? -15.75 -5.711 -1.805 1 89.88 116 ASP B O 1
ATOM 3111 N N . ILE B 1 117 ? -17.391 -5.371 -0.446 1 90.12 117 ILE B N 1
ATOM 3112 C CA . ILE B 1 117 ? -16.609 -5.34 0.785 1 90.12 117 ILE B CA 1
ATOM 3113 C C . ILE B 1 117 ? -15.945 -6.695 1.007 1 90.12 117 ILE B C 1
ATOM 3115 O O . ILE B 1 117 ? -14.828 -6.77 1.514 1 90.12 117 ILE B O 1
ATOM 3119 N N . MET B 1 118 ? -16.688 -7.691 0.671 1 92.12 118 MET B N 1
ATOM 3120 C CA . MET B 1 118 ? -16.156 -9.031 0.877 1 92.12 118 MET B CA 1
ATOM 3121 C C . MET B 1 118 ? -14.914 -9.266 0.017 1 92.12 118 MET B C 1
ATOM 3123 O O . MET B 1 118 ? -13.945 -9.883 0.468 1 92.12 118 MET B O 1
ATOM 3127 N N . PHE B 1 119 ? -14.945 -8.797 -1.169 1 94.19 119 PHE B N 1
ATOM 3128 C CA . PHE B 1 119 ? -13.789 -8.984 -2.033 1 94.19 119 PHE B CA 1
ATOM 3129 C C . PHE B 1 119 ? -12.617 -8.125 -1.567 1 94.19 119 PHE B C 1
ATOM 3131 O O . PHE B 1 119 ? -11.461 -8.523 -1.683 1 94.19 119 PHE B O 1
ATOM 3138 N N . ILE B 1 120 ? -12.891 -6.938 -1.005 1 92.94 120 ILE B N 1
ATOM 3139 C CA . ILE B 1 120 ? -11.844 -6.121 -0.404 1 92.94 120 ILE B CA 1
ATOM 3140 C C . ILE B 1 120 ? -11.133 -6.914 0.689 1 92.94 120 ILE B C 1
ATOM 3142 O O . ILE B 1 120 ? -9.898 -6.934 0.75 1 92.94 120 ILE B O 1
ATOM 3146 N N . GLN B 1 121 ? -11.883 -7.602 1.467 1 93.06 121 GLN B N 1
ATOM 3147 C CA . GLN B 1 121 ? -11.32 -8.406 2.551 1 93.06 121 GLN B CA 1
ATOM 3148 C C . GLN B 1 121 ? -10.453 -9.539 2.006 1 93.06 121 GLN B C 1
ATOM 3150 O O . GLN B 1 121 ? -9.367 -9.797 2.525 1 93.06 121 GLN B O 1
ATOM 3155 N N . ARG B 1 122 ? -10.938 -10.133 1.019 1 94.12 122 ARG B N 1
ATOM 3156 C CA . ARG B 1 122 ? -10.203 -11.242 0.431 1 94.12 122 ARG B CA 1
ATOM 3157 C C . ARG B 1 122 ? -8.891 -10.773 -0.183 1 94.12 122 ARG B C 1
ATOM 3159 O O . ARG B 1 122 ? -7.852 -11.422 -0.013 1 94.12 122 ARG B O 1
ATOM 3166 N N . LEU B 1 123 ? -8.945 -9.688 -0.898 1 94.69 123 LEU B N 1
ATOM 3167 C CA . LEU B 1 123 ? -7.734 -9.164 -1.516 1 94.69 123 LEU B CA 1
ATOM 3168 C C . LEU B 1 123 ? -6.742 -8.688 -0.455 1 94.69 123 LEU B C 1
ATOM 3170 O O . LEU B 1 123 ? -5.539 -8.906 -0.585 1 94.69 123 LEU B O 1
ATOM 3174 N N . ALA B 1 124 ? -7.27 -8.016 0.566 1 92.56 124 ALA B N 1
ATOM 3175 C CA . ALA B 1 124 ? -6.398 -7.578 1.655 1 92.56 124 ALA B CA 1
ATOM 3176 C C . ALA B 1 124 ? -5.684 -8.766 2.293 1 92.56 124 ALA B C 1
ATOM 3178 O O . ALA B 1 124 ? -4.488 -8.695 2.594 1 92.56 124 ALA B O 1
ATOM 3179 N N . THR B 1 125 ? -6.367 -9.859 2.455 1 94.12 125 THR B N 1
ATOM 3180 C CA . THR B 1 125 ? -5.789 -11.078 3.018 1 94.12 125 THR B CA 1
ATOM 3181 C C . THR B 1 125 ? -4.727 -11.648 2.086 1 94.12 125 THR B C 1
ATOM 3183 O O . THR B 1 125 ? -3.658 -12.07 2.539 1 94.12 125 THR B O 1
ATOM 3186 N N . ALA B 1 126 ? -5.051 -11.664 0.848 1 96.19 126 ALA B N 1
ATOM 3187 C CA . ALA B 1 126 ? -4.09 -12.156 -0.137 1 96.19 126 ALA B CA 1
ATOM 3188 C C . ALA B 1 126 ? -2.818 -11.312 -0.132 1 96.19 126 ALA B C 1
ATOM 3190 O O . ALA B 1 126 ? -1.711 -11.852 -0.211 1 96.19 126 ALA B O 1
ATOM 3191 N N . ILE B 1 127 ? -2.973 -10 -0.066 1 94.88 127 ILE B N 1
ATOM 3192 C CA . ILE B 1 127 ? -1.839 -9.086 -0.016 1 94.88 127 ILE B CA 1
ATOM 3193 C C . ILE B 1 127 ? -1.009 -9.359 1.236 1 94.88 127 ILE B C 1
ATOM 3195 O O . ILE B 1 127 ? 0.222 -9.414 1.172 1 94.88 127 ILE B O 1
ATOM 3199 N N . LYS B 1 128 ? -1.662 -9.555 2.34 1 91.25 128 LYS B N 1
ATOM 3200 C CA . LYS B 1 128 ? -0.98 -9.883 3.59 1 91.25 128 LYS B CA 1
ATOM 3201 C C . LYS B 1 128 ? -0.166 -11.164 3.453 1 91.25 128 LYS B C 1
ATOM 3203 O O . LYS B 1 128 ? 1.018 -11.195 3.797 1 91.25 128 LYS B O 1
ATOM 3208 N N . LYS B 1 129 ? -0.727 -12.195 2.949 1 93.44 129 LYS B N 1
ATOM 3209 C CA . LYS B 1 129 ? -0.052 -13.477 2.768 1 93.44 129 LYS B CA 1
ATOM 3210 C C . LYS B 1 129 ? 1.155 -13.336 1.845 1 93.44 129 LYS B C 1
ATOM 3212 O O . LYS B 1 129 ? 2.217 -13.906 2.113 1 93.44 129 LYS B O 1
ATOM 3217 N N . THR B 1 130 ? 0.921 -12.594 0.796 1 95.62 130 THR B N 1
ATOM 3218 C CA . THR B 1 130 ? 1.992 -12.359 -0.166 1 95.62 130 THR B CA 1
ATOM 3219 C C . THR B 1 130 ? 3.186 -11.688 0.505 1 95.62 130 THR B C 1
ATOM 3221 O O . THR B 1 130 ? 4.324 -12.133 0.35 1 95.62 130 THR B O 1
ATOM 3224 N N . ASN B 1 131 ? 2.936 -10.68 1.262 1 92.25 131 ASN B N 1
ATOM 3225 C CA . ASN B 1 131 ? 4.012 -9.914 1.888 1 92.25 131 ASN B CA 1
ATOM 3226 C C . ASN B 1 131 ? 4.684 -10.703 3.006 1 92.25 131 ASN B C 1
ATOM 3228 O O . ASN B 1 131 ? 5.898 -10.617 3.189 1 92.25 131 ASN B O 1
ATOM 3232 N N . ILE B 1 132 ? 3.955 -11.531 3.736 1 90.25 132 ILE B N 1
ATOM 3233 C CA . ILE B 1 132 ? 4.531 -12.406 4.75 1 90.25 132 ILE B CA 1
ATOM 3234 C C . ILE B 1 132 ? 5.461 -13.422 4.082 1 90.25 132 ILE B C 1
ATOM 3236 O O . ILE B 1 132 ? 6.57 -13.656 4.559 1 90.25 132 ILE B O 1
ATOM 3240 N N . SER B 1 133 ? 5.008 -13.938 3.02 1 93.5 133 SER B N 1
ATOM 3241 C CA . SER B 1 133 ? 5.82 -14.906 2.297 1 93.5 133 SER B CA 1
ATOM 3242 C C . SER B 1 133 ? 7.098 -14.266 1.759 1 93.5 133 SER B C 1
ATOM 3244 O O . SER B 1 133 ? 8.172 -14.867 1.828 1 93.5 133 SER B O 1
ATOM 3246 N N . LYS B 1 134 ? 6.961 -13.086 1.181 1 92.69 134 LYS B N 1
ATOM 3247 C CA . LYS B 1 134 ? 8.148 -12.367 0.73 1 92.69 134 LYS B CA 1
ATOM 3248 C C . LYS B 1 134 ? 9.133 -12.156 1.879 1 92.69 134 LYS B C 1
ATOM 3250 O O . LYS B 1 134 ? 10.344 -12.312 1.706 1 92.69 134 LYS B O 1
ATOM 3255 N N . MET B 1 135 ? 8.617 -11.812 2.979 1 89.19 135 MET B N 1
ATOM 3256 C CA . MET B 1 135 ? 9.461 -11.578 4.148 1 89.19 135 MET B CA 1
ATOM 3257 C C . MET B 1 135 ? 10.242 -12.836 4.523 1 89.19 135 MET B C 1
ATOM 3259 O O . MET B 1 135 ? 11.438 -12.766 4.816 1 89.19 135 MET B O 1
ATOM 3263 N N . PHE B 1 136 ? 9.609 -13.938 4.492 1 89.19 136 PHE B N 1
ATOM 3264 C CA . PHE B 1 136 ? 10.258 -15.203 4.824 1 89.19 136 PHE B CA 1
ATOM 3265 C C . PHE B 1 136 ? 11.398 -15.492 3.857 1 89.19 136 PHE B C 1
ATOM 3267 O O . PHE B 1 136 ? 12.461 -15.977 4.266 1 89.19 136 PHE B O 1
ATOM 3274 N N . LEU B 1 137 ? 11.195 -15.188 2.672 1 91.5 137 LEU B N 1
ATOM 3275 C CA . LEU B 1 137 ? 12.211 -15.461 1.664 1 91.5 137 LEU B CA 1
ATOM 3276 C C . LEU B 1 137 ? 13.383 -14.492 1.796 1 91.5 137 LEU B C 1
ATOM 3278 O O . LEU B 1 137 ? 14.539 -14.891 1.717 1 91.5 137 LEU B O 1
ATOM 3282 N N . TYR B 1 138 ? 13.078 -13.25 2.039 1 88 138 TYR B N 1
ATOM 3283 C CA . TYR B 1 138 ? 14.133 -12.25 2.184 1 88 138 TYR B CA 1
ATOM 3284 C C . TYR B 1 138 ? 14.984 -12.531 3.416 1 88 138 TYR B C 1
ATOM 3286 O O . TYR B 1 138 ? 16.188 -12.258 3.42 1 88 138 TYR B O 1
ATOM 3294 N N . ARG B 1 139 ? 14.414 -13.117 4.32 1 84.38 139 ARG B N 1
ATOM 3295 C CA . ARG B 1 139 ? 15.141 -13.383 5.559 1 84.38 139 ARG B CA 1
ATOM 3296 C C . ARG B 1 139 ? 15.805 -14.758 5.516 1 84.38 139 ARG B C 1
ATOM 3298 O O . ARG B 1 139 ? 16.453 -15.172 6.484 1 84.38 139 ARG B O 1
ATOM 3305 N N . ASN B 1 140 ? 15.641 -15.367 4.465 1 79.44 140 ASN B N 1
ATOM 3306 C CA . ASN B 1 140 ? 16.219 -16.688 4.281 1 79.44 140 ASN B CA 1
ATOM 3307 C C . ASN B 1 140 ? 15.812 -17.641 5.402 1 79.44 140 ASN B C 1
ATOM 3309 O O . ASN B 1 140 ? 16.656 -18.344 5.965 1 79.44 140 ASN B O 1
ATOM 3313 N N . GLU B 1 141 ? 14.656 -17.594 5.766 1 75.88 141 GLU B N 1
ATOM 3314 C CA . GLU B 1 141 ? 14.141 -18.406 6.867 1 75.88 141 GLU B CA 1
ATOM 3315 C C . GLU B 1 141 ? 13.516 -19.703 6.355 1 75.88 141 GLU B C 1
ATOM 3317 O O . GLU B 1 141 ? 12.867 -20.422 7.109 1 75.88 141 GLU B O 1
ATOM 3322 N N . VAL B 1 142 ? 13.734 -19.938 5.121 1 80.69 142 VAL B N 1
ATOM 3323 C CA . VAL B 1 142 ? 13.164 -21.172 4.578 1 80.69 142 VAL B CA 1
ATOM 3324 C C . VAL B 1 142 ? 14.164 -22.312 4.723 1 80.69 142 VAL B C 1
ATOM 3326 O O . VAL B 1 142 ? 15.344 -22.172 4.387 1 80.69 142 VAL B O 1
ATOM 3329 N N . LYS B 1 143 ? 13.68 -23.438 5.266 1 81.38 143 LYS B N 1
ATOM 3330 C CA . LYS B 1 143 ? 14.555 -24.547 5.641 1 81.38 143 LYS B CA 1
ATOM 3331 C C . LYS B 1 143 ? 14.539 -25.625 4.57 1 81.38 143 LYS B C 1
ATOM 3333 O O . LYS B 1 143 ? 15.523 -26.359 4.406 1 81.38 143 LYS B O 1
ATOM 3338 N N . THR B 1 144 ? 13.453 -25.75 3.93 1 91.25 144 THR B N 1
ATOM 3339 C CA . THR B 1 144 ? 13.328 -26.812 2.932 1 91.25 144 THR B CA 1
ATOM 3340 C C . THR B 1 144 ? 12.914 -26.234 1.581 1 91.25 144 THR B C 1
ATOM 3342 O O . THR B 1 144 ? 12.43 -25.094 1.506 1 91.25 144 THR B O 1
ATOM 3345 N N . LEU B 1 145 ? 13.195 -26.984 0.595 1 91.88 145 LEU B N 1
ATOM 3346 C CA . LEU B 1 145 ? 12.781 -26.594 -0.746 1 91.88 145 LEU B CA 1
ATOM 3347 C C . LEU B 1 145 ? 11.266 -26.453 -0.826 1 91.88 145 LEU B C 1
ATOM 3349 O O . LEU B 1 145 ? 10.75 -25.531 -1.464 1 91.88 145 LEU B O 1
ATOM 3353 N N . GLU B 1 146 ? 10.578 -27.359 -0.206 1 92.94 146 GLU B N 1
ATOM 3354 C CA . GLU B 1 146 ? 9.117 -27.344 -0.207 1 92.94 146 GLU B CA 1
ATOM 3355 C C . GLU B 1 146 ? 8.578 -26.047 0.393 1 92.94 146 GLU B C 1
ATOM 3357 O O . GLU B 1 146 ? 7.656 -25.438 -0.152 1 92.94 146 GLU B O 1
ATOM 3362 N N . GLU B 1 147 ? 9.188 -25.656 1.452 1 93.94 147 GLU B N 1
ATOM 3363 C CA . GLU B 1 147 ? 8.781 -24.406 2.09 1 93.94 147 GLU B CA 1
ATOM 3364 C C . GLU B 1 147 ? 9.047 -23.219 1.178 1 93.94 147 GLU B C 1
ATOM 3366 O O . GLU B 1 147 ? 8.227 -22.297 1.1 1 93.94 147 GLU B O 1
ATOM 3371 N N . MET B 1 148 ? 10.156 -23.25 0.572 1 94.19 148 MET B N 1
ATOM 3372 C CA . MET B 1 148 ? 10.516 -22.188 -0.354 1 94.19 148 MET B CA 1
ATOM 3373 C C . MET B 1 148 ? 9.5 -22.094 -1.492 1 94.19 148 MET B C 1
ATOM 3375 O O . MET B 1 148 ? 9.008 -21 -1.797 1 94.19 148 MET B O 1
ATOM 3379 N N . ILE B 1 149 ? 9.219 -23.234 -2.037 1 94.31 149 ILE B N 1
ATOM 3380 C CA . ILE B 1 149 ? 8.289 -23.281 -3.158 1 94.31 149 ILE B CA 1
ATOM 3381 C C . ILE B 1 149 ? 6.902 -22.844 -2.703 1 94.31 149 ILE B C 1
ATOM 3383 O O . ILE B 1 149 ? 6.195 -22.141 -3.438 1 94.31 149 ILE B O 1
ATOM 3387 N N . ASP B 1 150 ? 6.539 -23.188 -1.517 1 95.5 150 ASP B N 1
ATOM 3388 C CA . ASP B 1 150 ? 5.246 -22.781 -0.973 1 95.5 150 ASP B CA 1
ATOM 3389 C C . ASP B 1 150 ? 5.145 -21.266 -0.872 1 95.5 150 ASP B C 1
ATOM 3391 O O . ASP B 1 150 ? 4.125 -20.672 -1.247 1 95.5 150 ASP B O 1
ATOM 3395 N N . HIS B 1 151 ? 6.16 -20.656 -0.338 1 95.19 151 HIS B N 1
ATOM 3396 C CA . HIS B 1 151 ? 6.164 -19.203 -0.217 1 95.19 151 HIS B CA 1
ATOM 3397 C C . HIS B 1 151 ? 6.152 -18.547 -1.588 1 95.19 151 HIS B C 1
ATOM 3399 O O . HIS B 1 151 ? 5.426 -17.562 -1.805 1 95.19 151 HIS B O 1
ATOM 3405 N N . PHE B 1 152 ? 6.863 -19.094 -2.473 1 95.12 152 PHE B N 1
ATOM 3406 C CA . PHE B 1 152 ? 6.895 -18.531 -3.814 1 95.12 152 PHE B CA 1
ATOM 3407 C C . PHE B 1 152 ? 5.543 -18.688 -4.504 1 95.12 152 PHE B C 1
ATOM 3409 O O . PHE B 1 152 ? 5.113 -17.828 -5.266 1 95.12 152 PHE B O 1
ATOM 3416 N N . THR B 1 153 ? 4.957 -19.812 -4.273 1 96.5 153 THR B N 1
ATOM 3417 C CA . THR B 1 153 ? 3.625 -20.062 -4.809 1 96.5 153 THR B CA 1
ATOM 3418 C C . THR B 1 153 ? 2.633 -19.016 -4.324 1 96.5 153 THR B C 1
ATOM 3420 O O . THR B 1 153 ? 1.872 -18.453 -5.117 1 96.5 153 THR B O 1
ATOM 3423 N N . LEU B 1 154 ? 2.693 -18.734 -3.088 1 96.75 154 LEU B N 1
ATOM 3424 C CA . LEU B 1 154 ? 1.797 -17.734 -2.518 1 96.75 154 LEU B CA 1
ATOM 3425 C C . LEU B 1 154 ? 2.066 -16.359 -3.115 1 96.75 154 LEU B C 1
ATOM 3427 O O . LEU B 1 154 ? 1.131 -15.641 -3.48 1 96.75 154 LEU B O 1
ATOM 3431 N N . ILE B 1 155 ? 3.271 -16.016 -3.262 1 97 155 ILE B N 1
ATOM 3432 C CA . ILE B 1 155 ? 3.662 -14.719 -3.803 1 97 155 ILE B CA 1
ATOM 3433 C C . ILE B 1 155 ? 3.123 -14.57 -5.223 1 97 155 ILE B C 1
ATOM 3435 O O . ILE B 1 155 ? 2.627 -13.508 -5.598 1 97 155 ILE B O 1
ATOM 3439 N N . GLU B 1 156 ? 3.152 -15.633 -5.961 1 96.94 156 GLU B N 1
ATOM 3440 C CA . GLU B 1 156 ? 2.818 -15.578 -7.379 1 96.94 156 GLU B CA 1
ATOM 3441 C C . GLU B 1 156 ? 1.312 -15.68 -7.598 1 96.94 156 GLU B C 1
ATOM 3443 O O . GLU B 1 156 ? 0.783 -15.141 -8.57 1 96.94 156 GLU B O 1
ATOM 3448 N N . THR B 1 157 ? 0.6 -16.266 -6.664 1 97.69 157 THR B N 1
ATOM 3449 C CA . THR B 1 157 ? -0.733 -16.703 -7.066 1 97.69 157 THR B CA 1
ATOM 3450 C C . THR B 1 157 ? -1.793 -16.125 -6.125 1 97.69 157 THR B C 1
ATOM 3452 O O . THR B 1 157 ? -2.977 -16.094 -6.461 1 97.69 157 THR B O 1
ATOM 3455 N N . ALA B 1 158 ? -1.418 -15.695 -4.953 1 97.44 158 ALA B N 1
ATOM 3456 C CA . ALA B 1 158 ? -2.395 -15.422 -3.9 1 97.44 158 ALA B CA 1
ATOM 3457 C C . ALA B 1 158 ? -3.4 -14.367 -4.344 1 97.44 158 ALA B C 1
ATOM 3459 O O . ALA B 1 158 ? -4.602 -14.508 -4.109 1 97.44 158 ALA B O 1
ATOM 3460 N N . VAL B 1 159 ? -2.959 -13.359 -4.996 1 97.38 159 VAL B N 1
ATOM 3461 C CA . VAL B 1 159 ? -3.809 -12.25 -5.406 1 97.38 159 VAL B CA 1
ATOM 3462 C C . VAL B 1 159 ? -4.844 -12.734 -6.418 1 97.38 159 VAL B C 1
ATOM 3464 O O . VAL B 1 159 ? -6.027 -12.406 -6.312 1 97.38 159 VAL B O 1
ATOM 3467 N N . PHE B 1 160 ? -4.473 -13.602 -7.344 1 97.62 160 PHE B N 1
ATOM 3468 C CA . PHE B 1 160 ? -5.355 -14.078 -8.398 1 97.62 160 PHE B CA 1
ATOM 3469 C C . PHE B 1 160 ? -6.293 -15.164 -7.875 1 97.62 160 PHE B C 1
ATOM 3471 O O . PHE B 1 160 ? -7.477 -15.188 -8.211 1 97.62 160 PHE B O 1
ATOM 3478 N N . THR B 1 161 ? -5.742 -15.977 -7.023 1 97.19 161 THR B N 1
ATOM 3479 C CA . THR B 1 161 ? -6.586 -17.062 -6.523 1 97.19 161 THR B CA 1
ATOM 3480 C C . THR B 1 161 ? -7.609 -16.531 -5.523 1 97.19 161 THR B C 1
ATOM 3482 O O . THR B 1 161 ? -8.641 -17.156 -5.285 1 97.19 161 THR B O 1
ATOM 3485 N N . ALA B 1 162 ? -7.305 -15.359 -4.941 1 96.94 162 ALA B N 1
ATOM 3486 C CA . ALA B 1 162 ? -8.305 -14.719 -4.09 1 96.94 162 ALA B CA 1
ATOM 3487 C C . ALA B 1 162 ? -9.609 -14.508 -4.844 1 96.94 162 ALA B C 1
ATOM 3489 O O . ALA B 1 162 ? -10.695 -14.656 -4.277 1 96.94 162 ALA B O 1
ATOM 3490 N N . LEU B 1 163 ? -9.523 -14.188 -6.098 1 97.06 163 LEU B N 1
ATOM 3491 C CA . LEU B 1 163 ? -10.695 -13.938 -6.93 1 97.06 163 LEU B CA 1
ATOM 3492 C C . LEU B 1 163 ? -11.469 -15.227 -7.184 1 97.06 163 LEU B C 1
ATOM 3494 O O . LEU B 1 163 ? -12.688 -15.273 -6.988 1 97.06 163 LEU B O 1
ATOM 3498 N N . THR B 1 164 ? -10.766 -16.266 -7.586 1 97 164 THR B N 1
ATOM 3499 C CA . THR B 1 164 ? -11.438 -17.516 -7.906 1 97 164 THR B CA 1
ATOM 3500 C C . THR B 1 164 ? -12.031 -18.141 -6.648 1 97 164 THR B C 1
ATOM 3502 O O . THR B 1 164 ? -13.094 -18.766 -6.707 1 97 164 THR B O 1
ATOM 3505 N N . GLU B 1 165 ? -11.359 -17.984 -5.543 1 96.31 165 GLU B N 1
ATOM 3506 C CA . GLU B 1 165 ? -11.891 -18.453 -4.27 1 96.31 165 GLU B CA 1
ATOM 3507 C C . GLU B 1 165 ? -13.125 -17.672 -3.852 1 96.31 165 GLU B C 1
ATOM 3509 O O . GLU B 1 165 ? -14.078 -18.234 -3.307 1 96.31 165 GLU B O 1
ATOM 3514 N N . TYR B 1 166 ? -13.109 -16.391 -4.137 1 95.81 166 TYR B N 1
ATOM 3515 C CA . TYR B 1 166 ? -14.258 -15.539 -3.844 1 95.81 166 TYR B CA 1
ATOM 3516 C C . TYR B 1 166 ? -15.492 -16.016 -4.594 1 95.81 166 TYR B C 1
ATOM 3518 O O . TYR B 1 166 ? -16.594 -15.992 -4.055 1 95.81 166 TYR B O 1
ATOM 3526 N N . PHE B 1 167 ? -15.32 -16.562 -5.758 1 95.5 167 PHE B N 1
ATOM 3527 C CA . PHE B 1 167 ? -16.422 -17.047 -6.574 1 95.5 167 PHE B CA 1
ATOM 3528 C C . PHE B 1 167 ? -16.641 -18.547 -6.352 1 95.5 167 PHE B C 1
ATOM 3530 O O . PHE B 1 167 ? -17.469 -19.156 -7.023 1 95.5 167 PHE B O 1
ATOM 3537 N N . GLU B 1 168 ? -15.852 -19.172 -5.504 1 96.06 168 GLU B N 1
ATOM 3538 C CA . GLU B 1 168 ? -15.969 -20.578 -5.133 1 96.06 168 GLU B CA 1
ATOM 3539 C C . GLU B 1 168 ? -15.844 -21.484 -6.355 1 96.06 168 GLU B C 1
ATOM 3541 O O . GLU B 1 168 ? -16.688 -22.359 -6.582 1 96.06 168 GLU B O 1
ATOM 3546 N N . GLN B 1 169 ? -14.82 -21.219 -7.129 1 95.56 169 GLN B N 1
ATOM 3547 C CA . GLN B 1 169 ? -14.523 -22 -8.328 1 95.56 169 GLN B CA 1
ATOM 3548 C C . GLN B 1 169 ? -13.188 -22.719 -8.188 1 95.56 169 GLN B C 1
ATOM 3550 O O . GLN B 1 169 ? -12.188 -22.312 -8.773 1 95.56 169 GLN B O 1
ATOM 3555 N N . PRO B 1 170 ? -13.164 -23.875 -7.555 1 95.06 170 PRO B N 1
ATOM 3556 C CA . PRO B 1 170 ? -11.906 -24.562 -7.246 1 95.06 170 PRO B CA 1
ATOM 3557 C C . PRO B 1 170 ? -11.172 -25.031 -8.5 1 95.06 170 PRO B C 1
ATOM 3559 O O . PRO B 1 170 ? -9.938 -25.078 -8.516 1 95.06 170 PRO B O 1
ATOM 3562 N N . LYS B 1 171 ? -11.898 -25.422 -9.539 1 94.62 171 LYS B N 1
ATOM 3563 C CA . LYS B 1 171 ? -11.234 -25.828 -10.773 1 94.62 171 LYS B CA 1
ATOM 3564 C C . LYS B 1 171 ? -10.438 -24.688 -11.383 1 94.62 171 LYS B C 1
ATOM 3566 O O . LYS B 1 171 ? -9.32 -24.891 -11.852 1 94.62 171 LYS B O 1
ATOM 3571 N N . TRP B 1 172 ? -11.039 -23.516 -11.336 1 95.19 172 TRP B N 1
ATOM 3572 C CA . TRP B 1 172 ? -10.336 -22.328 -11.828 1 95.19 172 TRP B CA 1
ATOM 3573 C C . TRP B 1 172 ? -9.156 -21.984 -10.922 1 95.19 172 TRP B C 1
ATOM 3575 O O . TRP B 1 172 ? -8.125 -21.516 -11.398 1 95.19 172 TRP B O 1
ATOM 3585 N N . THR B 1 173 ? -9.312 -22.156 -9.617 1 96.44 173 THR B N 1
ATOM 3586 C CA . THR B 1 173 ? -8.203 -21.922 -8.695 1 96.44 173 THR B CA 1
ATOM 3587 C C . THR B 1 173 ? -7 -22.781 -9.062 1 96.44 173 THR B C 1
ATOM 3589 O O . THR B 1 173 ? -5.875 -22.297 -9.141 1 96.44 173 THR B O 1
ATOM 3592 N N . LYS B 1 174 ? -7.293 -24.016 -9.336 1 95.62 174 LYS B N 1
ATOM 3593 C CA . LYS B 1 174 ? -6.227 -24.922 -9.742 1 95.62 174 LYS B CA 1
ATOM 3594 C C . LYS B 1 174 ? -5.605 -24.5 -11.07 1 95.62 174 LYS B C 1
ATOM 3596 O O . LYS B 1 174 ? -4.387 -24.547 -11.234 1 95.62 174 LYS B O 1
ATOM 3601 N N . LEU B 1 175 ? -6.426 -24.141 -11.984 1 95.62 175 LEU B N 1
ATOM 3602 C CA . LEU B 1 175 ? -5.934 -23.688 -13.281 1 95.62 175 LEU B CA 1
ATOM 3603 C C . LEU B 1 175 ? -5.039 -22.469 -13.133 1 95.62 175 LEU B C 1
ATOM 3605 O O . LEU B 1 175 ? -3.957 -22.406 -13.719 1 95.62 175 LEU B O 1
ATOM 3609 N N . PHE B 1 176 ? -5.52 -21.438 -12.336 1 96.44 176 PHE B N 1
ATOM 3610 C CA . PHE B 1 176 ? -4.727 -20.234 -12.086 1 96.44 176 PHE B CA 1
ATOM 3611 C C . PHE B 1 176 ? -3.361 -20.609 -11.516 1 96.44 176 PHE B C 1
ATOM 3613 O O . PHE B 1 176 ? -2.332 -20.125 -12 1 96.44 176 PHE B O 1
ATOM 3620 N N . LEU B 1 177 ? -3.402 -21.453 -10.547 1 96.5 177 LEU B N 1
ATOM 3621 C CA . LEU B 1 177 ? -2.176 -21.875 -9.883 1 96.5 177 LEU B CA 1
ATOM 3622 C C . LEU B 1 177 ? -1.2 -22.484 -10.891 1 96.5 177 LEU B C 1
ATOM 3624 O O . LEU B 1 177 ? -0.042 -22.078 -10.961 1 96.5 177 LEU B O 1
ATOM 3628 N N . ASN B 1 178 ? -1.67 -23.344 -11.664 1 95.44 178 ASN B N 1
ATOM 3629 C CA . ASN B 1 178 ? -0.801 -24.078 -12.578 1 95.44 178 ASN B CA 1
ATOM 3630 C C . ASN B 1 178 ? -0.287 -23.188 -13.703 1 95.44 178 ASN B C 1
ATOM 3632 O O . ASN B 1 178 ? 0.885 -23.266 -14.078 1 95.44 178 ASN B O 1
ATOM 3636 N N . VAL B 1 179 ? -1.125 -22.344 -14.219 1 95.31 179 VAL B N 1
ATOM 3637 C CA . VAL B 1 179 ? -0.721 -21.438 -15.297 1 95.31 179 VAL B CA 1
ATOM 3638 C C . VAL B 1 179 ? 0.327 -20.453 -14.773 1 95.31 179 VAL B C 1
ATOM 3640 O O . VAL B 1 179 ? 1.395 -20.312 -15.375 1 95.31 179 VAL B O 1
ATOM 3643 N N . LEU B 1 180 ? 0.04 -19.844 -13.656 1 96.75 180 LEU B N 1
ATOM 3644 C CA . LEU B 1 180 ? 0.912 -18.797 -13.117 1 96.75 180 LEU B CA 1
ATOM 3645 C C . LEU B 1 180 ? 2.246 -19.391 -12.664 1 96.75 180 LEU B C 1
ATOM 3647 O O . LEU B 1 180 ? 3.301 -18.797 -12.898 1 96.75 180 LEU B O 1
ATOM 3651 N N . LEU B 1 181 ? 2.184 -20.547 -12.102 1 96.31 181 LEU B N 1
ATOM 3652 C CA . LEU B 1 181 ? 3.414 -21.172 -11.617 1 96.31 181 LEU B CA 1
ATOM 3653 C C . LEU B 1 181 ? 4.262 -21.672 -12.789 1 96.31 181 LEU B C 1
ATOM 3655 O O . LEU B 1 181 ? 5.488 -21.578 -12.75 1 96.31 181 LEU B O 1
ATOM 3659 N N . THR B 1 182 ? 3.643 -22.219 -13.773 1 95.06 182 THR B N 1
ATOM 3660 C CA . THR B 1 182 ? 4.379 -22.641 -14.961 1 95.06 182 THR B CA 1
ATOM 3661 C C . THR B 1 182 ? 5.129 -21.469 -15.578 1 95.06 182 THR B C 1
ATOM 3663 O O . THR B 1 182 ? 6.328 -21.562 -15.859 1 95.06 182 THR B O 1
ATOM 3666 N N . LYS B 1 183 ? 4.441 -20.422 -15.727 1 94.12 183 LYS B N 1
ATOM 3667 C CA . LYS B 1 183 ? 5.051 -19.219 -16.297 1 94.12 183 LYS B CA 1
ATOM 3668 C C . LYS B 1 183 ? 6.188 -18.703 -15.422 1 94.12 183 LYS B C 1
ATOM 3670 O O . LYS B 1 183 ? 7.281 -18.422 -15.914 1 94.12 183 LYS B O 1
ATOM 3675 N N . ARG B 1 184 ? 5.957 -18.656 -14.172 1 94.69 184 ARG B N 1
ATOM 3676 C CA . ARG B 1 184 ? 6.93 -18.094 -13.242 1 94.69 184 ARG B CA 1
ATOM 3677 C C . ARG B 1 184 ? 8.172 -18.969 -13.148 1 94.69 184 ARG B C 1
ATOM 3679 O O . ARG B 1 184 ? 9.297 -18.469 -13.227 1 94.69 184 ARG B O 1
ATOM 3686 N N . PHE B 1 185 ? 7.992 -20.25 -13 1 95.25 185 PHE B N 1
ATOM 3687 C CA . PHE B 1 185 ? 9.141 -21.141 -12.836 1 95.25 185 PHE B CA 1
ATOM 3688 C C . PHE B 1 185 ? 9.938 -21.219 -14.125 1 95.25 185 PHE B C 1
ATOM 3690 O O . PHE B 1 185 ? 11.164 -21.359 -14.094 1 95.25 185 PHE B O 1
ATOM 3697 N N . SER B 1 186 ? 9.25 -21.109 -15.25 1 94.81 186 SER B N 1
ATOM 3698 C CA . SER B 1 186 ? 9.969 -21.047 -16.516 1 94.81 186 SER B CA 1
ATOM 3699 C C . SER B 1 186 ? 10.859 -19.812 -16.578 1 94.81 186 SER B C 1
ATOM 3701 O O . SER B 1 186 ? 12.016 -19.891 -17.016 1 94.81 186 SER B O 1
ATOM 3703 N N . TYR B 1 187 ? 10.32 -18.766 -16.172 1 94.69 187 TYR B N 1
ATOM 3704 C CA . TYR B 1 187 ? 11.086 -17.531 -16.109 1 94.69 187 TYR B CA 1
ATOM 3705 C C . TYR B 1 187 ? 12.273 -17.656 -15.172 1 94.69 187 TYR B C 1
ATOM 3707 O O . TYR B 1 187 ? 13.398 -17.281 -15.516 1 94.69 187 TYR B O 1
ATOM 3715 N N . GLU B 1 188 ? 12.047 -18.219 -13.977 1 95.81 188 GLU B N 1
ATOM 3716 C CA . GLU B 1 188 ? 13.094 -18.344 -12.969 1 95.81 188 GLU B CA 1
ATOM 3717 C C . GLU B 1 188 ? 14.188 -19.297 -13.43 1 95.81 188 GLU B C 1
ATOM 3719 O O . GLU B 1 188 ? 15.367 -19.109 -13.102 1 95.81 188 GLU B O 1
ATOM 3724 N N . LYS B 1 189 ? 13.766 -20.297 -14.133 1 96.31 189 LYS B N 1
ATOM 3725 C CA . LYS B 1 189 ? 14.742 -21.219 -14.719 1 96.31 189 LYS B CA 1
ATOM 3726 C C . LYS B 1 189 ? 15.688 -20.484 -15.664 1 96.31 189 LYS B C 1
ATOM 3728 O O . LYS B 1 189 ? 16.906 -20.656 -15.602 1 96.31 189 LYS B O 1
ATOM 3733 N N . GLN B 1 190 ? 15.109 -19.672 -16.5 1 96.56 190 GLN B N 1
ATOM 3734 C CA . GLN B 1 190 ? 15.914 -18.891 -17.438 1 96.56 190 GLN B CA 1
ATOM 3735 C C . GLN B 1 190 ? 16.844 -17.938 -16.688 1 96.56 190 GLN B C 1
ATOM 3737 O O . GLN B 1 190 ? 18 -17.766 -17.078 1 96.56 190 GLN B O 1
ATOM 3742 N N . CYS B 1 191 ? 16.344 -17.375 -15.68 1 95.94 191 CYS B N 1
ATOM 3743 C CA . CYS B 1 191 ? 17.172 -16.484 -14.867 1 95.94 191 CYS B CA 1
ATOM 3744 C C . CYS B 1 191 ? 18.328 -17.25 -14.219 1 95.94 191 CYS B C 1
ATOM 3746 O O . CYS B 1 191 ? 19.453 -16.75 -14.18 1 95.94 191 CYS B O 1
ATOM 3748 N N . LEU B 1 192 ? 18.031 -18.406 -13.719 1 96.25 192 LEU B N 1
ATOM 3749 C CA . LEU B 1 192 ? 19.062 -19.234 -13.102 1 96.25 192 LEU B CA 1
ATOM 3750 C C . LEU B 1 192 ? 20.141 -19.609 -14.125 1 96.25 192 LEU B C 1
ATOM 3752 O O . LEU B 1 192 ? 21.328 -19.547 -13.828 1 96.25 192 LEU B O 1
ATOM 3756 N N . LEU B 1 193 ? 19.719 -19.891 -15.289 1 96.5 193 LEU B N 1
ATOM 3757 C CA . LEU B 1 193 ? 20.625 -20.25 -16.375 1 96.5 193 LEU B CA 1
ATOM 3758 C C . LEU B 1 193 ? 21.516 -19.078 -16.75 1 96.5 193 LEU B C 1
ATOM 3760 O O . LEU B 1 193 ? 22.719 -19.266 -17 1 96.5 193 LEU B O 1
ATOM 3764 N N . ASN B 1 194 ? 20.953 -17.938 -16.703 1 96.19 194 ASN B N 1
ATOM 3765 C CA . ASN B 1 194 ? 21.656 -16.719 -17.125 1 96.19 194 ASN B CA 1
ATOM 3766 C C . ASN B 1 194 ? 22.328 -16.031 -15.945 1 96.19 194 ASN B C 1
ATOM 3768 O O . ASN B 1 194 ? 22.875 -14.93 -16.094 1 96.19 194 ASN B O 1
ATOM 3772 N N . ASP B 1 195 ? 22.25 -16.531 -14.828 1 95.06 195 ASP B N 1
ATOM 3773 C CA . ASP B 1 195 ? 22.828 -15.992 -13.602 1 95.06 195 ASP B CA 1
ATOM 3774 C C . ASP B 1 195 ? 22.25 -14.617 -13.266 1 95.06 195 ASP B C 1
ATOM 3776 O O . ASP B 1 195 ? 22.969 -13.711 -12.844 1 95.06 195 ASP B O 1
ATOM 3780 N N . GLU B 1 196 ? 20.984 -14.516 -13.664 1 93.75 196 GLU B N 1
ATOM 3781 C CA . GLU B 1 196 ? 20.266 -13.297 -13.289 1 93.75 196 GLU B CA 1
ATOM 3782 C C . GLU B 1 196 ? 19.719 -13.391 -11.867 1 93.75 196 GLU B C 1
ATOM 3784 O O . GLU B 1 196 ? 19.25 -14.453 -11.445 1 93.75 196 GLU B O 1
ATOM 3789 N N . LYS B 1 197 ? 19.766 -12.273 -11.188 1 91.12 197 LYS B N 1
ATOM 3790 C CA . LYS B 1 197 ? 19.375 -12.266 -9.781 1 91.12 197 LYS B CA 1
ATOM 3791 C C . LYS B 1 197 ? 17.906 -11.883 -9.617 1 91.12 197 LYS B C 1
ATOM 3793 O O . LYS B 1 197 ? 17.469 -10.844 -10.117 1 91.12 197 LYS B O 1
ATOM 3798 N N . THR B 1 198 ? 17.172 -12.75 -9.062 1 92.5 198 THR B N 1
ATOM 3799 C CA . THR B 1 198 ? 15.82 -12.531 -8.57 1 92.5 198 THR B CA 1
ATOM 3800 C C . THR B 1 198 ? 15.672 -13.023 -7.137 1 92.5 198 THR B C 1
ATOM 3802 O O . THR B 1 198 ? 16.578 -13.664 -6.602 1 92.5 198 THR B O 1
ATOM 3805 N N . LEU B 1 199 ? 14.617 -12.648 -6.555 1 92 199 LEU B N 1
ATOM 3806 C CA . LEU B 1 199 ? 14.391 -13.164 -5.211 1 92 199 LEU B CA 1
ATOM 3807 C C . LEU B 1 199 ? 14.422 -14.695 -5.207 1 92 199 LEU B C 1
ATOM 3809 O O . LEU B 1 199 ? 15.016 -15.297 -4.309 1 92 199 LEU B O 1
ATOM 3813 N N . PHE B 1 200 ? 13.875 -15.258 -6.203 1 93.75 200 PHE B N 1
ATOM 3814 C CA . PHE B 1 200 ? 13.836 -16.719 -6.293 1 93.75 200 PHE B CA 1
ATOM 3815 C C . PHE B 1 200 ? 15.234 -17.281 -6.504 1 93.75 200 PHE B C 1
ATOM 3817 O O . PHE B 1 200 ? 15.68 -18.156 -5.75 1 93.75 200 PHE B O 1
ATOM 3824 N N . THR B 1 201 ? 15.953 -16.766 -7.488 1 94.75 201 THR B N 1
ATOM 3825 C CA . THR B 1 201 ? 17.25 -17.344 -7.805 1 94.75 201 THR B CA 1
ATOM 3826 C C . THR B 1 201 ? 18.219 -17.172 -6.633 1 94.75 201 THR B C 1
ATOM 3828 O O . THR B 1 201 ? 19.016 -18.062 -6.352 1 94.75 201 THR B O 1
ATOM 3831 N N . GLU B 1 202 ? 18.047 -16.094 -5.949 1 92 202 GLU B N 1
ATOM 3832 C CA . GLU B 1 202 ? 18.938 -15.859 -4.812 1 92 202 GLU B CA 1
ATOM 3833 C C . GLU B 1 202 ? 18.625 -16.828 -3.674 1 92 202 GLU B C 1
ATOM 3835 O O . GLU B 1 202 ? 19.547 -17.391 -3.076 1 92 202 GLU B O 1
ATOM 3840 N N . THR B 1 203 ? 17.422 -16.984 -3.422 1 93.31 203 THR B N 1
ATOM 3841 C CA . THR B 1 203 ? 17.016 -17.891 -2.359 1 93.31 203 THR B CA 1
ATOM 3842 C C . THR B 1 203 ? 17.297 -19.344 -2.748 1 93.31 203 THR B C 1
ATOM 3844 O O . THR B 1 203 ? 17.766 -20.125 -1.924 1 93.31 203 THR B O 1
ATOM 3847 N N . PHE B 1 204 ? 17.109 -19.656 -3.957 1 94.94 204 PHE B N 1
ATOM 3848 C CA . PHE B 1 204 ? 17.312 -21.016 -4.469 1 94.94 204 PHE B CA 1
ATOM 3849 C C . PHE B 1 204 ? 18.797 -21.375 -4.473 1 94.94 204 PHE B C 1
ATOM 3851 O O . PHE B 1 204 ? 19.172 -22.484 -4.121 1 94.94 204 PHE B O 1
ATOM 3858 N N . LYS B 1 205 ? 19.609 -20.438 -4.816 1 94.31 205 LYS B N 1
ATOM 3859 C CA . LYS B 1 205 ? 21.047 -20.656 -4.812 1 94.31 205 LYS B CA 1
ATOM 3860 C C . LYS B 1 205 ? 21.562 -20.938 -3.398 1 94.31 205 LYS B C 1
ATOM 3862 O O . LYS B 1 205 ? 22.438 -21.766 -3.201 1 94.31 205 LYS B O 1
ATOM 3867 N N . LYS B 1 206 ? 21.031 -20.219 -2.512 1 92.88 206 LYS B N 1
ATOM 3868 C CA . LYS B 1 206 ? 21.406 -20.469 -1.123 1 92.88 206 LYS B CA 1
ATOM 3869 C C . LYS B 1 206 ? 21.031 -21.875 -0.689 1 92.88 206 LYS B C 1
ATOM 3871 O O . LYS B 1 206 ? 21.797 -22.562 -0.016 1 92.88 206 LYS B O 1
ATOM 3876 N N . TYR B 1 207 ? 19.828 -22.203 -1.022 1 92.88 207 TYR B N 1
ATOM 3877 C CA . TYR B 1 207 ? 19.375 -23.562 -0.741 1 92.88 207 TYR B CA 1
ATOM 3878 C C . TYR B 1 207 ? 20.281 -24.594 -1.402 1 92.88 207 TYR B C 1
ATOM 3880 O O . TYR B 1 207 ? 20.672 -25.578 -0.776 1 92.88 207 TYR B O 1
ATOM 3888 N N . MET B 1 208 ? 20.656 -24.359 -2.59 1 94.62 208 MET B N 1
ATOM 3889 C CA . MET B 1 208 ? 21.516 -25.266 -3.342 1 94.62 208 MET B CA 1
ATOM 3890 C C . MET B 1 208 ? 22.875 -25.406 -2.672 1 94.62 208 MET B C 1
ATOM 3892 O O . MET B 1 208 ? 23.375 -26.516 -2.51 1 94.62 208 MET B O 1
ATOM 3896 N N . LYS B 1 209 ? 23.359 -24.281 -2.293 1 94.31 209 LYS B N 1
ATOM 3897 C CA . LYS B 1 209 ? 24.672 -24.297 -1.634 1 94.31 209 LYS B CA 1
ATOM 3898 C C . LYS B 1 209 ? 24.625 -25.078 -0.326 1 94.31 209 LYS B C 1
ATOM 3900 O O . LYS B 1 209 ? 25.5 -25.891 -0.054 1 94.31 209 LYS B O 1
ATOM 3905 N N . ARG B 1 210 ? 23.641 -24.906 0.401 1 93.38 210 ARG B N 1
ATOM 3906 C CA . ARG B 1 210 ? 23.484 -25.562 1.692 1 93.38 210 ARG B CA 1
ATOM 3907 C C . ARG B 1 210 ? 23.344 -27.078 1.522 1 93.38 210 ARG B C 1
ATOM 3909 O O . ARG B 1 210 ? 23.766 -27.844 2.396 1 93.38 210 ARG B O 1
ATOM 3916 N N . ASN B 1 211 ? 22.859 -27.5 0.39 1 93.88 211 ASN B N 1
ATOM 3917 C CA . ASN B 1 211 ? 22.578 -28.922 0.186 1 93.88 211 ASN B CA 1
ATOM 3918 C C . ASN B 1 211 ? 23.5 -29.531 -0.869 1 93.88 211 ASN B C 1
ATOM 3920 O O . ASN B 1 211 ? 23.219 -30.625 -1.374 1 93.88 211 ASN B O 1
ATOM 3924 N N . SER B 1 212 ? 24.531 -28.875 -1.263 1 95.56 212 SER B N 1
ATOM 3925 C CA . SER B 1 212 ? 25.531 -29.328 -2.221 1 95.56 212 SER B CA 1
ATOM 3926 C C . SER B 1 212 ? 24.891 -29.719 -3.545 1 95.56 212 SER B C 1
ATOM 3928 O O . SER B 1 212 ? 25.188 -30.797 -4.086 1 95.56 212 SER B O 1
ATOM 3930 N N . ILE B 1 213 ? 23.969 -28.891 -3.947 1 95.62 213 ILE B N 1
ATOM 3931 C CA . ILE B 1 213 ? 23.281 -29.078 -5.227 1 95.62 213 ILE B CA 1
ATOM 3932 C C . ILE B 1 213 ? 23.938 -28.172 -6.285 1 95.62 213 ILE B C 1
ATOM 3934 O O . ILE B 1 213 ? 24.062 -26.969 -6.082 1 95.62 213 ILE B O 1
ATOM 3938 N N . ASN B 1 214 ? 24.359 -28.797 -7.371 1 96.12 214 ASN B N 1
ATOM 3939 C CA . ASN B 1 214 ? 24.984 -27.984 -8.414 1 96.12 214 ASN B CA 1
ATOM 3940 C C . ASN B 1 214 ? 23.938 -27.375 -9.344 1 96.12 214 ASN B C 1
ATOM 3942 O O . ASN B 1 214 ? 22.75 -27.641 -9.203 1 96.12 214 ASN B O 1
ATOM 3946 N N . LYS B 1 215 ? 24.312 -26.547 -10.297 1 96.19 215 LYS B N 1
ATOM 3947 C CA . LYS B 1 215 ? 23.422 -25.781 -11.156 1 96.19 215 LYS B CA 1
ATOM 3948 C C . LYS B 1 215 ? 22.562 -26.688 -12.023 1 96.19 215 LYS B C 1
ATOM 3950 O O . LYS B 1 215 ? 21.359 -26.438 -12.195 1 96.19 215 LYS B O 1
ATOM 3955 N N . ARG B 1 216 ? 23.188 -27.719 -12.523 1 96.56 216 ARG B N 1
ATOM 3956 C CA . ARG B 1 216 ? 22.469 -28.656 -13.383 1 96.56 216 ARG B CA 1
ATOM 3957 C C . ARG B 1 216 ? 21.344 -29.359 -12.617 1 96.56 216 ARG B C 1
ATOM 3959 O O . ARG B 1 216 ? 20.234 -29.5 -13.133 1 96.56 216 ARG B O 1
ATOM 3966 N N . GLU B 1 217 ? 21.672 -29.766 -11.438 1 96.94 217 GLU B N 1
ATOM 3967 C CA . GLU B 1 217 ? 20.688 -30.406 -10.586 1 96.94 217 GLU B CA 1
ATOM 3968 C C . GLU B 1 217 ? 19.562 -29.438 -10.211 1 96.94 217 GLU B C 1
ATOM 3970 O O . GLU B 1 217 ? 18.391 -29.828 -10.172 1 96.94 217 GLU B O 1
ATOM 3975 N N . GLY B 1 218 ? 19.953 -28.219 -9.977 1 96.44 218 GLY B N 1
ATOM 3976 C CA . GLY B 1 218 ? 18.953 -27.203 -9.664 1 96.44 218 GLY B CA 1
ATOM 3977 C C . GLY B 1 218 ? 17.984 -26.953 -10.805 1 96.44 218 GLY B C 1
ATOM 3978 O O . GLY B 1 218 ? 16.781 -26.859 -10.586 1 96.44 218 GLY B O 1
ATOM 3979 N N . ILE B 1 219 ? 18.5 -26.938 -11.969 1 96.94 219 ILE B N 1
ATOM 3980 C CA . ILE B 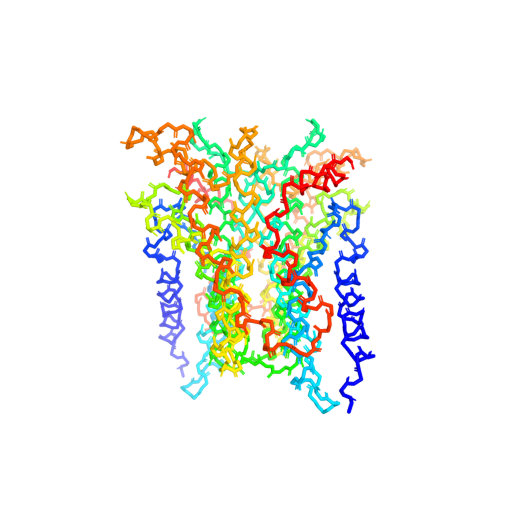1 219 ? 17.688 -26.719 -13.156 1 96.94 219 ILE B CA 1
ATOM 3981 C C . ILE B 1 219 ? 16.734 -27.906 -13.344 1 96.94 219 ILE B C 1
ATOM 3983 O O . ILE B 1 219 ? 15.562 -27.719 -13.688 1 96.94 219 ILE B O 1
ATOM 3987 N N . ALA B 1 220 ? 17.25 -29.016 -13.094 1 96.31 220 ALA B N 1
ATOM 3988 C CA . ALA B 1 220 ? 16.438 -30.219 -13.211 1 96.31 220 ALA B CA 1
ATOM 3989 C C . ALA B 1 220 ? 15.273 -30.203 -12.219 1 96.31 220 ALA B C 1
ATOM 3991 O O . ALA B 1 220 ? 14.172 -30.656 -12.531 1 96.31 220 ALA B O 1
ATOM 3992 N N . MET B 1 221 ? 15.523 -29.766 -11.047 1 95.31 221 MET B N 1
ATOM 3993 C CA . MET B 1 221 ? 14.484 -29.625 -10.023 1 95.31 221 MET B CA 1
ATOM 3994 C C . MET B 1 221 ? 13.383 -28.688 -10.492 1 95.31 221 MET B C 1
ATOM 3996 O O . MET B 1 221 ? 12.195 -29 -10.367 1 95.31 221 MET B O 1
ATOM 4000 N N . LEU B 1 222 ? 13.766 -27.547 -11.055 1 95.25 222 LEU B N 1
ATOM 4001 C CA . LEU B 1 222 ? 12.789 -26.594 -11.562 1 95.25 222 LEU B CA 1
ATOM 4002 C C . LEU B 1 222 ? 12 -27.172 -12.727 1 95.25 222 LEU B C 1
ATOM 4004 O O . LEU B 1 222 ? 10.789 -26.969 -12.82 1 95.25 222 LEU B O 1
ATOM 4008 N N . ASP B 1 223 ? 12.688 -27.922 -13.547 1 95.44 223 ASP B N 1
ATOM 4009 C CA . ASP B 1 223 ? 12.023 -28.578 -14.672 1 95.44 223 ASP B CA 1
ATOM 4010 C C . ASP B 1 223 ? 10.938 -29.531 -14.188 1 95.44 223 ASP B C 1
ATOM 4012 O O . ASP B 1 223 ? 9.867 -29.625 -14.797 1 95.44 223 ASP B O 1
ATOM 4016 N N . SER B 1 224 ? 11.289 -30.219 -13.164 1 95.25 224 SER B N 1
ATOM 4017 C CA . SER B 1 224 ? 10.312 -31.156 -12.602 1 95.25 224 SER B CA 1
ATOM 4018 C C . SER B 1 224 ? 9.07 -30.422 -12.117 1 95.25 224 SER B C 1
ATOM 4020 O O . SER B 1 224 ? 7.945 -30.891 -12.352 1 95.25 224 SER B O 1
ATOM 4022 N N . TYR B 1 225 ? 9.25 -29.297 -11.461 1 93.12 225 TYR B N 1
ATOM 4023 C CA . TYR B 1 225 ? 8.117 -28.5 -10.984 1 93.12 225 TYR B CA 1
ATOM 4024 C C . TYR B 1 225 ? 7.312 -27.953 -12.148 1 93.12 225 TYR B C 1
ATOM 4026 O O . TYR B 1 225 ? 6.078 -27.969 -12.117 1 93.12 225 TYR B O 1
ATOM 4034 N N . ILE B 1 226 ? 7.953 -27.484 -13.164 1 95.06 226 ILE B N 1
ATOM 4035 C CA . ILE B 1 226 ? 7.297 -26.938 -14.344 1 95.06 226 ILE B CA 1
ATOM 4036 C C . ILE B 1 226 ? 6.453 -28.016 -15.023 1 95.06 226 ILE B C 1
ATOM 4038 O O . ILE B 1 226 ? 5.297 -27.781 -15.375 1 95.06 226 ILE B O 1
ATOM 4042 N N . GLU B 1 227 ? 7.051 -29.172 -15.141 1 93.81 227 GLU B N 1
ATOM 4043 C CA . GLU B 1 227 ? 6.359 -30.266 -15.797 1 93.81 227 GLU B CA 1
ATOM 4044 C C . GLU B 1 227 ? 5.129 -30.703 -15.008 1 93.81 227 GLU B C 1
ATOM 4046 O O . GLU B 1 227 ? 4.09 -31.016 -15.586 1 93.81 227 GLU B O 1
ATOM 4051 N N . THR B 1 228 ? 5.277 -30.766 -13.75 1 92.88 228 THR B N 1
ATOM 4052 C CA . THR B 1 228 ? 4.152 -31.125 -12.898 1 92.88 228 THR B CA 1
ATOM 4053 C C . THR B 1 228 ? 2.994 -30.156 -13.094 1 92.88 228 THR B C 1
ATOM 4055 O O . THR B 1 228 ? 1.842 -30.578 -13.234 1 92.88 228 THR B O 1
ATOM 4058 N N . ASN B 1 229 ? 3.287 -28.844 -13.078 1 93.19 229 ASN B N 1
ATOM 4059 C CA . ASN B 1 229 ? 2.256 -27.828 -13.281 1 93.19 229 ASN B CA 1
ATOM 4060 C C . ASN B 1 229 ? 1.672 -27.906 -14.688 1 93.19 229 ASN B C 1
ATOM 4062 O O . ASN B 1 229 ? 0.464 -27.734 -14.875 1 93.19 229 ASN B O 1
ATOM 4066 N N . ARG B 1 230 ? 2.48 -28.141 -15.68 1 93 230 ARG B N 1
ATOM 4067 C CA . ARG B 1 230 ? 2.035 -28.234 -17.062 1 93 230 ARG B CA 1
ATOM 4068 C C . ARG B 1 230 ? 1.075 -29.406 -17.25 1 93 230 ARG B C 1
ATOM 4070 O O . ARG B 1 230 ? 0.058 -29.281 -17.938 1 93 230 ARG B O 1
ATOM 4077 N N . ASN B 1 231 ? 1.41 -30.469 -16.672 1 91.06 231 ASN B N 1
ATOM 4078 C CA . ASN B 1 231 ? 0.583 -31.656 -16.797 1 91.06 231 ASN B CA 1
ATOM 4079 C C . ASN B 1 231 ? -0.807 -31.453 -16.203 1 91.06 231 ASN B C 1
ATOM 4081 O O . ASN B 1 231 ? -1.784 -32.031 -16.688 1 91.06 231 ASN B O 1
ATOM 4085 N N . ALA B 1 232 ? -0.848 -30.562 -15.281 1 90.5 232 ALA B N 1
ATOM 4086 C CA . ALA B 1 232 ? -2.119 -30.297 -14.617 1 90.5 232 ALA B CA 1
ATOM 4087 C C . ALA B 1 232 ? -2.98 -29.344 -15.445 1 90.5 232 ALA B C 1
ATOM 4089 O O . ALA B 1 232 ? -4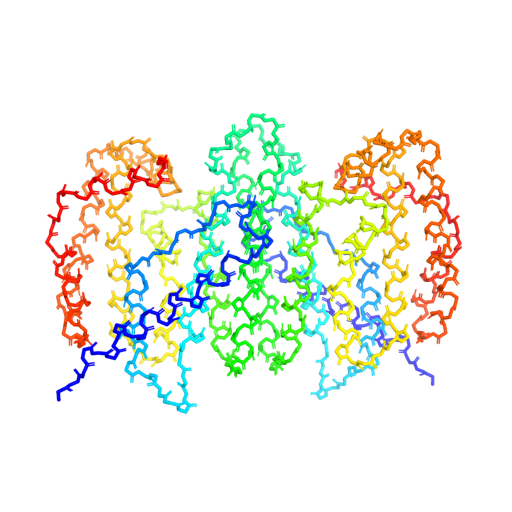.18 -29.203 -15.195 1 90.5 232 ALA B O 1
ATOM 4090 N N . LEU B 1 233 ? -2.475 -28.719 -16.547 1 92.06 233 LEU B N 1
ATOM 4091 C CA . LEU B 1 233 ? -3.162 -27.703 -17.328 1 92.06 233 LEU B CA 1
ATOM 4092 C C . LEU B 1 233 ? -4.113 -28.328 -18.344 1 92.06 233 LEU B C 1
ATOM 4094 O O . LEU B 1 233 ? -5.008 -27.672 -18.859 1 92.06 233 LEU B O 1
ATOM 4098 N N . ILE B 1 234 ? -4.02 -29.562 -18.672 1 85.56 234 ILE B N 1
ATOM 4099 C CA . ILE B 1 234 ? -4.805 -30.234 -19.703 1 85.56 234 ILE B CA 1
ATOM 4100 C C . ILE B 1 234 ? -6.293 -30.062 -19.406 1 85.56 234 ILE B C 1
ATOM 4102 O O . ILE B 1 234 ? -7.066 -29.688 -20.281 1 85.56 234 ILE B O 1
ATOM 4106 N N . ASP B 1 235 ? -6.703 -30.219 -18.156 1 81.94 235 ASP B N 1
ATOM 4107 C CA . ASP B 1 235 ? -8.094 -30.047 -17.75 1 81.94 235 ASP B CA 1
ATOM 4108 C C . ASP B 1 235 ? -8.523 -28.594 -17.875 1 81.94 235 ASP B C 1
ATOM 4110 O O . ASP B 1 235 ? -9.703 -28.297 -18.078 1 81.94 235 ASP B O 1
ATOM 4114 N N . GLY B 1 236 ? -7.602 -27.781 -17.766 1 80 236 GLY B N 1
ATOM 4115 C CA . GLY B 1 236 ? -7.883 -26.344 -17.781 1 80 236 GLY B CA 1
ATOM 4116 C C . GLY B 1 236 ? -8.375 -25.859 -19.125 1 80 236 GLY B C 1
ATOM 4117 O O . GLY B 1 236 ? -9.195 -24.938 -19.203 1 80 236 GLY B O 1
ATOM 4118 N N . ASP B 1 237 ? -7.906 -26.547 -20.141 1 80.19 237 ASP B N 1
ATOM 4119 C CA . ASP B 1 237 ? -8.32 -26.172 -21.5 1 80.19 237 ASP B CA 1
ATOM 4120 C C . ASP B 1 237 ? -9.828 -26.344 -21.672 1 80.19 237 ASP B C 1
ATOM 4122 O O . ASP B 1 237 ? -10.477 -25.531 -22.344 1 80.19 237 ASP B O 1
ATOM 4126 N N . GLU B 1 238 ? -10.367 -27.203 -20.984 1 85 238 GLU B N 1
ATOM 4127 C CA . GLU B 1 238 ? -11.797 -27.5 -21.109 1 85 238 GLU B CA 1
ATOM 4128 C C . GLU B 1 238 ? -12.633 -26.547 -20.266 1 85 238 GLU B C 1
ATOM 4130 O O . GLU B 1 238 ? -13.836 -26.406 -20.484 1 85 238 GLU B O 1
ATOM 4135 N N . LEU B 1 239 ? -11.938 -25.906 -19.375 1 86.12 239 LEU B N 1
ATOM 4136 C CA . LEU B 1 239 ? -12.664 -25.062 -18.438 1 86.12 239 LEU B CA 1
ATOM 4137 C C . LEU B 1 239 ? -13.023 -23.719 -19.062 1 86.12 239 LEU B C 1
ATOM 4139 O O . LEU B 1 239 ? -13.938 -23.031 -18.594 1 86.12 239 LEU B O 1
ATOM 4143 N N . THR B 1 240 ? -12.258 -23.391 -20.016 1 84 240 THR B N 1
ATOM 4144 C CA . THR B 1 240 ? -12.477 -22.062 -20.594 1 84 240 THR B CA 1
ATOM 4145 C C . THR B 1 240 ? -13.156 -22.156 -21.953 1 84 240 THR B C 1
ATOM 4147 O O . THR B 1 240 ? -12.859 -23.078 -22.734 1 84 240 THR B O 1
ATOM 4150 N N . LYS B 1 241 ? -14.047 -21.234 -22.203 1 80.5 241 LYS B N 1
ATOM 4151 C CA . LYS B 1 241 ? -14.68 -21.141 -23.516 1 80.5 241 LYS B CA 1
ATOM 4152 C C . LYS B 1 241 ? -13.914 -20.172 -24.422 1 80.5 241 LYS B C 1
ATOM 4154 O O . LYS B 1 241 ? -14.164 -20.125 -25.625 1 80.5 241 LYS B O 1
ATOM 4159 N N . SER B 1 242 ? -13.016 -19.5 -23.828 1 83.88 242 SER B N 1
ATOM 4160 C CA . SER B 1 242 ? -12.234 -18.516 -24.578 1 83.88 242 SER B CA 1
ATOM 4161 C C . SER B 1 242 ? -11.195 -19.203 -25.469 1 83.88 242 SER B C 1
ATOM 4163 O O . SER B 1 242 ? -10.281 -19.859 -24.969 1 83.88 242 SER B O 1
ATOM 4165 N N . GLU B 1 243 ? -11.305 -18.984 -26.781 1 86.44 243 GLU B N 1
ATOM 4166 C CA . GLU B 1 243 ? -10.344 -19.562 -27.703 1 86.44 243 GLU B CA 1
ATOM 4167 C C . GLU B 1 243 ? -8.938 -19.031 -27.469 1 86.44 243 GLU B C 1
ATOM 4169 O O . GLU B 1 243 ? -7.953 -19.75 -27.594 1 86.44 243 GLU B O 1
ATOM 4174 N N . GLU B 1 244 ? -8.906 -17.75 -27.109 1 85.56 244 GLU B N 1
ATOM 4175 C CA . GLU B 1 244 ? -7.617 -17.141 -26.797 1 85.56 244 GLU B CA 1
ATOM 4176 C C . GLU B 1 244 ? -6.957 -17.812 -25.609 1 85.56 244 GLU B C 1
ATOM 4178 O O . GLU B 1 244 ? -5.762 -18.109 -25.641 1 85.56 244 GLU B O 1
ATOM 4183 N N . MET B 1 245 ? -7.781 -18.109 -24.625 1 87.94 245 MET B N 1
ATOM 4184 C CA . MET B 1 245 ? -7.254 -18.766 -23.422 1 87.94 245 MET B CA 1
ATOM 4185 C C . MET B 1 245 ? -6.871 -20.203 -23.719 1 87.94 245 MET B C 1
ATOM 4187 O O . MET B 1 245 ? -5.859 -20.703 -23.219 1 87.94 245 MET B O 1
ATOM 4191 N N . LYS B 1 246 ? -7.641 -20.859 -24.562 1 90 246 LYS B N 1
ATOM 4192 C CA . L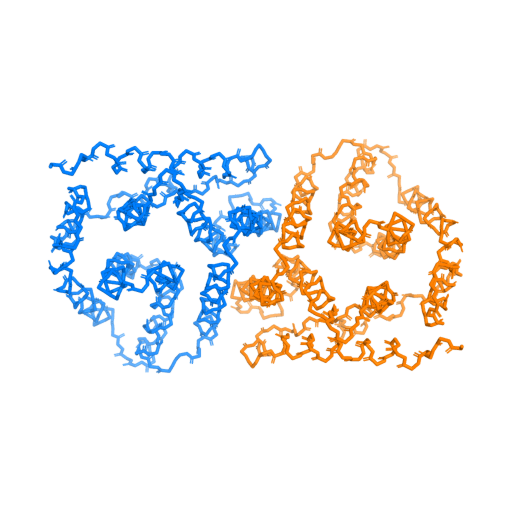YS B 1 246 ? -7.32 -22.219 -24.953 1 90 246 LYS B CA 1
ATOM 4193 C C . LYS B 1 246 ? -5.984 -22.281 -25.688 1 90 246 LYS B C 1
ATOM 4195 O O . LYS B 1 246 ? -5.152 -23.156 -25.406 1 90 246 LYS B O 1
ATOM 4200 N N . LYS B 1 247 ? -5.844 -21.375 -26.547 1 88.75 247 LYS B N 1
ATOM 4201 C CA . LYS B 1 247 ? -4.586 -21.297 -27.297 1 88.75 247 LYS B CA 1
ATOM 4202 C C . LYS B 1 247 ? -3.418 -21.016 -26.359 1 88.75 247 LYS B C 1
ATOM 4204 O O . LYS B 1 247 ? -2.34 -21.594 -26.5 1 88.75 247 LYS B O 1
ATOM 4209 N N . TYR B 1 248 ? -3.668 -20.125 -25.484 1 88.94 248 TYR B N 1
ATOM 4210 C CA . TYR B 1 248 ? -2.629 -19.781 -24.531 1 88.94 248 TYR B CA 1
ATOM 4211 C C . TYR B 1 248 ? -2.234 -20.984 -23.688 1 88.94 248 TYR B C 1
ATOM 4213 O O . TYR B 1 248 ? -1.048 -21.281 -23.516 1 88.94 248 TYR B O 1
ATOM 4221 N N . ILE B 1 249 ? -3.193 -21.688 -23.172 1 89.81 249 ILE B N 1
ATOM 4222 C CA . ILE B 1 249 ? -2.934 -22.875 -22.359 1 89.81 249 ILE B CA 1
ATOM 4223 C C . ILE B 1 249 ? -2.154 -23.906 -23.188 1 89.81 249 ILE B C 1
ATOM 4225 O O . ILE B 1 249 ? -1.19 -24.5 -22.688 1 89.81 249 ILE B O 1
ATOM 4229 N N . LYS B 1 250 ? -2.496 -24.016 -24.391 1 88.56 250 LYS B N 1
ATOM 4230 C CA . LYS B 1 250 ? -1.809 -24.953 -25.281 1 88.56 250 LYS B CA 1
ATOM 4231 C C . LYS B 1 250 ? -0.354 -24.531 -25.484 1 88.56 250 LYS B C 1
ATOM 4233 O O . LYS B 1 250 ? 0.536 -25.391 -25.547 1 88.56 250 LYS B O 1
ATOM 4238 N N . SER B 1 251 ? -0.192 -23.234 -25.547 1 87.75 251 SER B N 1
ATOM 4239 C CA . SER B 1 251 ? 1.169 -22.734 -25.734 1 87.75 251 SER B CA 1
ATOM 4240 C C . SER B 1 251 ? 2.041 -23.062 -24.531 1 87.75 251 SER B C 1
ATOM 4242 O O . SER B 1 251 ? 3.248 -23.266 -24.672 1 87.75 251 SER B O 1
ATOM 4244 N N . LEU B 1 252 ? 1.467 -23.047 -23.359 1 86.06 252 LEU B N 1
ATOM 4245 C CA . LEU B 1 252 ? 2.205 -23.359 -22.141 1 86.06 252 LEU B CA 1
ATOM 4246 C C . LEU B 1 252 ? 2.539 -24.859 -22.078 1 86.06 252 LEU B C 1
ATOM 4248 O O . LEU B 1 252 ? 3.527 -25.25 -21.469 1 86.06 252 LEU B O 1
ATOM 4252 N N . LEU B 1 253 ? 1.626 -25.578 -22.75 1 84.81 253 LEU B N 1
ATOM 4253 C CA . LEU B 1 253 ? 1.809 -27.016 -22.75 1 84.81 253 LEU B CA 1
ATOM 4254 C C . LEU B 1 253 ? 2.91 -27.438 -23.719 1 84.81 253 LEU B C 1
ATOM 4256 O O . LEU B 1 253 ? 3.59 -28.438 -23.5 1 84.81 253 LEU B O 1
ATOM 4260 N N . ILE B 1 254 ? 2.934 -26.562 -24.781 1 75.44 254 ILE B N 1
ATOM 4261 C CA . ILE B 1 254 ? 3.918 -26.891 -25.812 1 75.44 254 ILE B CA 1
ATOM 4262 C C . ILE B 1 254 ? 5.301 -26.406 -25.359 1 75.44 254 ILE B C 1
ATOM 4264 O O . ILE B 1 254 ? 5.438 -25.312 -24.828 1 75.44 254 ILE B O 1
ATOM 4268 N N . HIS B 1 255 ? 6.191 -27.062 -24.562 1 57.34 255 HIS B N 1
ATOM 4269 C CA . HIS B 1 255 ? 7.594 -26.781 -24.25 1 57.34 255 HIS B CA 1
ATOM 4270 C C . HIS B 1 255 ? 8.172 -25.75 -25.203 1 57.34 255 HIS B C 1
ATOM 4272 O O . HIS B 1 255 ? 8.844 -26.109 -26.188 1 57.34 255 HIS B O 1
ATOM 4278 N N . GLU B 1 256 ? 7.566 -24.656 -25.562 1 43.59 256 GLU B N 1
ATOM 4279 C CA . GLU B 1 256 ? 8.297 -23.938 -26.609 1 43.59 256 GLU B CA 1
ATOM 4280 C C . GLU B 1 256 ? 9.609 -23.375 -26.062 1 43.59 256 GLU B C 1
ATOM 4282 O O . GLU B 1 256 ? 9.641 -22.781 -24.984 1 43.59 256 GLU B O 1
ATOM 4287 N N . THR B 1 257 ? 10.875 -23.75 -26.375 1 38 257 THR B N 1
ATOM 4288 C CA . THR B 1 257 ? 12.273 -23.375 -26.562 1 38 257 THR B CA 1
ATOM 4289 C C . THR B 1 257 ? 12.398 -21.875 -26.844 1 38 257 THR B C 1
ATOM 4291 O O . THR B 1 257 ? 13.492 -21.312 -26.766 1 38 257 THR B O 1
ATOM 4294 N N . SER B 1 258 ? 11.484 -21.125 -27.484 1 35.09 258 SER B N 1
ATOM 4295 C CA . SER B 1 258 ? 11.664 -19.797 -28.078 1 35.09 258 SER B CA 1
ATOM 4296 C C . SER B 1 258 ? 11.445 -18.688 -27.047 1 35.09 258 SER B C 1
ATOM 4298 O O . SER B 1 258 ? 11.508 -17.516 -27.375 1 35.09 258 SER B O 1
ATOM 4300 N N . MET B 1 259 ? 10.961 -18.766 -26.016 1 36.44 259 MET B N 1
ATOM 4301 C CA . MET B 1 259 ? 10.547 -17.641 -25.172 1 36.44 259 MET B CA 1
ATOM 4302 C C . MET B 1 259 ? 11.758 -16.875 -24.656 1 36.44 259 MET B C 1
ATOM 4304 O O . MET B 1 259 ? 11.617 -15.938 -23.859 1 36.44 259 MET B O 1
ATOM 4308 N N . GLY B 1 260 ? 12.922 -17.141 -25.031 1 33.44 260 GLY B N 1
ATOM 4309 C CA . GLY B 1 260 ? 14.07 -16.281 -24.781 1 33.44 260 GLY B CA 1
ATOM 4310 C C . GLY B 1 260 ? 13.859 -14.859 -25.266 1 33.44 260 GLY B C 1
ATOM 4311 O O . GLY B 1 260 ? 14.711 -13.992 -25.062 1 33.44 260 GLY B O 1
ATOM 4312 N N . ARG B 1 261 ? 13.078 -14.516 -26.328 1 30 261 ARG B N 1
ATOM 4313 C CA . ARG B 1 261 ? 13.211 -13.258 -27.062 1 30 261 ARG B CA 1
ATOM 4314 C C . ARG B 1 261 ? 12.422 -12.141 -26.375 1 30 261 ARG B C 1
ATOM 4316 O O . ARG B 1 261 ? 12.773 -10.969 -26.5 1 30 261 ARG B O 1
ATOM 4323 N N . ARG B 1 262 ? 11.32 -12.211 -25.812 1 34.72 262 ARG B N 1
ATOM 4324 C CA . ARG B 1 262 ? 10.531 -11.016 -25.547 1 34.72 262 ARG B CA 1
ATOM 4325 C C . ARG B 1 262 ? 10.969 -10.344 -24.25 1 34.72 262 ARG B C 1
ATOM 4327 O O . ARG B 1 262 ? 10.453 -9.281 -23.906 1 34.72 262 ARG B O 1
ATOM 4334 N N . VAL B 1 263 ? 11.438 -10.906 -23.344 1 32.25 263 VAL B N 1
ATOM 4335 C CA . VAL B 1 263 ? 11.805 -10.188 -22.125 1 32.25 263 VAL B CA 1
ATOM 4336 C C . VAL B 1 263 ? 12.945 -9.211 -22.422 1 32.25 263 VAL B C 1
ATOM 4338 O O . VAL B 1 263 ? 13.273 -8.359 -21.609 1 32.25 263 VAL B O 1
ATOM 4341 N N . ASN B 1 264 ? 13.641 -9.289 -23.5 1 29.11 264 ASN B N 1
ATOM 4342 C CA . ASN B 1 264 ? 14.719 -8.359 -23.812 1 29.11 264 ASN B CA 1
ATOM 4343 C C . ASN B 1 264 ? 14.18 -7.016 -24.281 1 29.11 264 ASN B C 1
ATOM 4345 O O . ASN B 1 264 ? 14.938 -6.051 -24.422 1 29.11 264 ASN B O 1
ATOM 4349 N N . ASP B 1 265 ? 13.031 -6.949 -24.828 1 28.09 265 ASP B N 1
ATOM 4350 C CA . ASP B 1 265 ? 12.688 -5.664 -25.422 1 28.09 265 ASP B CA 1
ATOM 4351 C C . ASP B 1 265 ? 12.289 -4.648 -24.344 1 28.09 265 ASP B C 1
ATOM 4353 O O . ASP B 1 265 ? 12.281 -3.443 -24.609 1 28.09 265 ASP B O 1
ATOM 4357 N N . ALA B 1 266 ? 11.781 -4.941 -23.297 1 30.17 266 ALA B N 1
ATOM 4358 C CA . ALA B 1 266 ? 11.508 -3.854 -22.359 1 30.17 266 ALA B CA 1
ATOM 4359 C C . ALA B 1 266 ? 12.797 -3.355 -21.703 1 30.17 266 ALA B C 1
ATOM 4361 O O . ALA B 1 266 ? 12.758 -2.486 -20.828 1 30.17 266 ALA B O 1
ATOM 4362 N N . ARG B 1 267 ? 13.773 -4.164 -21.703 1 25.42 267 ARG B N 1
ATOM 4363 C CA . ARG B 1 267 ? 15.008 -3.584 -21.188 1 25.42 267 ARG B CA 1
ATOM 4364 C C . ARG B 1 267 ? 15.711 -2.746 -22.25 1 25.42 267 ARG B C 1
ATOM 4366 O O . ARG B 1 267 ? 16.828 -2.285 -22.031 1 25.42 267 ARG B O 1
ATOM 4373 N N . ILE B 1 268 ? 15.094 -2.809 -23.516 1 20.88 268 ILE B N 1
ATOM 4374 C CA . ILE B 1 268 ? 15.758 -1.746 -24.266 1 20.88 268 ILE B CA 1
ATOM 4375 C C . ILE B 1 268 ? 15.031 -0.423 -24.031 1 20.88 268 ILE B C 1
ATOM 4377 O O . ILE B 1 268 ? 13.805 -0.358 -24.141 1 20.88 268 ILE B O 1
#

Organism: NCBI:txid1402861

Foldseek 3Di:
DPPLVQLVVLLVVLVVVLCCLQPDVVLVPQDPRDDQDPLLSSLLSLVCRVVADPVQGCSLVSNLLRLLLSLVVLLQCLPPDPPPDPPPNPSSSVSSNVSSVSSNVVSLVSVVVSVPVVLVVLQVVLSVLLVVLLVCLVVLVDDDPVSVVVSVLSNQQSSPLSVCVVVPNVLSSLLSSLLRLLVVLVVVLVCLVVVHDDSSNVSLVVVCVVVVHDSVNSSVVSVVVNQVSLVSNPVVLVVGPNPVSNVVNVVSNVPPPPPVPDVPVVVD/DPPLVQLVVLLVVLVVVLCCLQPDVVLVVQDPRDDQDPLLSSLLSLVCRVVADPVQGCSLVSNLLRLLLSLVVLLQCLPPDPPPDPPPNPSSSVSSNVSSVSSNVVSLVSVVVSVPVVLVVLQVVLSVLLVVLLVCLVVLVDDDPVSVVVSVLSNQQSSPLSVCVVVPNVLSSLLSSLLRLLVVLVVVLVCLVVVHDDSSNVSLVVVCVVVVHDSVNSSVVSVVVNQVSLVSNPVVLVVGPNPVSNVVNVVSNVPDPPPPPDVPVVVD